Protein AF-0000000087555591 (afdb_homodimer)

InterPro domains:
  IPR000462 CDP-alcohol phosphatidyltransferase [PF01066] (16-127)
  IPR043130 CDP-alcohol phosphatidyltransferase, transmembrane domain [G3DSA:1.20.120.1760] (14-216)
  IPR048254 CDP-alcohol phosphatidyltransferase, conserved site [PS00379] (50-72)

Foldseek 3Di:
DVLVVLLVVLVVLLVQLLVLLVVLLVCLVVLVNQSSLVSLVVSVVSLVVSVVVCVVVVRQDPVSVLSSLVSLLSSLLSLLVSLLVLLVVCCVVDPPVVSVVSNVVSVVLSVLSVLLSVLVVVCPPPVNVVVLPDDDDPLLCQCCPPNNPDPLSVLLVLLSRVQSVLSSQVSSVSVVHHYVVPVVDPPVVSVVSNVSSPVSVVSNSVNSVRSSVSSVVVVVVVVVVVVVVVVVVVVD/DVLVVLLVVLVVLLVQLLVLLVVLLVCLVVLVNQSSLVSLVVSVVSLVVSVVVCVVVVRQDPVSVLSSLVSLLSSLLSLLVSLLVLLVVCCVVDPPVVSVVSNVVSVVLSVLSVLLSVLVVVCPPPVNVVVLPDDDDPLLCQCPPPNNPDPLSVLLVLLSRVQSVLSSQVSSVSVVHHYVVPVVDPPVVSVVSNVSSPVSVVSNSVNSVRSSVSSVVVVVVVVVVVVVVVVVVVVD

Solvent-accessible surface area (backbone atoms only — not comparable to full-atom values): 23968 Å² total; per-residue (Å²): 115,70,70,57,51,55,52,47,53,52,46,51,55,47,52,47,30,51,50,29,30,53,50,13,46,55,28,42,60,70,67,35,50,44,60,12,51,52,28,42,52,51,27,53,50,50,50,57,52,50,52,54,50,37,61,72,62,70,65,70,51,65,63,54,54,50,51,50,54,49,49,52,50,48,42,50,40,46,39,34,51,49,27,38,53,39,36,42,58,33,35,83,77,43,56,52,66,58,35,47,52,49,42,51,50,48,51,48,50,47,44,49,53,48,40,31,52,54,41,53,52,57,44,66,40,71,75,36,64,74,65,63,70,71,79,70,55,65,69,44,44,50,28,51,36,74,80,31,72,31,72,54,19,45,36,23,51,42,6,62,60,40,26,38,54,37,49,32,52,52,37,38,43,74,67,71,41,75,39,64,65,65,72,74,38,61,67,70,57,55,50,50,54,34,52,52,12,48,53,12,31,49,53,41,46,52,42,41,51,49,52,41,51,53,48,51,49,50,46,42,54,48,50,52,51,50,49,52,52,52,52,54,59,70,72,103,116,70,69,57,52,54,50,48,53,53,46,50,54,47,51,47,28,51,49,29,31,54,50,12,45,55,28,43,61,69,68,35,50,45,59,12,51,51,28,42,51,51,28,53,50,51,50,57,52,48,52,54,51,36,63,72,61,70,65,70,51,62,62,55,54,51,50,50,54,50,48,51,50,48,42,50,39,48,39,33,51,50,27,38,52,40,37,41,58,34,37,84,78,43,56,53,64,59,35,47,52,49,42,51,50,47,50,48,50,46,44,48,53,47,40,31,51,54,41,55,51,57,44,66,41,71,75,36,62,73,64,63,68,70,78,70,55,67,68,42,42,48,28,49,36,74,78,32,71,31,74,55,18,46,36,22,53,43,6,63,60,40,26,38,53,36,48,31,53,53,36,38,42,73,67,71,41,75,37,64,64,64,71,74,40,60,68,69,57,54,51,49,54,34,53,52,12,47,53,11,31,50,53,40,46,52,41,40,51,50,51,41,50,53,47,52,49,52,47,42,52,48,50,52,53,51,48,53,52,52,52,54,60,68,72,103

Nearest PDB structures (foldseek):
  6s37-assembly1_A  TM=3.899E-01  e=6.894E+00  Pseudomonas putida KT2440
  6s1a-assembly1_B  TM=3.240E-01  e=4.995E+00  Pseudomonas putida KT2440
  7sqc-assembly1_1K  TM=1.777E-01  e=3.010E+00  Chlamydomonas reinhardtii
  7n6g-assembly1_3X  TM=1.776E-01  e=5.230E+00  Chlamydomonas reinhardtii
  6s1a-assembly1_B  TM=3.237E-01  e=4.713E+00  Pseudomonas putida KT2440

Structure (mmCIF, N/CA/C/O backbone):
data_AF-0000000087555591-model_v1
#
loop_
_entity.id
_entity.type
_entity.pdbx_description
1 polymer 'CDP-diacylglycerol--inositol 3-phosphatidyltransferase'
#
loop_
_atom_site.group_PDB
_atom_site.id
_atom_site.type_symbol
_atom_site.label_atom_id
_atom_site.label_alt_id
_atom_site.label_comp_id
_atom_site.label_asym_id
_atom_site.label_entity_id
_atom_site.label_seq_id
_atom_site.pdbx_PDB_ins_code
_atom_site.Cartn_x
_atom_site.Cartn_y
_atom_site.Cartn_z
_atom_site.occupancy
_atom_site.B_iso_or_equiv
_atom_site.auth_seq_id
_atom_site.auth_comp_id
_atom_site.auth_asym_id
_atom_site.auth_atom_id
_atom_site.pdbx_PDB_model_num
ATOM 1 N N . MET A 1 1 ? -17.312 7.16 32.875 1 31.73 1 MET A N 1
ATOM 2 C CA . MET A 1 1 ? -17.312 5.719 33.125 1 31.73 1 MET A CA 1
ATOM 3 C C . MET A 1 1 ? -17.953 4.973 31.953 1 31.73 1 MET A C 1
ATOM 5 O O . MET A 1 1 ? -17.5 3.895 31.578 1 31.73 1 MET A O 1
ATOM 9 N N . PHE A 1 2 ? -19.109 5.441 31.438 1 35.91 2 PHE A N 1
ATOM 10 C CA . PHE A 1 2 ? -19.859 4.875 30.328 1 35.91 2 PHE A CA 1
ATOM 11 C C . PHE A 1 2 ? -19.062 4.988 29.031 1 35.91 2 PHE A C 1
ATOM 13 O O . PHE A 1 2 ? -19.156 4.109 28.156 1 35.91 2 PHE A O 1
ATOM 20 N N . THR A 1 3 ? -18.328 6.066 28.906 1 43.94 3 THR A N 1
ATOM 21 C CA . THR A 1 3 ? -17.5 6.375 27.75 1 43.94 3 THR A CA 1
ATOM 22 C C . THR A 1 3 ? -16.406 5.32 27.562 1 43.94 3 THR A C 1
ATOM 24 O O . THR A 1 3 ? -16.062 4.969 26.438 1 43.94 3 THR A O 1
ATOM 27 N N . THR A 1 4 ? -16.031 4.812 28.719 1 46.62 4 THR A N 1
ATOM 28 C CA . THR A 1 4 ? -14.945 3.838 28.734 1 46.62 4 THR A CA 1
ATOM 29 C C . THR A 1 4 ? -15.43 2.48 28.234 1 46.62 4 THR A C 1
ATOM 31 O O . THR A 1 4 ? -14.695 1.763 27.547 1 46.62 4 THR A O 1
ATOM 34 N N . ARG A 1 5 ? -16.703 2.174 28.672 1 44.75 5 ARG A N 1
ATOM 35 C CA . ARG A 1 5 ? -17.219 0.852 28.328 1 44.75 5 ARG A CA 1
ATOM 36 C C . ARG A 1 5 ? -17.5 0.751 26.828 1 44.75 5 ARG A C 1
ATOM 38 O O . ARG A 1 5 ? -17.234 -0.28 26.203 1 44.75 5 ARG A O 1
ATOM 45 N N . THR A 1 6 ? -18.094 1.779 26.188 1 50.38 6 THR A N 1
ATOM 46 C CA . THR A 1 6 ? -18.438 1.808 24.781 1 50.38 6 THR A CA 1
ATOM 47 C C . THR A 1 6 ? -17.188 1.807 23.906 1 50.38 6 THR A C 1
ATOM 49 O O . THR A 1 6 ? -17.156 1.201 22.844 1 50.38 6 THR A O 1
ATOM 52 N N . ASP A 1 7 ? -16.219 2.393 24.438 1 56.97 7 ASP A N 1
ATOM 53 C CA . ASP A 1 7 ? -14.906 2.34 23.781 1 56.97 7 ASP A CA 1
ATOM 54 C C . ASP A 1 7 ? -14.352 0.919 23.781 1 56.97 7 ASP A C 1
ATOM 56 O O . ASP A 1 7 ? -13.781 0.467 22.797 1 56.97 7 ASP A O 1
ATOM 60 N N . GLN A 1 8 ? -14.75 0.244 24.891 1 56.38 8 GLN A N 1
ATOM 61 C CA . GLN A 1 8 ? -14.266 -1.126 25.016 1 56.38 8 GLN A CA 1
ATOM 62 C C . GLN A 1 8 ? -14.992 -2.057 24.047 1 56.38 8 GLN A C 1
ATOM 64 O O . GLN A 1 8 ? -14.375 -2.934 23.438 1 56.38 8 GLN A O 1
ATOM 69 N N . SER A 1 9 ? -16.344 -1.877 23.891 1 57.5 9 SER A N 1
ATOM 70 C CA . SER A 1 9 ? -17.109 -2.713 22.969 1 57.5 9 SER A CA 1
ATOM 71 C C . SER A 1 9 ? -16.672 -2.475 21.531 1 57.5 9 SER A C 1
ATOM 73 O O . SER A 1 9 ? -16.5 -3.424 20.766 1 57.5 9 SER A O 1
ATOM 75 N N . ASN A 1 10 ? -16.391 -1.288 21.203 1 64.88 10 ASN A N 1
ATOM 76 C CA . ASN A 1 10 ? -15.938 -0.938 19.859 1 64.88 10 ASN A CA 1
ATOM 77 C C . ASN A 1 10 ? -14.57 -1.532 19.562 1 64.88 10 ASN A C 1
ATOM 79 O O . ASN A 1 10 ? -14.32 -2.018 18.453 1 64.88 10 ASN A O 1
ATOM 83 N N . THR A 1 11 ? -13.93 -1.634 20.672 1 71.06 11 THR A N 1
ATOM 84 C CA . THR A 1 11 ? -12.594 -2.201 20.5 1 71.06 11 THR A CA 1
ATOM 85 C C . THR A 1 11 ? -12.672 -3.711 20.281 1 71.06 11 THR A C 1
ATOM 87 O O . THR A 1 11 ? -11.883 -4.277 19.531 1 71.06 11 THR A O 1
ATOM 90 N N . ARG A 1 12 ? -13.695 -4.289 20.969 1 74.38 12 ARG A N 1
ATOM 91 C CA . ARG A 1 12 ? -13.852 -5.73 20.797 1 74.38 12 ARG A CA 1
ATOM 92 C C . ARG A 1 12 ? -14.305 -6.074 19.391 1 74.38 12 ARG A C 1
ATOM 94 O O . ARG A 1 12 ? -13.805 -7.023 18.781 1 74.38 12 ARG A O 1
ATOM 101 N N . PHE A 1 13 ? -15.273 -5.27 18.875 1 80.75 13 PHE A N 1
ATOM 102 C CA . PHE A 1 13 ? -15.766 -5.52 17.516 1 80.75 13 PHE A CA 1
ATOM 103 C C . PHE A 1 13 ? -14.68 -5.254 16.484 1 80.75 13 PHE A C 1
ATOM 105 O O . PHE A 1 13 ? -14.586 -5.961 15.484 1 80.75 13 PHE A O 1
ATOM 112 N N . LEU A 1 14 ? -13.922 -4.359 16.844 1 84.5 14 LEU A N 1
ATOM 113 C CA . LEU A 1 14 ? -12.812 -4.031 15.953 1 84.5 14 LEU A CA 1
ATOM 114 C C . LEU A 1 14 ? -11.805 -5.172 15.898 1 84.5 14 LEU A C 1
ATOM 116 O O . LEU A 1 14 ? -11.375 -5.574 14.82 1 84.5 14 LEU A O 1
ATOM 120 N N . SER A 1 15 ? -11.492 -5.641 17.047 1 87.44 15 SER A N 1
ATOM 121 C CA . SER A 1 15 ? -10.547 -6.746 17.109 1 87.44 15 SER A CA 1
ATOM 122 C C . SER A 1 15 ? -11.094 -7.984 16.406 1 87.44 15 SER A C 1
ATOM 124 O O . SER A 1 15 ? -10.344 -8.703 15.742 1 87.44 15 SER A O 1
ATOM 126 N N . LEU A 1 16 ? -12.328 -8.141 16.547 1 90.56 16 LEU A N 1
ATOM 127 C CA . LEU A 1 16 ? -12.969 -9.281 15.891 1 90.56 16 LEU A CA 1
ATOM 128 C C . LEU A 1 16 ? -12.938 -9.133 14.375 1 90.56 16 LEU A C 1
ATOM 130 O O . LEU A 1 16 ? -12.695 -10.102 13.656 1 90.56 16 LEU A O 1
ATOM 134 N N . ARG A 1 17 ? -13.164 -7.973 13.93 1 91.88 17 ARG A N 1
ATOM 135 C CA . ARG A 1 17 ? -13.156 -7.711 12.5 1 91.88 17 ARG A CA 1
ATOM 136 C C . ARG A 1 17 ? -11.773 -7.973 11.906 1 91.88 17 ARG A C 1
ATOM 138 O O . ARG A 1 17 ? -11.648 -8.602 10.859 1 91.88 17 ARG A O 1
ATOM 145 N N . ILE A 1 18 ? -10.812 -7.582 12.594 1 92.81 18 ILE A N 1
ATOM 146 C CA . ILE A 1 18 ? -9.445 -7.789 12.133 1 92.81 18 ILE A CA 1
ATOM 147 C C . ILE A 1 18 ? -9.109 -9.281 12.156 1 92.81 18 ILE A C 1
ATOM 149 O O . ILE A 1 18 ? -8.531 -9.805 11.203 1 92.81 18 ILE A O 1
ATOM 153 N N . ALA A 1 19 ? -9.5 -9.891 13.211 1 94.62 19 ALA A N 1
ATOM 154 C CA . ALA A 1 19 ? -9.258 -11.328 13.328 1 94.62 19 ALA A CA 1
ATOM 155 C C . ALA A 1 19 ? -9.953 -12.094 12.211 1 94.62 19 ALA A C 1
ATOM 157 O O . ALA A 1 19 ? -9.367 -13 11.617 1 94.62 19 ALA A O 1
ATOM 158 N N . LEU A 1 20 ? -11.18 -11.75 11.977 1 96.06 20 LEU A N 1
ATOM 159 C CA . LEU A 1 20 ? -11.938 -12.406 10.914 1 96.06 20 LEU A CA 1
ATOM 160 C C . LEU A 1 20 ? -11.281 -12.172 9.555 1 96.06 20 LEU A C 1
ATOM 162 O O . LEU A 1 20 ? -11.281 -13.062 8.703 1 96.06 20 LEU A O 1
ATOM 166 N N . SER A 1 21 ? -10.789 -10.969 9.359 1 95.56 21 SER A N 1
ATOM 167 C CA . SER A 1 21 ? -10.141 -10.648 8.094 1 95.56 21 SER A CA 1
ATOM 168 C C . SER A 1 21 ? -8.93 -11.539 7.852 1 95.56 21 SER A C 1
ATOM 170 O O . SER A 1 21 ? -8.773 -12.094 6.762 1 95.56 21 SER A O 1
ATOM 172 N N . PHE A 1 22 ? -8.117 -11.781 8.852 1 93.81 22 PHE A N 1
ATOM 173 C CA . PHE A 1 22 ? -6.926 -12.609 8.711 1 93.81 22 PHE A CA 1
ATOM 174 C C . PHE A 1 22 ? -7.297 -14.086 8.625 1 93.81 22 PHE A C 1
ATOM 176 O O . PHE A 1 22 ? -6.641 -14.859 7.922 1 93.81 22 PHE A O 1
ATOM 183 N N . ARG A 1 23 ? -8.289 -14.438 9.359 1 94.81 23 ARG A N 1
ATOM 184 C CA . ARG A 1 23 ? -8.773 -15.812 9.25 1 94.81 23 ARG A CA 1
ATOM 185 C C . ARG A 1 23 ? -9.25 -16.109 7.828 1 94.81 23 ARG A C 1
ATOM 187 O O . ARG A 1 23 ? -9.016 -17.188 7.301 1 94.81 23 ARG A O 1
ATOM 194 N N . GLY A 1 24 ? -9.992 -15.148 7.285 1 95.06 24 GLY A N 1
ATOM 195 C CA . GLY A 1 24 ? -10.391 -15.305 5.895 1 95.06 24 GLY A CA 1
ATOM 196 C C . GLY A 1 24 ? -9.219 -15.508 4.953 1 95.06 24 GLY A C 1
ATOM 197 O O . GLY A 1 24 ? -9.289 -16.328 4.035 1 95.06 24 GLY A O 1
ATOM 198 N N . LEU A 1 25 ? -8.195 -14.789 5.199 1 93.12 25 LEU A N 1
ATOM 199 C CA . LEU A 1 25 ? -6.996 -14.93 4.379 1 93.12 25 LEU A CA 1
ATOM 200 C C . LEU A 1 25 ? -6.418 -16.328 4.504 1 93.12 25 LEU A C 1
ATOM 202 O O . LEU A 1 25 ? -6 -16.922 3.51 1 93.12 25 LEU A O 1
ATOM 206 N N . ARG A 1 26 ? -6.371 -16.859 5.676 1 89.94 26 ARG A N 1
ATOM 207 C CA . ARG A 1 26 ? -5.871 -18.203 5.902 1 89.94 26 ARG A CA 1
ATOM 208 C C . ARG A 1 26 ? -6.684 -19.234 5.105 1 89.94 26 ARG A C 1
ATOM 210 O O . ARG A 1 26 ? -6.117 -20.156 4.52 1 89.94 26 ARG A O 1
ATOM 217 N N . PHE A 1 27 ? -7.969 -19.062 5.094 1 91.62 27 PHE A N 1
ATOM 218 C CA . PHE A 1 27 ? -8.828 -19.953 4.332 1 91.62 27 PHE A CA 1
ATOM 219 C C . PHE A 1 27 ? -8.602 -19.781 2.836 1 91.62 27 PHE A C 1
ATOM 221 O O . PHE A 1 27 ? -8.602 -20.766 2.084 1 91.62 27 PHE A O 1
ATOM 228 N N . ALA A 1 28 ? -8.438 -18.547 2.428 1 89.62 28 ALA A N 1
ATOM 229 C CA . ALA A 1 28 ? -8.219 -18.281 1.009 1 89.62 28 ALA A CA 1
ATOM 230 C C . ALA A 1 28 ? -6.953 -18.984 0.507 1 89.62 28 ALA A C 1
ATOM 232 O O . ALA A 1 28 ? -6.938 -19.531 -0.592 1 89.62 28 ALA A O 1
ATOM 233 N N . VAL A 1 29 ? -5.961 -18.984 1.321 1 82.62 29 VAL A N 1
ATOM 234 C CA . VAL A 1 29 ? -4.688 -19.578 0.935 1 82.62 29 VAL A CA 1
ATOM 235 C C . VAL A 1 29 ? -4.836 -21.094 0.833 1 82.62 29 VAL A C 1
ATOM 237 O O . VAL A 1 29 ? -4.168 -21.734 0.018 1 82.62 29 VAL A O 1
ATOM 240 N N . ARG A 1 30 ? -5.664 -21.656 1.596 1 83.88 30 ARG A N 1
ATOM 241 C CA . ARG A 1 30 ? -5.91 -23.094 1.577 1 83.88 30 ARG A CA 1
ATOM 242 C C . ARG A 1 30 ? -6.949 -23.453 0.524 1 83.88 30 ARG A C 1
ATOM 244 O O . ARG A 1 30 ? -7.469 -24.562 0.517 1 83.88 30 ARG A O 1
ATOM 251 N N . LYS A 1 31 ? -7.359 -22.531 -0.246 1 85.81 31 LYS A N 1
ATOM 252 C CA . LYS A 1 31 ? -8.305 -22.703 -1.348 1 85.81 31 LYS A CA 1
ATOM 253 C C . LYS A 1 31 ? -9.703 -23.031 -0.83 1 85.81 31 LYS A C 1
ATOM 255 O O . LYS A 1 31 ? -10.445 -23.781 -1.473 1 85.81 31 LYS A O 1
ATOM 260 N N . GLN A 1 32 ? -9.914 -22.703 0.399 1 90.81 32 GLN A N 1
ATOM 261 C CA . GLN A 1 32 ? -11.266 -22.75 0.949 1 90.81 32 GLN A CA 1
ATOM 262 C C . GLN A 1 32 ? -11.992 -21.422 0.733 1 90.81 32 GLN A C 1
ATOM 264 O O . GLN A 1 32 ? -12.188 -20.656 1.676 1 90.81 32 GLN A O 1
ATOM 269 N N . HIS A 1 33 ? -12.398 -21.266 -0.471 1 93 33 HIS A N 1
ATOM 270 C CA . HIS A 1 33 ? -12.883 -19.984 -0.947 1 93 33 HIS A CA 1
ATOM 271 C C . HIS A 1 33 ? -14.164 -19.578 -0.232 1 93 33 HIS A C 1
ATOM 273 O O . HIS A 1 33 ? -14.352 -18.406 0.108 1 93 33 HIS A O 1
ATOM 279 N N . ASN A 1 34 ? -15.055 -20.531 0.046 1 94.5 34 ASN A N 1
ATOM 280 C CA . ASN A 1 34 ? -16.312 -20.234 0.71 1 94.5 34 ASN A CA 1
ATOM 281 C C . ASN A 1 34 ? -16.094 -19.719 2.131 1 94.5 34 ASN A C 1
ATOM 283 O O . ASN A 1 34 ? -16.734 -18.75 2.551 1 94.5 34 ASN A O 1
ATOM 287 N N . ASP A 1 35 ? -15.234 -20.391 2.793 1 95.31 35 ASP A N 1
ATOM 288 C CA . ASP A 1 35 ? -14.938 -19.984 4.16 1 95.31 35 ASP A CA 1
ATOM 289 C C . ASP A 1 35 ? -14.289 -18.594 4.191 1 95.31 35 ASP A C 1
ATOM 291 O O . ASP A 1 35 ? -14.594 -17.781 5.066 1 95.31 35 ASP A O 1
ATOM 295 N N . ALA A 1 36 ? -13.414 -18.359 3.281 1 95.5 36 ALA A N 1
ATOM 296 C CA . ALA A 1 36 ? -12.766 -17.062 3.195 1 95.5 36 ALA A CA 1
ATOM 297 C C . ALA A 1 36 ? -13.797 -15.953 2.977 1 95.5 36 ALA A C 1
ATOM 299 O O . ALA A 1 36 ? -13.836 -14.977 3.727 1 95.5 36 ALA A O 1
ATOM 300 N N . LEU A 1 37 ? -14.625 -16.188 2.006 1 95.44 37 LEU A N 1
ATOM 301 C CA . LEU A 1 37 ? -15.648 -15.211 1.663 1 95.44 37 LEU A CA 1
ATOM 302 C C . LEU A 1 37 ? -16.578 -14.953 2.848 1 95.44 37 LEU A C 1
ATOM 304 O O . LEU A 1 37 ? -16.906 -13.797 3.141 1 95.44 37 LEU A O 1
ATOM 308 N N . THR A 1 38 ? -16.953 -16.016 3.49 1 96.06 38 THR A N 1
ATOM 309 C CA . THR A 1 38 ? -17.859 -15.906 4.633 1 96.06 38 THR A CA 1
ATOM 310 C C . THR A 1 38 ? -17.234 -15.07 5.742 1 96.06 38 THR A C 1
ATOM 312 O O . THR A 1 38 ? -17.906 -14.227 6.344 1 96.06 38 THR A O 1
ATOM 315 N N . ASN A 1 39 ? -15.977 -15.281 6.031 1 96.88 39 ASN A N 1
ATOM 316 C CA . ASN A 1 39 ? -15.289 -14.516 7.066 1 96.88 39 ASN A CA 1
ATOM 317 C C . ASN A 1 39 ? -15.211 -13.039 6.715 1 96.88 39 ASN A C 1
ATOM 319 O O . ASN A 1 39 ? -15.438 -12.18 7.57 1 96.88 39 ASN A O 1
ATOM 323 N N . TRP A 1 40 ? -14.93 -12.734 5.453 1 96.69 40 TRP A N 1
ATOM 324 C CA . TRP A 1 40 ? -14.789 -11.336 5.055 1 96.69 40 TRP A CA 1
ATOM 325 C C . TRP A 1 40 ? -16.141 -10.633 5.039 1 96.69 40 TRP A C 1
ATOM 327 O O . TRP A 1 40 ? -16.234 -9.461 5.395 1 96.69 40 TRP A O 1
ATOM 337 N N . ILE A 1 41 ? -17.188 -11.32 4.621 1 94.81 41 ILE A N 1
ATOM 338 C CA . ILE A 1 41 ? -18.516 -10.742 4.637 1 94.81 41 ILE A CA 1
ATOM 339 C C . ILE A 1 41 ? -18.953 -10.484 6.074 1 94.81 41 ILE A C 1
ATOM 341 O O . ILE A 1 41 ? -19.5 -9.422 6.387 1 94.81 41 ILE A O 1
ATOM 345 N N . LEU A 1 42 ? -18.719 -11.445 6.934 1 94.56 42 LEU A N 1
ATOM 346 C CA . LEU A 1 42 ? -19.047 -11.273 8.352 1 94.56 42 LEU A CA 1
ATOM 347 C C . LEU A 1 42 ? -18.297 -10.086 8.938 1 94.56 42 LEU A C 1
ATOM 349 O O . LEU A 1 42 ? -18.859 -9.305 9.703 1 94.56 42 LEU A O 1
ATOM 353 N N . ALA A 1 43 ? -17 -9.977 8.609 1 93.88 43 ALA A N 1
ATOM 354 C CA . ALA A 1 43 ? -16.203 -8.852 9.086 1 93.88 43 ALA A CA 1
ATOM 355 C C . ALA A 1 43 ? -16.781 -7.52 8.617 1 93.88 43 ALA A C 1
ATOM 357 O O . ALA A 1 43 ? -16.828 -6.555 9.383 1 93.88 43 ALA A O 1
ATOM 358 N N . SER A 1 44 ? -17.234 -7.48 7.383 1 90.56 44 SER A N 1
ATOM 359 C CA . SER A 1 44 ? -17.797 -6.262 6.824 1 90.56 44 SER A CA 1
ATOM 360 C C . SER A 1 44 ? -19.125 -5.914 7.492 1 90.56 44 SER A C 1
ATOM 362 O O . SER A 1 44 ? -19.422 -4.738 7.703 1 90.56 44 SER A O 1
ATOM 364 N N . LEU A 1 45 ? -19.938 -6.902 7.758 1 87.75 45 LEU A N 1
ATOM 365 C CA . LEU A 1 45 ? -21.234 -6.695 8.391 1 87.75 45 LEU A CA 1
ATOM 366 C C . LEU A 1 45 ? -21.062 -6.184 9.82 1 87.75 45 LEU A C 1
ATOM 368 O O . LEU A 1 45 ? -21.875 -5.375 10.297 1 87.75 45 LEU A O 1
ATOM 372 N N . LEU A 1 46 ? -20.031 -6.668 10.5 1 85.81 46 LEU A N 1
ATOM 373 C CA . LEU A 1 46 ? -19.766 -6.215 11.859 1 85.81 46 LEU A CA 1
ATOM 374 C C . LEU A 1 46 ? -19.484 -4.715 11.883 1 85.81 46 LEU A C 1
ATOM 376 O O . LEU A 1 46 ? -19.828 -4.031 12.844 1 85.81 46 LEU A O 1
ATOM 380 N N . ASP A 1 47 ? -18.844 -4.277 10.859 1 81.69 47 ASP A N 1
ATOM 381 C CA . ASP A 1 47 ? -18.578 -2.846 10.742 1 81.69 47 ASP A CA 1
ATOM 382 C C . ASP A 1 47 ? -19.875 -2.057 10.609 1 81.69 47 ASP A C 1
ATOM 384 O O . ASP A 1 47 ? -20.031 -0.991 11.219 1 81.69 47 ASP A O 1
ATOM 388 N N . LEU A 1 48 ? -20.781 -2.529 9.836 1 75.12 48 LEU A N 1
ATOM 389 C CA . LEU A 1 48 ? -22.062 -1.859 9.617 1 75.12 48 LEU A CA 1
ATOM 390 C C . LEU A 1 48 ? -22.875 -1.806 10.906 1 75.12 48 LEU A C 1
ATOM 392 O O . LEU A 1 48 ? -23.469 -0.777 11.227 1 75.12 48 LEU A O 1
ATOM 396 N N . ILE A 1 49 ? -22.766 -2.822 11.625 1 74.38 49 ILE A N 1
ATOM 397 C CA . ILE A 1 49 ? -23.531 -2.926 12.859 1 74.38 49 ILE A CA 1
ATOM 398 C C . ILE A 1 49 ? -22.938 -1.992 13.914 1 74.38 49 ILE A C 1
ATOM 400 O O . ILE A 1 49 ? -23.672 -1.269 14.586 1 74.38 49 ILE A O 1
ATOM 404 N N . ASP A 1 50 ? -21.609 -2.066 14.008 1 69.62 50 ASP A N 1
ATOM 405 C CA . ASP A 1 50 ? -20.953 -1.255 15.023 1 69.62 50 ASP A CA 1
ATOM 406 C C . ASP A 1 50 ? -21.094 0.234 14.719 1 69.62 50 ASP A C 1
ATOM 408 O O . ASP A 1 50 ? -21.188 1.054 15.633 1 69.62 50 ASP A O 1
ATOM 412 N N . GLY A 1 51 ? -21.016 0.604 13.438 1 63.41 51 GLY A N 1
ATOM 413 C CA . GLY A 1 51 ? -21.234 1.992 13.062 1 63.41 51 GLY A CA 1
ATOM 414 C C . GLY A 1 51 ? -22.594 2.514 13.445 1 63.41 51 GLY A C 1
ATOM 415 O O . GLY A 1 51 ? -22.734 3.631 13.953 1 63.41 51 GLY A O 1
ATOM 416 N N . ILE A 1 52 ? -23.531 1.689 13.273 1 61.38 52 ILE A N 1
ATOM 417 C CA . ILE A 1 52 ? -24.891 2.072 13.625 1 61.38 52 ILE A CA 1
ATOM 418 C C . ILE A 1 52 ? -25.016 2.211 15.141 1 61.38 52 ILE A C 1
ATOM 420 O O . ILE A 1 52 ? -25.625 3.164 15.633 1 61.38 52 ILE A O 1
ATOM 424 N N . ALA A 1 53 ? -24.328 1.379 15.82 1 59.56 53 ALA A N 1
ATOM 425 C CA . ALA A 1 53 ? -24.391 1.395 17.281 1 59.56 53 ALA A CA 1
ATOM 426 C C . ALA A 1 53 ? -23.656 2.611 17.844 1 59.56 53 ALA A C 1
ATOM 428 O O . ALA A 1 53 ? -24.125 3.24 18.797 1 59.56 53 ALA A O 1
ATOM 429 N N . ALA A 1 54 ? -22.516 2.936 17.281 1 60.97 54 ALA A N 1
ATOM 430 C CA . ALA A 1 54 ? -21.719 4.07 17.75 1 60.97 54 ALA A CA 1
ATOM 431 C C . ALA A 1 54 ? -22.469 5.387 17.516 1 60.97 54 ALA A C 1
ATOM 433 O O . ALA A 1 54 ? -22.422 6.281 18.359 1 60.97 54 ALA A O 1
ATOM 434 N N . ARG A 1 55 ? -23.047 5.539 16.375 1 58.53 55 ARG A N 1
ATOM 435 C CA . ARG A 1 55 ? -23.797 6.754 16.062 1 58.53 55 ARG A CA 1
ATOM 436 C C . ARG A 1 55 ? -24.969 6.938 17.031 1 58.53 55 ARG A C 1
ATOM 438 O O . ARG A 1 55 ? -25.266 8.062 17.422 1 58.53 55 ARG A O 1
ATOM 445 N N . ARG A 1 56 ? -25.453 5.93 17.344 1 55.28 56 ARG A N 1
ATOM 446 C CA . ARG A 1 56 ? -26.625 5.992 18.219 1 55.28 56 ARG A CA 1
ATOM 447 C C . ARG A 1 56 ? -26.203 6.355 19.641 1 55.28 56 ARG A C 1
ATOM 449 O O . ARG A 1 56 ? -26.938 7.051 20.344 1 55.28 56 ARG A O 1
ATOM 456 N N . LEU A 1 57 ? -25.031 5.961 19.906 1 57.12 57 LEU A N 1
ATOM 457 C CA . LEU A 1 57 ? -24.625 6.191 21.281 1 57.12 57 LEU A CA 1
ATOM 458 C C . LEU A 1 57 ? -23.812 7.477 21.406 1 57.12 57 LEU A C 1
ATOM 460 O O . LEU A 1 57 ? -23.531 7.945 22.516 1 57.12 57 LEU A O 1
ATOM 464 N N . GLY A 1 58 ? -23.688 8.234 20.359 1 54.69 58 GLY A N 1
ATOM 465 C CA . GLY A 1 58 ? -23.031 9.523 20.328 1 54.69 58 GLY A CA 1
ATOM 466 C C . GLY A 1 58 ? -21.578 9.461 20.781 1 54.69 58 GLY A C 1
ATOM 467 O O . GLY A 1 58 ? -21 10.484 21.172 1 54.69 58 GLY A O 1
ATOM 468 N N . GLN A 1 59 ? -21.078 8.352 21.156 1 55.59 59 GLN A N 1
ATOM 469 C CA . GLN A 1 59 ? -19.812 8.297 21.891 1 55.59 59 GLN A CA 1
ATOM 470 C C . GLN A 1 59 ? -18.672 7.84 21 1 55.59 59 GLN A C 1
ATOM 472 O O . GLN A 1 59 ? -18.297 6.664 21 1 55.59 59 GLN A O 1
ATOM 477 N N . CYS A 1 60 ? -18.391 8.562 19.859 1 62.22 60 CYS A N 1
ATOM 478 C CA . CYS A 1 60 ? -17.266 8.023 19.125 1 62.22 60 CYS A CA 1
ATOM 479 C C . CYS A 1 60 ? -15.992 8.828 19.406 1 62.22 60 CYS A C 1
ATOM 481 O O . CYS A 1 60 ? -15.992 10.055 19.281 1 62.22 60 CYS A O 1
ATOM 483 N N . SER A 1 61 ? -15.031 8.18 20.219 1 72.62 61 SER A N 1
ATOM 484 C CA . SER A 1 61 ? -13.734 8.828 20.391 1 72.62 61 SER A CA 1
ATOM 485 C C . SER A 1 61 ? -13 8.977 19.062 1 72.62 61 SER A C 1
ATOM 487 O O . SER A 1 61 ? -13.312 8.281 18.094 1 72.62 61 SER A O 1
ATOM 489 N N . SER A 1 62 ? -12.32 10.016 19.047 1 74.88 62 SER A N 1
ATOM 490 C CA . SER A 1 62 ? -11.5 10.25 17.859 1 74.88 62 SER A CA 1
ATOM 491 C C . SER A 1 62 ? -10.617 9.047 17.562 1 74.88 62 SER A C 1
ATOM 493 O O . SER A 1 62 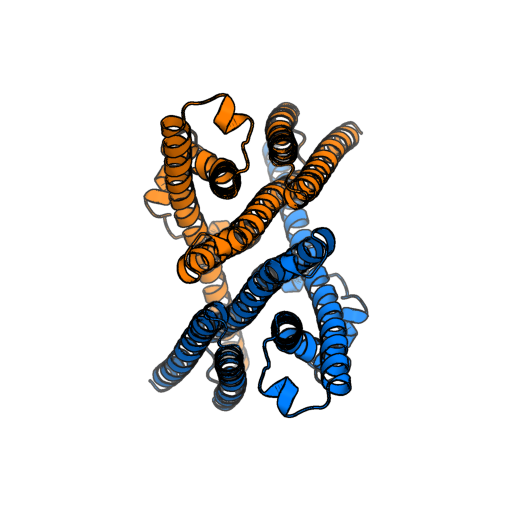? -10.438 8.68 16.391 1 74.88 62 SER A O 1
ATOM 495 N N . PHE A 1 63 ? -10.07 8.469 18.578 1 79.44 63 PHE A N 1
ATOM 496 C CA . PHE A 1 63 ? -9.227 7.289 18.406 1 79.44 63 PHE A CA 1
ATOM 497 C C . PHE A 1 63 ? -10.023 6.125 17.828 1 79.44 63 PHE A C 1
ATOM 499 O O . PHE A 1 63 ? -9.539 5.406 16.953 1 79.44 63 PHE A O 1
ATOM 506 N N . GLY A 1 64 ? -11.164 5.953 18.266 1 76.81 64 GLY A N 1
ATOM 507 C CA . GLY A 1 64 ? -12.023 4.895 17.766 1 76.81 64 GLY A CA 1
ATOM 508 C C . GLY A 1 64 ? -12.375 5.051 16.297 1 76.81 64 GLY A C 1
ATOM 509 O O . GLY A 1 64 ? -12.398 4.07 15.555 1 76.81 64 GLY A O 1
ATOM 510 N N . ILE A 1 65 ? -12.641 6.191 15.953 1 79 65 ILE A N 1
ATOM 511 C CA . ILE A 1 65 ? -12.992 6.48 14.562 1 79 65 ILE A CA 1
ATOM 512 C C . ILE A 1 65 ? -11.805 6.164 13.664 1 79 65 ILE A C 1
ATOM 514 O O . ILE A 1 65 ? -11.961 5.555 12.602 1 79 65 ILE A O 1
ATOM 518 N N . LEU A 1 66 ? -10.742 6.586 14.172 1 83.31 66 LEU A N 1
ATOM 519 C CA . LEU A 1 66 ? -9.516 6.309 13.422 1 83.31 66 LEU A CA 1
ATOM 520 C C . LEU A 1 66 ? -9.297 4.809 13.281 1 83.31 66 LEU A C 1
ATOM 522 O O . LEU A 1 66 ? -8.969 4.32 12.195 1 83.31 66 LEU A O 1
ATOM 526 N N . LEU A 1 67 ? -9.391 4.109 14.32 1 84.31 67 LEU A N 1
ATOM 527 C CA . LEU A 1 67 ? -9.188 2.668 14.312 1 84.31 67 LEU A CA 1
ATOM 528 C C . LEU A 1 67 ? -10.188 1.977 13.391 1 84.31 67 LEU A C 1
ATOM 530 O O . LEU A 1 67 ? -9.859 0.968 12.758 1 84.31 67 LEU A O 1
ATOM 534 N N . ASP A 1 68 ? -11.344 2.564 13.352 1 84.88 68 ASP A N 1
ATOM 535 C CA . ASP A 1 68 ? -12.375 2.01 12.477 1 84.88 68 ASP A CA 1
ATOM 536 C C . ASP A 1 68 ? -11.961 2.113 11.016 1 84.88 68 ASP A C 1
ATOM 538 O O . ASP A 1 68 ? -12.117 1.154 10.25 1 84.88 68 ASP A O 1
ATOM 542 N N . VAL A 1 69 ? -11.461 3.184 10.695 1 87.12 69 VAL A N 1
ATOM 543 C CA . VAL A 1 69 ? -11.047 3.404 9.312 1 87.12 69 VAL A CA 1
ATOM 544 C C . VAL A 1 69 ? -9.867 2.49 8.977 1 87.12 69 VAL A C 1
ATOM 546 O O . VAL A 1 69 ? -9.805 1.923 7.887 1 87.12 69 VAL A O 1
ATOM 549 N N . ILE A 1 70 ? -8.984 2.332 9.898 1 89.88 70 ILE A N 1
ATOM 550 C CA . ILE A 1 70 ? -7.832 1.466 9.703 1 89.88 70 ILE A CA 1
ATOM 551 C C . ILE A 1 70 ? -8.289 0.022 9.516 1 89.88 70 ILE A C 1
ATOM 553 O O . ILE A 1 70 ? -7.812 -0.679 8.625 1 89.88 70 ILE A O 1
ATOM 557 N N . ALA A 1 71 ? -9.203 -0.375 10.336 1 91 71 ALA A N 1
ATOM 558 C CA . ALA A 1 71 ? -9.719 -1.739 10.258 1 91 71 ALA A CA 1
ATOM 559 C C . ALA A 1 71 ? -10.383 -1.995 8.906 1 91 71 ALA A C 1
ATOM 561 O O . ALA A 1 71 ? -10.234 -3.074 8.328 1 91 71 ALA A O 1
ATOM 562 N N . ASP A 1 72 ? -11.078 -1.036 8.438 1 91.19 72 ASP A N 1
ATOM 563 C CA . ASP A 1 72 ? -11.727 -1.169 7.133 1 91.19 72 ASP A CA 1
ATOM 564 C C . ASP A 1 72 ? -10.695 -1.302 6.02 1 91.19 72 ASP A C 1
ATOM 566 O O . ASP A 1 72 ? -10.852 -2.123 5.113 1 91.19 72 ASP A O 1
ATOM 570 N N . ASN A 1 73 ? -9.711 -0.55 6.117 1 94.38 73 ASN A N 1
ATOM 571 C CA . ASN A 1 73 ? -8.641 -0.622 5.125 1 94.38 73 ASN A CA 1
ATOM 572 C C . ASN A 1 73 ? -7.906 -1.956 5.191 1 94.38 73 ASN A C 1
ATOM 574 O O . ASN A 1 73 ? -7.512 -2.504 4.16 1 94.38 73 ASN A O 1
ATOM 578 N N . VAL A 1 74 ? -7.699 -2.404 6.383 1 94.38 74 VAL A N 1
ATOM 579 C CA . VAL A 1 74 ? -7.02 -3.682 6.559 1 94.38 74 VAL A CA 1
ATOM 580 C C . VAL A 1 74 ? -7.844 -4.797 5.918 1 94.38 74 VAL A C 1
ATOM 582 O O . VAL A 1 74 ? -7.305 -5.625 5.176 1 94.38 74 VAL A O 1
ATOM 585 N N . LEU A 1 75 ? -9.094 -4.766 6.211 1 95.56 75 LEU A N 1
ATOM 586 C CA . LEU A 1 75 ? -9.969 -5.777 5.625 1 95.56 75 LEU A CA 1
ATOM 587 C C . LEU A 1 75 ? -9.891 -5.75 4.102 1 95.56 75 LEU A C 1
ATOM 589 O O . LEU A 1 75 ? -9.641 -6.781 3.473 1 95.56 75 LEU A O 1
ATOM 593 N N . ARG A 1 76 ? -10.062 -4.625 3.541 1 96.31 76 ARG A N 1
ATOM 594 C CA . ARG A 1 76 ? -10.07 -4.512 2.086 1 96.31 76 ARG A CA 1
ATOM 595 C C . ARG A 1 76 ? -8.703 -4.879 1.505 1 96.31 76 ARG A C 1
ATOM 597 O O . ARG A 1 76 ? -8.625 -5.543 0.469 1 96.31 76 ARG A O 1
ATOM 604 N N . SER A 1 77 ? -7.656 -4.48 2.154 1 96.88 77 SER A N 1
ATOM 605 C CA . SER A 1 77 ? -6.316 -4.828 1.704 1 96.88 77 SER A CA 1
ATOM 606 C C . SER A 1 77 ? -6.109 -6.34 1.698 1 96.88 77 SER A C 1
ATOM 608 O O . SER A 1 77 ? -5.539 -6.891 0.753 1 96.88 77 SER A O 1
ATOM 610 N N . ILE A 1 78 ? -6.516 -6.93 2.725 1 95.94 78 ILE A N 1
ATOM 611 C CA . ILE A 1 78 ? -6.355 -8.375 2.85 1 95.94 78 ILE A CA 1
ATOM 612 C C . ILE A 1 78 ? -7.09 -9.078 1.71 1 95.94 78 ILE A C 1
ATOM 614 O O . ILE A 1 78 ? -6.57 -10.023 1.119 1 95.94 78 ILE A O 1
ATOM 618 N N . VAL A 1 79 ? -8.266 -8.609 1.438 1 96.44 79 VAL A N 1
ATOM 619 C CA . VAL A 1 79 ? -9.031 -9.227 0.365 1 96.44 79 VAL A CA 1
ATOM 620 C C . VAL A 1 79 ? -8.328 -9.016 -0.971 1 96.44 79 VAL A C 1
ATOM 622 O O . VAL A 1 79 ? -8.219 -9.945 -1.778 1 96.44 79 VAL A O 1
ATOM 625 N N . TRP A 1 80 ? -7.844 -7.824 -1.196 1 96.12 80 TRP A N 1
ATOM 626 C CA . TRP A 1 80 ? -7.098 -7.559 -2.422 1 96.12 80 TRP A CA 1
ATOM 627 C C . TRP A 1 80 ? -5.855 -8.438 -2.504 1 96.12 80 TRP A C 1
ATOM 629 O O . TRP A 1 80 ? -5.52 -8.945 -3.576 1 96.12 80 TRP A O 1
ATOM 639 N N . ILE A 1 81 ? -5.203 -8.594 -1.409 1 92.75 81 ILE A N 1
ATOM 640 C CA . ILE A 1 81 ? -3.998 -9.422 -1.37 1 92.75 81 ILE A CA 1
ATOM 641 C C . ILE A 1 81 ? -4.355 -10.875 -1.674 1 92.75 81 ILE A C 1
ATOM 643 O O . ILE A 1 81 ? -3.639 -11.555 -2.414 1 92.75 81 ILE A O 1
ATOM 647 N N . ALA A 1 82 ? -5.406 -11.344 -1.108 1 91.69 82 ALA A N 1
ATOM 648 C CA . ALA A 1 82 ? -5.879 -12.688 -1.424 1 91.69 82 ALA A CA 1
ATOM 649 C C . ALA A 1 82 ? -6.191 -12.828 -2.91 1 91.69 82 ALA A C 1
ATOM 651 O O . ALA A 1 82 ? -5.906 -13.859 -3.52 1 91.69 82 ALA A O 1
ATOM 652 N N . THR A 1 83 ? -6.801 -11.797 -3.455 1 91.44 83 THR A N 1
ATOM 653 C CA . THR A 1 83 ? -7.133 -11.797 -4.875 1 91.44 83 THR A CA 1
ATOM 654 C C . THR A 1 83 ? -5.863 -11.836 -5.727 1 91.44 83 THR A C 1
ATOM 656 O O . THR A 1 83 ? -5.82 -12.516 -6.75 1 91.44 83 THR A O 1
ATOM 659 N N . ILE A 1 84 ? -4.902 -11.117 -5.301 1 88 84 ILE A N 1
ATOM 660 C CA . ILE A 1 84 ? -3.613 -11.133 -5.988 1 88 84 ILE A CA 1
ATOM 661 C C . ILE A 1 84 ? -3.041 -12.547 -5.984 1 88 84 ILE A C 1
ATOM 663 O O . ILE A 1 84 ? -2.564 -13.039 -7.012 1 88 84 ILE A O 1
ATOM 667 N N . SER A 1 85 ? -3.104 -13.188 -4.883 1 83.31 85 SER A N 1
ATOM 668 C CA . SER A 1 85 ? -2.609 -14.555 -4.773 1 83.31 85 SER A CA 1
ATOM 669 C C . SER A 1 85 ? -3.361 -15.492 -5.715 1 83.31 85 SER A C 1
ATOM 671 O O . SER A 1 85 ? -2.754 -16.328 -6.375 1 83.31 85 SER A O 1
ATOM 673 N N . GLU A 1 86 ? -4.672 -15.289 -5.777 1 83.81 86 GLU A N 1
ATOM 674 C CA . GLU A 1 86 ? -5.48 -16.125 -6.672 1 83.81 86 GLU A CA 1
ATOM 675 C C . GLU A 1 86 ? -5.156 -15.836 -8.133 1 83.81 86 GLU A C 1
ATOM 677 O O . GLU A 1 86 ? -5.098 -16.75 -8.953 1 83.81 86 GLU A O 1
ATOM 682 N N . ALA A 1 87 ? -5.004 -14.602 -8.406 1 82.12 87 ALA A N 1
ATOM 683 C CA . ALA A 1 87 ? -4.688 -14.203 -9.773 1 82.12 87 ALA A CA 1
ATOM 684 C C . ALA A 1 87 ? -3.352 -14.781 -10.219 1 82.12 87 ALA A C 1
ATOM 686 O O . ALA A 1 87 ? -3.199 -15.188 -11.375 1 82.12 87 ALA A O 1
ATOM 687 N N . CYS A 1 88 ? -2.428 -14.828 -9.375 1 77.19 88 CYS A N 1
ATOM 688 C CA . CYS A 1 88 ? -1.103 -15.352 -9.695 1 77.19 88 CYS A CA 1
ATOM 689 C C . CYS A 1 88 ? -1.138 -16.859 -9.867 1 77.19 88 CYS A C 1
ATOM 691 O O . CYS A 1 88 ? -0.348 -17.422 -10.625 1 77.19 88 CYS A O 1
ATOM 693 N N . ARG A 1 89 ? -2.004 -17.484 -9.219 1 75.31 89 ARG A N 1
ATOM 694 C CA . ARG A 1 89 ? -2.148 -18.922 -9.344 1 75.31 89 ARG A CA 1
ATOM 695 C C . ARG A 1 89 ? -2.826 -19.297 -10.656 1 75.31 89 ARG A C 1
ATOM 697 O O . ARG A 1 89 ? -2.633 -20.406 -11.172 1 75.31 89 ARG A O 1
ATOM 704 N N . GLU A 1 90 ? -3.73 -18.391 -11.078 1 69.56 90 GLU A N 1
ATOM 705 C CA . GLU A 1 90 ? -4.426 -18.594 -12.344 1 69.56 90 GLU A CA 1
ATOM 706 C C . GLU A 1 90 ? -3.449 -18.578 -13.516 1 69.56 90 GLU A C 1
ATOM 708 O O . GLU A 1 90 ? -3.764 -19.062 -14.602 1 69.56 90 GLU A O 1
ATOM 713 N N . GLU A 1 91 ? -2.279 -17.875 -13.344 1 58.47 91 GLU A N 1
ATOM 714 C CA . GLU A 1 91 ? -1.317 -17.672 -14.422 1 58.47 91 GLU A CA 1
ATOM 715 C C . GLU A 1 91 ? -1.055 -18.969 -15.18 1 58.47 91 GLU A C 1
ATOM 717 O O . GLU A 1 91 ? -0.714 -18.938 -16.359 1 58.47 91 GLU A O 1
ATOM 722 N N . GLN A 1 92 ? -1.432 -20.016 -14.594 1 56.97 92 GLN A N 1
ATOM 723 C CA . GLN A 1 92 ? -1.317 -21.25 -15.352 1 56.97 92 GLN A CA 1
ATOM 724 C C . GLN A 1 92 ? -2.387 -21.344 -16.438 1 56.97 92 GLN A C 1
ATOM 726 O O . GLN A 1 92 ? -2.211 -22.047 -17.438 1 56.97 92 GLN A O 1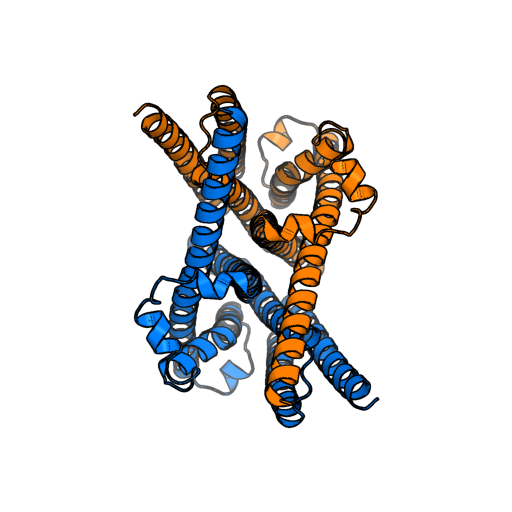
ATOM 731 N N . ILE A 1 93 ? -3.385 -20.438 -16.266 1 57.62 93 ILE A N 1
ATOM 732 C CA . ILE A 1 93 ? -4.496 -20.5 -17.203 1 57.62 93 ILE A CA 1
ATOM 733 C C . ILE A 1 93 ? -4.562 -19.219 -18.016 1 57.62 93 ILE A C 1
ATOM 735 O O . ILE A 1 93 ? -4.953 -19.234 -19.188 1 57.62 93 ILE A O 1
ATOM 739 N N . SER A 1 94 ? -4.086 -18.125 -17.391 1 64.94 94 SER A N 1
ATOM 740 C CA . SER A 1 94 ? -4.125 -16.828 -18.062 1 64.94 94 SER A CA 1
ATOM 741 C C . SER A 1 94 ? -2.742 -16.438 -18.578 1 64.94 94 SER A C 1
ATOM 743 O O . SER A 1 94 ? -1.731 -17 -18.141 1 64.94 94 SER A O 1
ATOM 745 N N . SER A 1 95 ? -2.715 -15.531 -19.578 1 75.69 95 SER A N 1
ATOM 746 C CA . SER A 1 95 ? -1.442 -15.016 -20.062 1 75.69 95 SER A CA 1
ATOM 747 C C . SER A 1 95 ? -0.682 -14.281 -18.969 1 75.69 95 SER A C 1
ATOM 749 O O . SER A 1 95 ? -1.29 -13.648 -18.094 1 75.69 95 SER A O 1
ATOM 751 N N . PRO A 1 96 ? 0.555 -14.555 -18.891 1 70.75 96 PRO A N 1
ATOM 752 C CA . PRO A 1 96 ? 1.398 -13.875 -17.906 1 70.75 96 PRO A CA 1
ATOM 753 C C . PRO A 1 96 ? 1.198 -12.359 -17.906 1 70.75 96 PRO A C 1
ATOM 755 O O . PRO A 1 96 ? 1.247 -11.727 -16.844 1 70.75 96 PRO A O 1
ATOM 758 N N . ASP A 1 97 ? 0.86 -11.828 -19.016 1 76.44 97 ASP A N 1
ATOM 759 C CA . ASP A 1 97 ? 0.688 -10.383 -19.109 1 76.44 97 ASP A CA 1
ATOM 760 C C . ASP A 1 97 ? -0.589 -9.938 -18.406 1 76.44 97 ASP A C 1
ATOM 762 O O . ASP A 1 97 ? -0.609 -8.891 -17.766 1 76.44 97 ASP A O 1
ATOM 766 N N . GLU A 1 98 ? -1.611 -10.703 -18.562 1 81.56 98 GLU A N 1
ATOM 767 C CA . GLU A 1 98 ? -2.875 -10.375 -17.906 1 81.56 98 GLU A CA 1
ATOM 768 C C . GLU A 1 98 ? -2.75 -10.453 -16.391 1 81.56 98 GLU A C 1
ATOM 770 O O . GLU A 1 98 ? -3.23 -9.578 -15.672 1 81.56 98 GLU A O 1
ATOM 775 N N . ALA A 1 99 ? -2.137 -11.492 -15.969 1 77.94 99 ALA A N 1
ATOM 776 C CA . ALA A 1 99 ? -1.94 -11.68 -14.539 1 77.94 99 ALA A CA 1
ATOM 777 C C . ALA A 1 99 ? -1.128 -10.539 -13.938 1 77.94 99 ALA A C 1
ATOM 779 O O . ALA A 1 99 ? -1.456 -10.031 -12.859 1 77.94 99 ALA A O 1
ATOM 780 N N . MET A 1 100 ? -0.188 -10.133 -14.648 1 77.69 100 MET A N 1
ATOM 781 C CA . MET A 1 100 ? 0.668 -9.047 -14.195 1 77.69 100 MET A CA 1
ATOM 782 C C . MET A 1 100 ? -0.12 -7.742 -14.086 1 77.69 100 MET A C 1
ATOM 784 O O . MET A 1 100 ? 0.022 -7.004 -13.109 1 77.69 100 MET A O 1
ATOM 788 N N . THR A 1 101 ? -0.817 -7.504 -15.117 1 83.75 101 THR A N 1
ATOM 789 C CA . THR A 1 101 ? -1.622 -6.289 -15.133 1 83.75 101 THR A CA 1
ATOM 790 C C . THR A 1 101 ? -2.576 -6.262 -13.938 1 83.75 101 THR A C 1
ATOM 792 O O . THR A 1 101 ? -2.723 -5.234 -13.273 1 83.75 101 THR A O 1
ATOM 795 N N . GLU A 1 102 ? -3.146 -7.367 -13.695 1 87.25 102 GLU A N 1
ATOM 796 C CA . GLU A 1 102 ? -4.09 -7.453 -12.578 1 87.25 102 GLU A CA 1
ATOM 797 C C . GLU A 1 102 ? -3.387 -7.246 -11.242 1 87.25 102 GLU A C 1
ATOM 799 O O . GLU A 1 102 ? -3.877 -6.508 -10.383 1 87.25 102 GLU A O 1
ATOM 804 N N . VAL A 1 103 ? -2.26 -7.867 -11.086 1 86.44 103 VAL A N 1
ATOM 805 C CA . VAL A 1 103 ? -1.493 -7.73 -9.852 1 86.44 103 VAL A CA 1
ATOM 806 C C . VAL A 1 103 ? -1.113 -6.266 -9.641 1 86.44 103 VAL A C 1
ATOM 808 O O . VAL A 1 103 ? -1.216 -5.75 -8.523 1 86.44 103 VAL A O 1
ATOM 811 N N . CYS A 1 104 ? -0.735 -5.617 -10.68 1 88.44 104 CYS A N 1
ATOM 812 C CA . CYS A 1 104 ? -0.351 -4.211 -10.602 1 88.44 104 CYS A CA 1
ATOM 813 C C . CYS A 1 104 ? -1.536 -3.342 -10.203 1 88.44 104 CYS A C 1
ATOM 815 O O . CYS A 1 104 ? -1.415 -2.49 -9.32 1 88.44 104 CYS A O 1
ATOM 817 N N . ILE A 1 105 ? -2.637 -3.631 -10.828 1 92.19 105 ILE A N 1
ATOM 818 C CA . ILE A 1 105 ? -3.826 -2.828 -10.57 1 92.19 105 ILE A CA 1
ATOM 819 C C . ILE A 1 105 ? -4.273 -3.016 -9.125 1 92.19 105 ILE A C 1
ATOM 821 O O . ILE A 1 105 ? -4.523 -2.039 -8.414 1 92.19 105 ILE A O 1
ATOM 825 N N . TYR A 1 106 ? -4.367 -4.238 -8.664 1 94.44 106 TYR A N 1
ATOM 826 C CA . TYR A 1 106 ? -4.824 -4.527 -7.309 1 94.44 106 TYR A CA 1
ATOM 827 C C . TYR A 1 106 ? -3.873 -3.936 -6.273 1 94.44 106 TYR A C 1
ATOM 829 O O . TYR A 1 106 ? -4.312 -3.385 -5.262 1 94.44 106 TYR A O 1
ATOM 837 N N . SER A 1 107 ? -2.592 -4.047 -6.555 1 93.38 107 SER A N 1
ATOM 838 C CA . SER A 1 107 ? -1.611 -3.471 -5.641 1 93.38 107 SER A CA 1
ATOM 839 C C . SER A 1 107 ? -1.725 -1.951 -5.598 1 93.38 107 SER A C 1
ATOM 841 O O . SER A 1 107 ? -1.62 -1.347 -4.527 1 93.38 107 SER A O 1
ATOM 843 N N . ALA A 1 108 ? -1.937 -1.363 -6.738 1 94 108 ALA A N 1
ATOM 844 C CA . ALA A 1 108 ? -2.092 0.087 -6.812 1 94 108 ALA A CA 1
ATOM 845 C C . ALA A 1 108 ? -3.307 0.549 -6.012 1 94 108 ALA A C 1
ATOM 847 O O . ALA A 1 108 ? -3.277 1.61 -5.383 1 94 108 ALA A O 1
ATOM 848 N N . ILE A 1 109 ? -4.332 -0.211 -6.105 1 96.88 109 ILE A N 1
ATOM 849 C CA . ILE A 1 109 ? -5.547 0.126 -5.371 1 96.88 109 ILE A CA 1
ATOM 850 C C . ILE A 1 109 ? -5.266 0.106 -3.869 1 96.88 109 ILE A C 1
ATOM 852 O O . ILE A 1 109 ? -5.652 1.028 -3.146 1 96.88 109 ILE A O 1
ATOM 856 N N . VAL A 1 110 ? -4.59 -0.894 -3.391 1 96.75 110 VAL A N 1
ATOM 857 C CA . VAL A 1 110 ? -4.25 -1.019 -1.979 1 96.75 110 VAL A CA 1
ATOM 858 C C . VAL A 1 110 ? -3.426 0.189 -1.537 1 96.75 110 VAL A C 1
ATOM 860 O O . VAL A 1 110 ? -3.715 0.804 -0.508 1 96.75 110 VAL A O 1
ATOM 863 N N . ILE A 1 111 ? -2.447 0.554 -2.338 1 95.94 111 ILE A N 1
ATOM 864 C CA . ILE A 1 111 ? -1.587 1.694 -2.039 1 95.94 111 ILE A CA 1
ATOM 865 C C . ILE A 1 111 ? -2.424 2.971 -1.981 1 95.94 111 ILE A C 1
ATOM 867 O O . ILE A 1 111 ? -2.307 3.754 -1.036 1 95.94 111 ILE A O 1
ATOM 871 N N . LEU A 1 112 ? -3.225 3.129 -2.943 1 96.25 112 LEU A N 1
ATOM 872 C CA . LEU A 1 112 ? -4.043 4.332 -3.039 1 96.25 112 LEU A CA 1
ATOM 873 C C . LEU A 1 112 ? -4.945 4.473 -1.817 1 96.25 112 LEU A C 1
ATOM 875 O O . LEU A 1 112 ? -5.094 5.57 -1.276 1 96.25 112 LEU A O 1
ATOM 879 N N . GLU A 1 113 ? -5.516 3.426 -1.429 1 96.56 113 GLU A N 1
ATOM 880 C CA . GLU A 1 113 ? -6.434 3.48 -0.293 1 96.56 113 GLU A CA 1
ATOM 881 C C . GLU A 1 113 ? -5.711 3.908 0.98 1 96.56 113 GLU A C 1
ATOM 883 O O . GLU A 1 113 ? -6.234 4.707 1.761 1 96.56 113 GLU A O 1
ATOM 888 N N . TRP A 1 114 ? -4.531 3.408 1.199 1 96.31 114 TRP A N 1
ATOM 889 C CA . TRP A 1 114 ? -3.787 3.744 2.41 1 96.31 114 TRP A CA 1
ATOM 890 C C . TRP A 1 114 ? -3.246 5.168 2.34 1 96.31 114 TRP A C 1
ATOM 892 O O . TRP A 1 114 ? -3.234 5.883 3.346 1 96.31 114 TRP A O 1
ATOM 902 N N . VAL A 1 115 ? -2.795 5.57 1.198 1 94.31 115 VAL A N 1
ATOM 903 C CA . VAL A 1 115 ? -2.326 6.938 1.015 1 94.31 115 VAL A CA 1
ATOM 904 C C . VAL A 1 115 ? -3.479 7.914 1.247 1 94.31 115 VAL A C 1
ATOM 906 O O . VAL A 1 115 ? -3.301 8.961 1.88 1 94.31 115 VAL A O 1
ATOM 909 N N . THR A 1 116 ? -4.598 7.586 0.705 1 93.5 116 THR A N 1
ATOM 910 C CA . THR A 1 116 ? -5.781 8.422 0.878 1 93.5 116 THR A CA 1
ATOM 911 C C . THR A 1 116 ? -6.16 8.523 2.354 1 93.5 116 THR A C 1
ATOM 913 O O . THR A 1 116 ? -6.52 9.594 2.834 1 93.5 116 THR A O 1
ATOM 916 N N . PHE A 1 117 ? -6.062 7.441 3.01 1 92.75 117 PHE A N 1
ATOM 917 C CA . PHE A 1 117 ? -6.359 7.418 4.438 1 92.75 117 PHE A CA 1
ATOM 918 C C . PHE A 1 117 ? -5.488 8.422 5.188 1 92.75 117 PHE A C 1
ATOM 920 O O . PHE A 1 117 ? -6 9.258 5.93 1 92.75 117 PHE A O 1
ATOM 927 N N . VAL A 1 118 ? -4.234 8.391 5.016 1 90.31 118 VAL A N 1
ATOM 928 C CA . VAL A 1 118 ? -3.32 9.258 5.758 1 90.31 118 VAL A CA 1
ATOM 929 C C . VAL A 1 118 ? -3.508 10.711 5.312 1 90.31 118 VAL A C 1
ATOM 931 O O . VAL A 1 118 ? -3.539 11.617 6.141 1 90.31 118 VAL A O 1
ATOM 934 N N . SER A 1 119 ? -3.662 10.891 4.047 1 87.94 119 SER A N 1
ATOM 935 C CA . SER A 1 119 ? -3.875 12.234 3.527 1 87.94 119 SER A CA 1
ATOM 936 C C . SER A 1 119 ? -5.141 12.859 4.105 1 87.94 119 SER A C 1
ATOM 938 O O . SER A 1 119 ? -5.16 14.047 4.438 1 87.94 119 SER A O 1
ATOM 940 N N . SER A 1 120 ? -6.168 12.055 4.184 1 85.06 120 SER A N 1
ATOM 941 C CA . SER A 1 120 ? -7.434 12.547 4.711 1 85.06 120 SER A CA 1
ATOM 942 C C . SER A 1 120 ? -7.312 12.914 6.188 1 85.06 120 SER A C 1
ATOM 944 O O . SER A 1 120 ? -7.949 13.867 6.648 1 85.06 120 SER A O 1
ATOM 946 N N . GLN A 1 121 ? -6.504 12.188 6.891 1 82.12 121 GLN A N 1
ATOM 947 C CA . GLN A 1 121 ? -6.293 12.492 8.305 1 82.12 121 GLN A CA 1
ATOM 948 C C . GLN A 1 121 ? -5.469 13.766 8.469 1 82.12 121 GLN A C 1
ATOM 950 O O . GLN A 1 121 ? -5.703 14.547 9.391 1 82.12 121 GLN A O 1
ATOM 955 N N . ALA A 1 122 ? -4.555 13.953 7.66 1 76.31 122 ALA A N 1
ATOM 956 C CA . ALA A 1 122 ? -3.689 15.125 7.723 1 76.31 122 ALA A CA 1
ATOM 957 C C . ALA A 1 122 ? -4.477 16.406 7.441 1 76.31 122 ALA A C 1
ATOM 959 O O . ALA A 1 122 ? -4.207 17.453 8.039 1 76.31 122 ALA A O 1
ATOM 960 N N . THR A 1 123 ? -5.434 16.344 6.609 1 72 123 THR A N 1
ATOM 961 C CA . THR A 1 123 ? -6.168 17.531 6.18 1 72 123 THR A CA 1
ATOM 962 C C . THR A 1 123 ? -7.242 17.891 7.199 1 72 123 THR A C 1
ATOM 964 O O . THR A 1 123 ? -7.785 19 7.168 1 72 123 THR A O 1
ATOM 967 N N . GLN A 1 124 ? -7.691 17.031 7.957 1 64.06 124 GLN A N 1
ATOM 968 C CA . GLN A 1 124 ? -8.703 17.312 8.969 1 64.06 124 GLN A CA 1
ATOM 969 C C . GLN A 1 124 ? -8.133 18.172 10.094 1 64.06 124 GLN A C 1
ATOM 971 O O . GLN A 1 124 ? -8.883 18.766 10.875 1 64.06 124 GLN A O 1
ATOM 976 N N . THR A 1 125 ? -6.93 18.25 10.094 1 57.47 125 THR A N 1
ATOM 977 C CA . THR A 1 125 ? -6.348 19.078 11.148 1 57.47 125 THR A CA 1
ATOM 978 C C . THR A 1 125 ? -6.453 20.562 10.797 1 57.47 125 THR A C 1
ATOM 980 O O . THR A 1 125 ? -6.559 20.922 9.625 1 57.47 125 THR A O 1
ATOM 983 N N . SER A 1 126 ? -7.195 21.312 11.516 1 51.16 126 SER A N 1
ATOM 984 C CA . SER A 1 126 ? -7.711 22.672 11.477 1 51.16 126 SER A CA 1
ATOM 985 C C . SER A 1 126 ? -7 23.5 10.406 1 51.16 126 SER A C 1
ATOM 987 O O . SER A 1 126 ? -7.629 24.312 9.727 1 51.16 126 SER A O 1
ATOM 989 N N . HIS A 1 127 ? -5.797 23.516 10.383 1 47.47 127 HIS A N 1
ATOM 990 C CA . HIS A 1 127 ? -5.16 24.531 9.562 1 47.47 127 HIS A CA 1
ATOM 991 C C . HIS A 1 127 ? -5.414 24.281 8.078 1 47.47 127 HIS A C 1
ATOM 993 O O . HIS A 1 127 ? -5.344 25.203 7.266 1 47.47 127 HIS A O 1
ATOM 999 N N . TRP A 1 128 ? -5.781 23.125 7.793 1 50.81 128 TRP A N 1
ATOM 1000 C CA . TRP A 1 128 ? -5.895 22.75 6.391 1 50.81 128 TRP A CA 1
ATOM 1001 C C . TRP A 1 128 ? -7.215 23.25 5.801 1 50.81 128 TRP A C 1
ATOM 1003 O O . TRP A 1 128 ? -7.289 23.547 4.605 1 50.81 128 TRP A O 1
ATOM 1013 N N . LYS A 1 129 ? -8.328 23.188 6.559 1 51.09 129 LYS A N 1
ATOM 1014 C CA . LYS A 1 129 ? -9.617 23.641 6.066 1 51.09 129 LYS A CA 1
ATOM 1015 C C . LYS A 1 129 ? -9.523 25.062 5.504 1 51.09 129 LYS A C 1
ATOM 1017 O O . LYS A 1 129 ? -10.219 25.391 4.543 1 51.09 129 LYS A O 1
ATOM 1022 N N . LYS A 1 130 ? -8.75 25.75 6.062 1 49.31 130 LYS A N 1
ATOM 1023 C CA . LYS A 1 130 ? -8.68 27.125 5.57 1 49.31 130 LYS A CA 1
ATOM 1024 C C . LYS A 1 130 ? -7.988 27.188 4.211 1 49.31 130 LYS A C 1
ATOM 1026 O O . LYS A 1 130 ? -8.289 28.047 3.395 1 49.31 130 LYS A O 1
ATOM 1031 N N . GLU A 1 131 ? -7.078 26.234 3.98 1 48.06 131 GLU A N 1
ATOM 1032 C CA . GLU A 1 131 ? -6.289 26.328 2.756 1 48.06 131 GLU A CA 1
ATOM 1033 C C . GLU A 1 131 ? -6.93 25.547 1.62 1 48.06 131 GLU A C 1
ATOM 1035 O O . GLU A 1 131 ? -6.473 25.609 0.477 1 48.06 131 GLU A O 1
ATOM 1040 N N . MET A 1 132 ? -7.875 24.641 1.866 1 52.06 132 MET A N 1
ATOM 1041 C CA . MET A 1 132 ? -8.516 23.891 0.79 1 52.06 132 MET A CA 1
ATOM 1042 C C . MET A 1 132 ? -9.312 24.828 -0.117 1 52.06 132 MET A C 1
ATOM 1044 O O . MET A 1 132 ? -10.523 24.984 0.056 1 52.06 132 MET A O 1
ATOM 1048 N N . GLU A 1 133 ? -8.703 25.766 -0.637 1 49.62 133 GLU A N 1
ATOM 1049 C CA . GLU A 1 133 ? -9.336 26.719 -1.532 1 49.62 133 GLU A CA 1
ATOM 1050 C C . GLU A 1 133 ? -9.914 26.031 -2.766 1 49.62 133 GLU A C 1
ATOM 1052 O O . GLU A 1 133 ? -10.703 26.625 -3.504 1 49.62 133 GLU A O 1
ATOM 1057 N N . THR A 1 134 ? -9.469 24.828 -3.125 1 54.25 134 THR A N 1
ATOM 1058 C CA . THR A 1 134 ? -9.875 24.5 -4.488 1 54.25 134 THR A CA 1
ATOM 1059 C C . THR A 1 134 ? -11.18 23.719 -4.496 1 54.25 134 THR A C 1
ATOM 1061 O O . THR A 1 134 ? -11.367 22.812 -3.684 1 54.25 134 THR A O 1
ATOM 1064 N N . GLU A 1 135 ? -12.172 24.203 -5.156 1 58.97 135 GLU A N 1
ATOM 1065 C CA . GLU A 1 135 ? -13.461 23.547 -5.379 1 58.97 135 GLU A CA 1
ATOM 1066 C C . GLU A 1 135 ? -13.289 22.125 -5.91 1 58.97 135 GLU A C 1
ATOM 1068 O O . GLU A 1 135 ? -12.508 21.906 -6.844 1 58.97 135 GLU A O 1
ATOM 1073 N N . PRO A 1 136 ? -13.742 21.188 -5.195 1 64.62 136 PRO A N 1
ATOM 1074 C CA . PRO A 1 136 ? -13.641 19.797 -5.688 1 64.62 136 PRO A CA 1
ATOM 1075 C C . PRO A 1 136 ? -14.289 19.625 -7.059 1 64.62 136 PRO A C 1
ATOM 1077 O O . PRO A 1 136 ? -15.242 20.328 -7.398 1 64.62 136 PRO A O 1
ATOM 1080 N N . PRO A 1 137 ? -13.648 18.828 -7.953 1 62.44 137 PRO A N 1
ATOM 1081 C CA . PRO A 1 137 ? -14.266 18.5 -9.242 1 62.44 137 PRO A CA 1
ATOM 1082 C C . PRO A 1 137 ? -15.664 17.922 -9.102 1 62.44 137 PRO A C 1
ATOM 1084 O O . PRO A 1 137 ? -16.031 17.453 -8.016 1 62.44 137 PRO A O 1
ATOM 1087 N N . ALA A 1 138 ? -16.375 18.016 -10.188 1 56.12 138 ALA A N 1
ATOM 1088 C CA . ALA A 1 138 ? -17.797 17.641 -10.219 1 56.12 138 ALA A CA 1
ATOM 1089 C C . ALA A 1 138 ? -17.984 16.203 -9.742 1 56.12 138 ALA A C 1
ATOM 1091 O O . ALA A 1 138 ? -18.953 15.898 -9.023 1 56.12 138 ALA A O 1
ATOM 1092 N N . VAL A 1 139 ? -17.125 15.414 -10.117 1 65.88 139 VAL A N 1
ATOM 1093 C CA . VAL A 1 139 ? -17.281 14.008 -9.766 1 65.88 139 VAL A CA 1
ATOM 1094 C C . VAL A 1 139 ? -17.156 13.844 -8.25 1 65.88 139 VAL A C 1
ATOM 1096 O O . VAL A 1 139 ? -17.922 13.102 -7.641 1 65.88 139 VAL A O 1
ATOM 1099 N N . VAL A 1 140 ? -16.297 14.523 -7.77 1 70.62 140 VAL A N 1
ATOM 1100 C CA . VAL A 1 140 ? -16.094 14.469 -6.324 1 70.62 140 VAL A CA 1
ATOM 1101 C C . VAL A 1 140 ? -17.312 15.055 -5.617 1 70.62 140 VAL A C 1
ATOM 1103 O O . VAL A 1 140 ? -17.812 14.484 -4.645 1 70.62 140 VAL A O 1
ATOM 1106 N N . ARG A 1 141 ? -17.781 16.125 -6.211 1 67.62 141 ARG A N 1
ATOM 1107 C CA . ARG A 1 141 ? -18.953 16.766 -5.637 1 67.62 141 ARG A CA 1
ATOM 1108 C C . ARG A 1 141 ? -20.172 15.852 -5.719 1 67.62 141 ARG A C 1
ATOM 1110 O O . ARG A 1 141 ? -20.984 15.797 -4.789 1 67.62 141 ARG A O 1
ATOM 1117 N N . SER A 1 142 ? -20.234 15.234 -6.828 1 65.06 142 SER A N 1
ATOM 1118 C CA . SER A 1 142 ? -21.391 14.352 -7.027 1 65.06 142 SER A CA 1
ATOM 1119 C C . SER A 1 142 ? -21.375 13.203 -6.023 1 65.06 142 SER A C 1
ATOM 1121 O O . SER A 1 142 ? -22.438 12.789 -5.551 1 65.06 142 SER A O 1
ATOM 1123 N N . VAL A 1 143 ? -20.25 12.781 -5.672 1 67.94 143 VAL A N 1
ATOM 1124 C CA . VAL A 1 143 ? -20.141 11.656 -4.746 1 67.94 143 VAL A CA 1
ATOM 1125 C C . VAL A 1 143 ? -20.469 12.125 -3.328 1 67.94 143 VAL A C 1
ATOM 1127 O O . VAL A 1 143 ? -21.141 11.414 -2.572 1 67.94 143 VAL A O 1
ATOM 1130 N N . PHE A 1 144 ? -20.109 13.297 -3.131 1 62.69 144 PHE A N 1
ATOM 1131 C CA . PHE A 1 144 ? -20.266 13.789 -1.766 1 62.69 144 PHE A CA 1
ATOM 1132 C C . PHE A 1 144 ? -21.609 14.492 -1.592 1 62.69 144 PHE A C 1
ATOM 1134 O O . PHE A 1 144 ? -22.016 14.797 -0.469 1 62.69 144 PHE A O 1
ATOM 1141 N N . LYS A 1 145 ? -22.188 14.625 -2.721 1 58.78 145 LYS A N 1
ATOM 1142 C CA . LYS A 1 145 ? -23.469 15.312 -2.648 1 58.78 145 LYS A CA 1
ATOM 1143 C C . LYS A 1 145 ? -24.438 14.57 -1.731 1 58.78 145 LYS A C 1
ATOM 1145 O O . LYS A 1 145 ? -24.516 13.336 -1.766 1 58.78 145 LYS A O 1
ATOM 1150 N N . ASN A 1 146 ? -25.031 15.227 -0.813 1 58.66 146 ASN A N 1
ATOM 1151 C CA . ASN A 1 146 ? -26.016 14.727 0.141 1 58.66 146 ASN A CA 1
ATOM 1152 C C . ASN A 1 146 ? -25.406 13.727 1.115 1 58.66 146 ASN A C 1
ATOM 1154 O O . ASN A 1 146 ? -26.047 12.75 1.498 1 58.66 146 ASN A O 1
ATOM 1158 N N . GLY A 1 147 ? -24.188 13.805 1.398 1 55.97 147 GLY A N 1
ATOM 1159 C CA . GLY A 1 147 ? -23.531 12.938 2.363 1 55.97 147 GLY A CA 1
ATOM 1160 C C . GLY A 1 147 ? -23.359 11.516 1.867 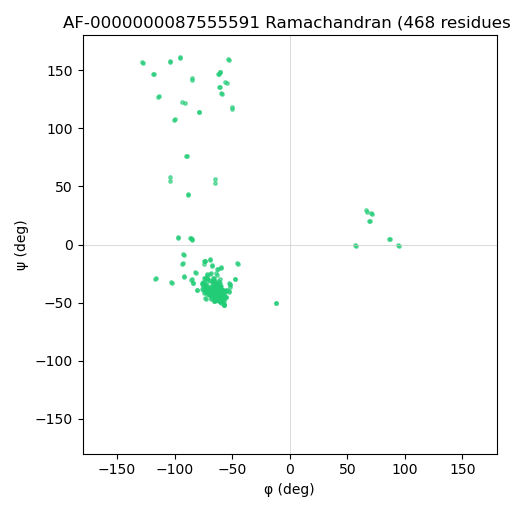1 55.97 147 GLY A C 1
ATOM 1161 O O . GLY A 1 147 ? -23.562 10.562 2.619 1 55.97 147 GLY A O 1
ATOM 1162 N N . PHE A 1 148 ? -23.297 11.352 0.671 1 57.12 148 PHE A N 1
ATOM 1163 C CA . PHE A 1 148 ? -23.094 10.062 0.025 1 57.12 148 PHE A CA 1
ATOM 1164 C C . PHE A 1 148 ? -24.438 9.352 -0.182 1 57.12 148 PHE A C 1
ATOM 1166 O O . PHE A 1 148 ? -24.469 8.195 -0.618 1 57.12 148 PHE A O 1
ATOM 1173 N N . ARG A 1 149 ? -25.453 10.102 0.176 1 63.28 149 ARG A N 1
ATOM 1174 C CA . ARG A 1 149 ? -26.781 9.516 0.012 1 63.28 149 ARG A CA 1
ATOM 1175 C C . ARG A 1 149 ? -27.328 9.797 -1.38 1 63.28 149 ARG A C 1
ATOM 1177 O O . ARG A 1 149 ? -28.406 10.391 -1.518 1 63.28 149 ARG A O 1
ATOM 1184 N N . ASN A 1 150 ? -26.578 9.664 -2.254 1 71.94 150 ASN A N 1
ATOM 1185 C CA . ASN A 1 150 ? -26.906 9.766 -3.67 1 71.94 150 ASN A CA 1
ATOM 1186 C C . ASN A 1 150 ? -26.422 8.555 -4.453 1 71.94 150 ASN A C 1
ATOM 1188 O O . ASN A 1 150 ? -25.672 7.734 -3.928 1 71.94 150 ASN A O 1
ATOM 1192 N N . PRO A 1 151 ? -27 8.328 -5.527 1 75.44 151 PRO A N 1
ATOM 1193 C CA . PRO A 1 151 ? -26.641 7.133 -6.293 1 75.44 151 PRO A CA 1
ATOM 1194 C C . PRO A 1 151 ? -25.141 7.02 -6.543 1 75.44 151 PRO A C 1
ATOM 1196 O O . PRO A 1 151 ? -24.578 5.922 -6.504 1 75.44 151 PRO A O 1
ATOM 1199 N N . ALA A 1 152 ? -24.516 8.078 -6.758 1 78.12 152 ALA A N 1
ATOM 1200 C CA . ALA A 1 152 ? -23.078 8.047 -7.008 1 78.12 152 ALA A CA 1
ATOM 1201 C C . ALA A 1 152 ? -22.312 7.645 -5.746 1 78.12 152 ALA A C 1
ATOM 1203 O O . ALA A 1 152 ? -21.344 6.895 -5.82 1 78.12 152 ALA A O 1
ATOM 1204 N N . GLY A 1 153 ? -22.766 8.172 -4.676 1 80.94 153 GLY A N 1
ATOM 1205 C CA . GLY A 1 153 ? -22.156 7.805 -3.406 1 80.94 153 GLY A CA 1
ATOM 1206 C C . GLY A 1 153 ? -22.328 6.336 -3.068 1 80.94 153 GLY A C 1
ATOM 1207 O O . GLY A 1 153 ? -21.391 5.688 -2.609 1 80.94 153 GLY A O 1
ATOM 1208 N N . PHE A 1 154 ? -23.484 5.883 -3.357 1 85.94 154 PHE A N 1
ATOM 1209 C CA . PHE A 1 154 ? -23.766 4.469 -3.117 1 85.94 154 PHE A CA 1
ATOM 1210 C C . PHE A 1 154 ? -22.891 3.592 -4 1 85.94 154 PHE A C 1
ATOM 1212 O O . PHE A 1 154 ? -22.344 2.588 -3.541 1 85.94 154 PHE A O 1
ATOM 1219 N N . LEU A 1 155 ? -22.797 3.99 -5.207 1 88.5 155 LEU A N 1
ATOM 1220 C CA . LEU A 1 155 ? -21.984 3.227 -6.145 1 88.5 155 LEU A CA 1
ATOM 1221 C C . LEU A 1 155 ? -20.516 3.225 -5.723 1 88.5 155 LEU A C 1
ATOM 1223 O O . LEU A 1 155 ? -19.828 2.209 -5.848 1 88.5 155 LEU A O 1
ATOM 1227 N N . ALA A 1 156 ? -20.078 4.277 -5.234 1 88.62 156 ALA A N 1
ATOM 1228 C CA . ALA A 1 156 ? -18.703 4.379 -4.781 1 88.62 156 ALA A CA 1
ATOM 1229 C C . ALA A 1 156 ? -18.438 3.463 -3.588 1 88.62 156 ALA A C 1
ATOM 1231 O O . ALA A 1 156 ? -17.422 2.766 -3.541 1 88.62 156 ALA A O 1
ATOM 1232 N N . VAL A 1 157 ? -19.391 3.482 -2.713 1 86.06 157 VAL A N 1
ATOM 1233 C CA . VAL A 1 157 ? -19.25 2.643 -1.529 1 86.06 157 VAL A CA 1
ATOM 1234 C C . VAL A 1 157 ? -19.359 1.172 -1.922 1 86.06 157 VAL A C 1
ATOM 1236 O O . VAL A 1 157 ? -18.609 0.33 -1.428 1 86.06 157 VAL A O 1
ATOM 1239 N N . TYR A 1 158 ? -20.281 0.971 -2.764 1 91.12 158 TYR A N 1
ATOM 1240 C CA . TYR A 1 158 ? -20.422 -0.375 -3.309 1 91.12 158 TYR A CA 1
ATOM 1241 C C . TYR A 1 158 ? -19.125 -0.847 -3.955 1 91.12 158 TYR A C 1
ATOM 1243 O O . TYR A 1 158 ? -18.688 -1.976 -3.725 1 91.12 158 TYR A O 1
ATOM 1251 N N . GLY A 1 159 ? -18.516 -0.055 -4.719 1 93.25 159 GLY A N 1
ATOM 1252 C CA . GLY A 1 159 ? -17.266 -0.396 -5.375 1 93.25 159 GLY A CA 1
ATOM 1253 C C . GLY A 1 159 ? -16.125 -0.626 -4.402 1 93.25 159 GLY A C 1
ATOM 1254 O O . GLY A 1 159 ? -15.289 -1.511 -4.613 1 93.25 159 GLY A O 1
ATOM 1255 N N . LEU A 1 160 ? -16.141 0.076 -3.383 1 91.31 160 LEU A N 1
ATOM 1256 C CA . LEU A 1 160 ? -15.086 -0.012 -2.389 1 91.31 160 LEU A CA 1
ATOM 1257 C C . LEU A 1 160 ? -15.094 -1.372 -1.697 1 91.31 160 LEU A C 1
ATOM 1259 O O . LEU A 1 160 ? -14.039 -1.961 -1.454 1 91.31 160 LEU A O 1
ATOM 1263 N N . PHE A 1 161 ? -16.281 -1.901 -1.479 1 90.75 161 PHE A N 1
ATOM 1264 C CA . PHE A 1 161 ? -16.359 -3.111 -0.67 1 90.75 161 PHE A CA 1
ATOM 1265 C C . PHE A 1 161 ? -16.562 -4.34 -1.551 1 90.75 161 PHE A C 1
ATOM 1267 O O . PHE A 1 161 ? -16.016 -5.406 -1.272 1 90.75 161 PHE A O 1
ATOM 1274 N N . VAL A 1 162 ? -17.219 -4.156 -2.564 1 94.62 162 VAL A N 1
ATOM 1275 C CA . VAL A 1 162 ? -17.625 -5.324 -3.34 1 94.62 162 VAL A CA 1
ATOM 1276 C C . VAL A 1 162 ? -16.578 -5.617 -4.41 1 94.62 162 VAL A C 1
ATOM 1278 O O . VAL A 1 162 ? -16.406 -6.766 -4.828 1 94.62 162 VAL A O 1
ATOM 1281 N N . ALA A 1 163 ? -15.891 -4.656 -4.848 1 96.38 163 ALA A N 1
ATOM 1282 C CA . ALA A 1 163 ? -14.906 -4.883 -5.902 1 96.38 163 ALA A CA 1
ATOM 1283 C C . ALA A 1 163 ? -13.867 -5.91 -5.473 1 96.38 163 ALA A C 1
ATOM 1285 O O . ALA A 1 163 ? -13.57 -6.852 -6.211 1 96.38 163 ALA A O 1
ATOM 1286 N N . PRO A 1 164 ? -13.273 -5.781 -4.285 1 96.62 164 PRO A N 1
ATOM 1287 C CA . PRO A 1 164 ? -12.305 -6.801 -3.889 1 96.62 164 PRO A CA 1
ATOM 1288 C C . PRO A 1 164 ? -12.93 -8.18 -3.713 1 96.62 164 PRO A C 1
ATOM 1290 O O . PRO A 1 164 ? -12.344 -9.188 -4.113 1 96.62 164 PRO A O 1
ATOM 1293 N N . LEU A 1 165 ? -14.086 -8.258 -3.154 1 95.62 165 LEU A N 1
ATOM 1294 C CA . LEU A 1 165 ? -14.773 -9.531 -2.959 1 95.62 165 LEU A CA 1
ATOM 1295 C C . LEU A 1 165 ? -15.133 -10.164 -4.297 1 95.62 165 LEU A C 1
ATOM 1297 O O . LEU A 1 165 ? -14.93 -11.367 -4.496 1 95.62 165 LEU A O 1
ATOM 1301 N N . GLY A 1 166 ? -15.711 -9.305 -5.109 1 95.56 166 GLY A N 1
ATOM 1302 C CA . GLY A 1 166 ? -16.078 -9.781 -6.434 1 95.56 166 GLY A CA 1
ATOM 1303 C C . GLY A 1 166 ? -14.891 -10.289 -7.23 1 95.56 166 GLY A C 1
ATOM 1304 O O . GLY A 1 166 ? -14.992 -11.281 -7.953 1 95.56 166 GLY A O 1
ATOM 1305 N N . SER A 1 167 ? -13.781 -9.617 -7.18 1 94.31 167 SER A N 1
ATOM 1306 C CA . SER A 1 167 ? -12.57 -10.055 -7.867 1 94.31 167 SER A CA 1
ATOM 1307 C C . SER A 1 167 ? -12.102 -11.406 -7.344 1 94.31 167 SER A C 1
ATOM 1309 O O . SER A 1 167 ? -11.633 -12.25 -8.117 1 94.31 167 SER A O 1
ATOM 1311 N N . PHE A 1 168 ? -12.164 -11.539 -6.051 1 94.38 168 PHE A N 1
ATOM 1312 C CA . PHE A 1 168 ? -11.781 -12.812 -5.449 1 94.38 168 PHE A CA 1
ATOM 1313 C C . PHE A 1 168 ? -12.664 -13.938 -5.965 1 94.38 168 PHE A C 1
ATOM 1315 O O . PHE A 1 168 ? -12.172 -15.008 -6.32 1 94.38 168 PHE A O 1
ATOM 1322 N N . VAL A 1 169 ? -13.945 -13.695 -6 1 93.5 169 VAL A N 1
ATOM 1323 C CA . VAL A 1 169 ? -14.898 -14.68 -6.496 1 93.5 169 VAL A CA 1
ATOM 1324 C C . VAL A 1 169 ? -14.602 -14.992 -7.965 1 93.5 169 VAL A C 1
ATOM 1326 O O . VAL A 1 169 ? -14.609 -16.156 -8.375 1 93.5 169 VAL A O 1
ATOM 1329 N N . TRP A 1 170 ? -14.336 -13.945 -8.656 1 91.19 170 TRP A N 1
ATOM 1330 C CA . TRP A 1 170 ? -14.039 -14.094 -10.078 1 91.19 170 TRP A CA 1
ATOM 1331 C C . TRP A 1 170 ? -12.812 -14.977 -10.289 1 91.19 170 TRP A C 1
ATOM 1333 O O . TRP A 1 170 ? -12.859 -15.93 -11.07 1 91.19 170 TRP A O 1
ATOM 1343 N N . HIS A 1 171 ? -11.773 -14.766 -9.641 1 88.81 171 HIS A N 1
ATOM 1344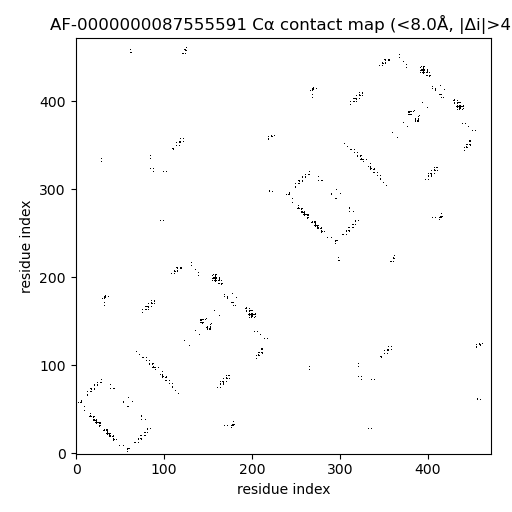 C CA . HIS A 1 171 ? -10.531 -15.508 -9.828 1 88.81 171 HIS A CA 1
ATOM 1345 C C . HIS A 1 171 ? -10.633 -16.906 -9.242 1 88.81 171 HIS A C 1
ATOM 1347 O O . HIS A 1 171 ? -10.039 -17.859 -9.773 1 88.81 171 HIS A O 1
ATOM 1353 N N . SER A 1 172 ? -11.312 -17.047 -8.156 1 87.56 172 SER A N 1
ATOM 1354 C CA . SER A 1 172 ? -11.508 -18.375 -7.582 1 87.56 172 SER A CA 1
ATOM 1355 C C . SER A 1 172 ? -12.281 -19.281 -8.531 1 87.56 172 SER A C 1
ATOM 1357 O O . SER A 1 172 ? -11.992 -20.469 -8.641 1 87.56 172 SER A O 1
ATOM 1359 N N . ALA A 1 173 ? -13.273 -18.734 -9.188 1 86.38 173 ALA A N 1
ATOM 1360 C CA . ALA A 1 173 ? -14.07 -19.5 -10.133 1 86.38 173 ALA A CA 1
ATOM 1361 C C . ALA A 1 173 ? -13.227 -19.953 -11.32 1 86.38 173 ALA A C 1
ATOM 1363 O O . ALA A 1 173 ? -13.398 -21.062 -11.828 1 86.38 173 ALA A O 1
ATOM 1364 N N . ARG A 1 174 ? -12.344 -19.188 -11.727 1 83.81 174 ARG A N 1
ATOM 1365 C CA . ARG A 1 174 ? -11.492 -19.484 -12.875 1 83.81 174 ARG A CA 1
ATOM 1366 C C . ARG A 1 174 ? -10.484 -20.578 -12.531 1 83.81 174 ARG A C 1
ATOM 1368 O O . ARG A 1 174 ? -9.953 -21.25 -13.422 1 83.81 174 ARG A O 1
ATOM 1375 N N . GLN A 1 175 ? -10.148 -20.703 -11.281 1 79.25 175 GLN A N 1
ATOM 1376 C CA . GLN A 1 175 ? -9.242 -21.75 -10.844 1 79.25 175 GLN A CA 1
ATOM 1377 C C . GLN A 1 175 ? -9.992 -23.062 -10.586 1 79.25 175 GLN A C 1
ATOM 1379 O O . GLN A 1 175 ? -9.406 -24.047 -10.133 1 79.25 175 GLN A O 1
ATOM 1384 N N . GLY A 1 176 ? -11.258 -23.031 -10.883 1 77.75 176 GLY A N 1
ATOM 1385 C CA . GLY A 1 176 ? -12.062 -24.219 -10.695 1 77.75 176 GLY A CA 1
ATOM 1386 C C . GLY A 1 176 ? -12.766 -24.266 -9.352 1 77.75 176 GLY A C 1
ATOM 1387 O O . GLY A 1 176 ? -13.422 -25.25 -9.016 1 77.75 176 GLY A O 1
ATOM 1388 N N . GLY A 1 177 ? -12.477 -23.188 -8.625 1 75.62 177 GLY A N 1
ATOM 1389 C CA . GLY A 1 177 ? -13.172 -23.125 -7.344 1 75.62 177 GLY A CA 1
ATOM 1390 C C . GLY A 1 177 ? -14.555 -22.531 -7.445 1 75.62 177 GLY A C 1
ATOM 1391 O O . GLY A 1 177 ? -14.875 -21.844 -8.414 1 75.62 177 GLY A O 1
ATOM 1392 N N . SER A 1 178 ? -15.477 -23.078 -6.652 1 76.38 178 SER A N 1
ATOM 1393 C CA . SER A 1 178 ? -16.828 -22.531 -6.605 1 76.38 178 SER A CA 1
ATOM 1394 C C . SER A 1 178 ? -17.141 -21.938 -5.234 1 76.38 178 SER A C 1
ATOM 1396 O O . SER A 1 178 ? -16.797 -22.531 -4.207 1 76.38 178 SER A O 1
ATOM 1398 N N . THR A 1 179 ? -17.578 -20.703 -5.289 1 84.5 179 THR A N 1
ATOM 1399 C CA . THR A 1 179 ? -18.062 -20.094 -4.059 1 84.5 179 THR A CA 1
ATOM 1400 C C . THR A 1 179 ? -19.578 -20.234 -3.941 1 84.5 179 THR A C 1
ATOM 1402 O O . THR A 1 179 ? -20.25 -20.516 -4.93 1 84.5 179 THR A O 1
ATOM 1405 N N . TRP A 1 180 ? -20 -20.062 -2.701 1 87.44 180 TRP A N 1
ATOM 1406 C CA . TRP A 1 180 ? -21.438 -20.156 -2.508 1 87.44 180 TRP A CA 1
ATOM 1407 C C . TRP A 1 180 ? -22.156 -19.047 -3.27 1 87.44 180 TRP A C 1
ATOM 1409 O O . TRP A 1 180 ? -23.328 -19.203 -3.637 1 87.44 180 TRP A O 1
ATOM 1419 N N . VAL A 1 181 ? -21.562 -18 -3.617 1 88.12 181 VAL A N 1
ATOM 1420 C CA . VAL A 1 181 ? -22.141 -16.922 -4.43 1 88.12 181 VAL A CA 1
ATOM 1421 C C . VAL A 1 181 ? -22.422 -17.453 -5.836 1 88.12 181 VAL A C 1
ATOM 1423 O O . VAL A 1 181 ? -23.5 -17.203 -6.395 1 88.12 181 VAL A O 1
ATOM 1426 N N . ASN A 1 182 ? -21.453 -18.188 -6.355 1 88 182 ASN A N 1
ATOM 1427 C CA . ASN A 1 182 ? -21.609 -18.75 -7.695 1 88 182 ASN A CA 1
ATOM 1428 C C . ASN A 1 182 ? -22.688 -19.844 -7.727 1 88 182 ASN A C 1
ATOM 1430 O O . ASN A 1 182 ? -23.266 -20.125 -8.781 1 88 182 ASN A O 1
ATOM 1434 N N . GLU A 1 183 ? -22.922 -20.438 -6.621 1 88.25 183 GLU A N 1
ATOM 1435 C CA . GLU A 1 183 ? -23.922 -21.5 -6.539 1 88.25 183 GLU A CA 1
ATOM 1436 C C . GLU A 1 183 ? -25.312 -20.922 -6.352 1 88.25 183 GLU A C 1
ATOM 1438 O O . GLU A 1 183 ? -26.297 -21.484 -6.82 1 88.25 183 GLU A O 1
ATOM 1443 N N . MET A 1 184 ? -25.375 -19.828 -5.664 1 90.25 184 MET A N 1
ATOM 1444 C CA . MET A 1 184 ? -26.672 -19.234 -5.312 1 90.25 184 MET A CA 1
ATOM 1445 C C . MET A 1 184 ? -27.188 -18.344 -6.434 1 90.25 184 MET A C 1
ATOM 1447 O O . MET A 1 184 ? -28.391 -18.219 -6.621 1 90.25 184 MET A O 1
ATOM 1451 N N . LEU A 1 185 ? -26.312 -17.734 -7.195 1 90.56 185 LEU A N 1
ATOM 1452 C CA . LEU A 1 185 ? -26.703 -16.766 -8.211 1 90.56 185 LEU A CA 1
ATOM 1453 C C . LEU A 1 185 ? -26.297 -17.234 -9.602 1 90.56 185 LEU A C 1
ATOM 1455 O O . LEU A 1 185 ? -25.266 -17.891 -9.758 1 90.56 185 LEU A O 1
ATOM 1459 N N . PRO A 1 186 ? -27.141 -16.875 -10.633 1 91.75 186 PRO A N 1
ATOM 1460 C CA . PRO A 1 186 ? -26.719 -17.172 -12 1 91.75 186 PRO A CA 1
ATOM 1461 C C . PRO A 1 186 ? -25.406 -16.484 -12.391 1 91.75 186 PRO A C 1
ATOM 1463 O O . PRO A 1 186 ? -25.156 -15.359 -11.953 1 91.75 186 PRO A O 1
ATOM 1466 N N . GLY A 1 187 ? -24.625 -17.109 -13.242 1 88.88 187 GLY A N 1
ATOM 1467 C CA . GLY A 1 187 ? -23.312 -16.641 -13.641 1 88.88 187 GLY A CA 1
ATOM 1468 C C . GLY A 1 187 ? -23.344 -15.227 -14.195 1 88.88 187 GLY A C 1
ATOM 1469 O O . GLY A 1 187 ? -22.5 -14.398 -13.844 1 88.88 187 GLY A O 1
ATOM 1470 N N . TRP A 1 188 ? -24.297 -15.016 -15.031 1 91.88 188 TRP A N 1
ATOM 1471 C CA . TRP A 1 188 ? -24.344 -13.703 -15.664 1 91.88 188 TRP A CA 1
ATOM 1472 C C . TRP A 1 188 ? -24.609 -12.609 -14.633 1 91.88 188 TRP A C 1
ATOM 1474 O O . TRP A 1 188 ? -24.125 -11.484 -14.781 1 91.88 188 TRP A O 1
ATOM 1484 N N . PHE A 1 189 ? -25.375 -12.859 -13.633 1 93.5 189 PHE A N 1
ATOM 1485 C CA . PHE A 1 189 ? -25.688 -11.883 -12.594 1 93.5 189 PHE A CA 1
ATOM 1486 C C . PHE A 1 189 ? -24.453 -11.562 -11.758 1 93.5 189 PHE A C 1
ATOM 1488 O O . PHE A 1 189 ? -24.219 -10.398 -11.422 1 93.5 189 PHE A O 1
ATOM 1495 N N . VAL A 1 190 ? -23.734 -12.57 -11.469 1 93.06 190 VAL A N 1
ATOM 1496 C CA . VAL A 1 190 ? -22.516 -12.383 -10.703 1 93.06 190 VAL A CA 1
ATOM 1497 C C . VAL A 1 190 ? -21.547 -11.492 -11.484 1 93.06 190 VAL A C 1
ATOM 1499 O O . VAL A 1 190 ? -20.938 -10.578 -10.922 1 93.06 190 VAL A O 1
ATOM 1502 N N . VAL A 1 191 ? -21.484 -11.664 -12.766 1 93.44 191 VAL A N 1
ATOM 1503 C CA . VAL A 1 191 ? -20.594 -10.898 -13.617 1 93.44 191 VAL A CA 1
ATOM 1504 C C . VAL A 1 191 ? -21.016 -9.438 -13.641 1 93.44 191 VAL A C 1
ATOM 1506 O O . VAL A 1 191 ? -20.188 -8.531 -13.547 1 93.44 191 VAL A O 1
ATOM 1509 N N . VAL A 1 192 ? -22.25 -9.25 -13.727 1 94.56 192 VAL A N 1
ATOM 1510 C CA . VAL A 1 192 ? -22.766 -7.887 -13.758 1 94.56 192 VAL A CA 1
ATOM 1511 C C . VAL A 1 192 ? -22.453 -7.176 -12.445 1 94.56 192 VAL A C 1
ATOM 1513 O O . VAL A 1 192 ? -22.047 -6.016 -12.445 1 94.56 192 VAL A O 1
ATOM 1516 N N . LEU A 1 193 ? -22.672 -7.855 -11.375 1 94.44 193 LEU A N 1
ATOM 1517 C CA . LEU A 1 193 ? -22.406 -7.277 -10.062 1 94.44 193 LEU A CA 1
ATOM 1518 C C . LEU A 1 193 ? -20.922 -6.914 -9.93 1 94.44 193 LEU A C 1
ATOM 1520 O O . LEU A 1 193 ? -20.578 -5.875 -9.359 1 94.44 193 LEU A O 1
ATOM 1524 N N . ILE A 1 194 ? -20.094 -7.742 -10.461 1 95.25 194 ILE A N 1
ATOM 1525 C CA . ILE A 1 194 ? -18.656 -7.508 -10.383 1 95.25 194 ILE A CA 1
ATOM 1526 C C . ILE A 1 194 ? -18.281 -6.309 -11.242 1 95.25 194 ILE A C 1
ATOM 1528 O O . ILE A 1 194 ? -17.531 -5.434 -10.812 1 95.25 194 ILE A O 1
ATOM 1532 N N . TYR A 1 195 ? -18.797 -6.184 -12.398 1 95.88 195 TYR A N 1
ATOM 1533 C CA . TYR A 1 195 ? -18.484 -5.066 -13.281 1 95.88 195 TYR A CA 1
ATOM 1534 C C . TYR A 1 195 ? -18.984 -3.752 -12.688 1 95.88 195 TYR A C 1
ATOM 1536 O O . TYR A 1 195 ? -18.312 -2.729 -12.766 1 95.88 195 TYR A O 1
ATOM 1544 N N . LEU A 1 196 ? -20.188 -3.838 -12.156 1 95.19 196 LEU A N 1
ATOM 1545 C CA . LEU A 1 196 ? -20.719 -2.648 -11.492 1 95.19 196 LEU A CA 1
ATOM 1546 C C . LEU A 1 196 ? -19.828 -2.221 -10.336 1 95.19 196 LEU A C 1
ATOM 1548 O O . LEU A 1 196 ? -19.641 -1.025 -10.102 1 95.19 196 LEU A O 1
ATOM 1552 N N . SER A 1 197 ? -19.312 -3.174 -9.641 1 96.12 197 SER A N 1
ATOM 1553 C CA . SER A 1 197 ? -18.438 -2.854 -8.523 1 96.12 197 SER A CA 1
ATOM 1554 C C . SER A 1 197 ? -17.141 -2.213 -9.016 1 96.12 197 SER A C 1
ATOM 1556 O O . SER A 1 197 ? -16.562 -1.357 -8.328 1 96.12 197 SER A O 1
ATOM 1558 N N . TYR A 1 198 ? -16.656 -2.541 -10.195 1 96.12 198 TYR A N 1
ATOM 1559 C CA . TYR A 1 198 ? -15.453 -1.929 -10.742 1 96.12 198 TYR A CA 1
ATOM 1560 C C . TYR A 1 198 ? -15.719 -0.487 -11.164 1 96.12 198 TYR A C 1
ATOM 1562 O O . TYR A 1 198 ? -14.836 0.369 -11.047 1 96.12 198 TYR A O 1
ATOM 1570 N N . VAL A 1 199 ? -16.906 -0.302 -11.656 1 94.62 199 VAL A N 1
ATOM 1571 C CA . VAL A 1 199 ? -17.281 1.069 -11.977 1 94.62 199 VAL A CA 1
ATOM 1572 C C . VAL A 1 199 ? -17.297 1.915 -10.711 1 94.62 199 VAL A C 1
ATOM 1574 O O . VAL A 1 199 ? -16.75 3.027 -10.688 1 94.62 199 VAL A O 1
ATOM 1577 N N . GLY A 1 200 ? -17.906 1.402 -9.719 1 94 200 GLY A N 1
ATOM 1578 C CA . GLY A 1 200 ? -17.891 2.092 -8.438 1 94 200 GLY A CA 1
ATOM 1579 C C . GLY A 1 200 ? -16.5 2.316 -7.891 1 94 200 GLY A C 1
ATOM 1580 O O . GLY A 1 200 ? -16.203 3.387 -7.355 1 94 200 GLY A O 1
ATOM 1581 N N . ARG A 1 201 ? -15.664 1.337 -8 1 95.44 201 ARG A N 1
ATOM 1582 C CA . ARG A 1 201 ? -14.281 1.459 -7.539 1 95.44 201 ARG A CA 1
ATOM 1583 C C . ARG A 1 201 ? -13.539 2.531 -8.32 1 95.44 201 ARG A C 1
ATOM 1585 O O . ARG A 1 201 ? -12.688 3.236 -7.77 1 95.44 201 ARG A O 1
ATOM 1592 N N . GLY A 1 202 ? -13.852 2.561 -9.617 1 94.25 202 GLY A N 1
ATOM 1593 C CA . GLY A 1 202 ? -13.297 3.629 -10.43 1 94.25 202 GLY A CA 1
ATOM 1594 C C . GLY A 1 202 ? -13.688 5.012 -9.953 1 94.25 202 GLY A C 1
ATOM 1595 O O . GLY A 1 202 ? -12.852 5.918 -9.891 1 94.25 202 GLY A O 1
ATOM 1596 N N . LEU A 1 203 ? -14.891 5.168 -9.609 1 90.31 203 LEU A N 1
ATOM 1597 C CA . LEU A 1 203 ? -15.375 6.434 -9.07 1 90.31 203 LEU A CA 1
ATOM 1598 C C . LEU A 1 203 ? -14.664 6.781 -7.77 1 90.31 203 LEU A C 1
ATOM 1600 O O . LEU A 1 203 ? -14.242 7.926 -7.57 1 90.31 203 LEU A O 1
ATOM 1604 N N . SER A 1 204 ? -14.57 5.824 -6.906 1 91.69 204 SER A N 1
ATOM 1605 C CA . SER A 1 204 ? -13.875 6.047 -5.641 1 91.69 204 SER A CA 1
ATOM 1606 C C . SER A 1 204 ? -12.414 6.414 -5.871 1 91.69 204 SER A C 1
ATOM 1608 O O . SER A 1 204 ? -11.852 7.234 -5.141 1 91.69 204 SER A O 1
ATOM 1610 N N . ALA A 1 205 ? -11.867 5.809 -6.867 1 94.06 205 ALA A N 1
ATOM 1611 C CA . ALA A 1 205 ? -10.461 6.082 -7.164 1 94.06 205 ALA A CA 1
ATOM 1612 C C . ALA A 1 205 ? -10.266 7.527 -7.605 1 94.06 205 ALA A C 1
ATOM 1614 O O . ALA A 1 205 ? -9.266 8.156 -7.25 1 94.06 205 ALA A O 1
ATOM 1615 N N . VAL A 1 206 ? -11.172 8.008 -8.328 1 89.81 206 VAL A N 1
ATOM 1616 C CA . VAL A 1 206 ? -11.086 9.383 -8.797 1 89.81 206 VAL A CA 1
ATOM 1617 C C . VAL A 1 206 ? -11.141 10.336 -7.605 1 89.81 206 VAL A C 1
ATOM 1619 O O . VAL A 1 206 ? -10.352 11.281 -7.516 1 89.81 206 VAL A O 1
ATOM 1622 N N . VAL A 1 207 ? -12.016 10.117 -6.746 1 87.56 207 VAL A N 1
ATOM 1623 C CA . VAL A 1 207 ? -12.156 10.945 -5.551 1 87.56 207 VAL A CA 1
ATOM 1624 C C . VAL A 1 207 ? -10.883 10.859 -4.711 1 87.56 207 VAL A C 1
ATOM 1626 O O . VAL A 1 207 ? -10.375 11.875 -4.23 1 87.56 207 VAL A O 1
ATOM 1629 N N . GLU A 1 208 ? -10.414 9.688 -4.551 1 91.81 208 GLU A N 1
ATOM 1630 C CA . GLU A 1 208 ? -9.211 9.469 -3.752 1 91.81 208 GLU A CA 1
ATOM 1631 C C . GLU A 1 208 ? -8.008 10.172 -4.363 1 91.81 208 GLU A C 1
ATOM 1633 O O . GLU A 1 208 ? -7.215 10.789 -3.648 1 91.81 208 GLU A O 1
ATOM 1638 N N . LEU A 1 209 ? -7.898 10.031 -5.645 1 90.44 209 LEU A N 1
ATOM 1639 C CA . LEU A 1 209 ? -6.789 10.688 -6.328 1 90.44 209 LEU A CA 1
ATOM 1640 C C . LEU A 1 209 ? -6.871 12.195 -6.16 1 90.44 209 LEU A C 1
ATOM 1642 O O . LEU A 1 209 ? -5.848 12.859 -5.973 1 90.44 209 LEU A O 1
ATOM 1646 N N . TRP A 1 210 ? -8.008 12.664 -6.246 1 86.81 210 TRP A N 1
ATOM 1647 C CA . TRP A 1 210 ? -8.188 14.094 -6.047 1 86.81 210 TRP A CA 1
ATOM 1648 C C . TRP A 1 210 ? -7.766 14.508 -4.645 1 86.81 210 TRP A C 1
ATOM 1650 O O . TRP A 1 210 ? -7.082 15.523 -4.465 1 86.81 210 TRP A O 1
ATOM 1660 N N . MET A 1 211 ? -8.156 13.781 -3.734 1 85.44 211 MET A N 1
ATOM 1661 C CA . MET A 1 211 ? -7.82 14.086 -2.348 1 85.44 211 MET A CA 1
ATOM 1662 C C . MET A 1 211 ? -6.309 14.062 -2.135 1 85.44 211 MET A C 1
ATOM 1664 O O . MET A 1 211 ? -5.754 14.938 -1.476 1 85.44 211 MET A O 1
ATOM 1668 N N . CYS A 1 212 ? -5.684 13.148 -2.67 1 87.69 212 CYS A N 1
ATOM 1669 C CA . CYS A 1 212 ? -4.238 13.008 -2.516 1 87.69 212 CYS A CA 1
ATOM 1670 C C . CYS A 1 212 ? -3.504 14.148 -3.207 1 87.69 212 CYS A C 1
ATOM 1672 O O . CYS A 1 212 ? -2.529 14.68 -2.67 1 87.69 212 CYS A O 1
ATOM 1674 N N . CYS A 1 213 ? -4.043 14.516 -4.328 1 84.19 213 CYS A N 1
ATOM 1675 C CA . CYS A 1 213 ? -3.414 15.609 -5.055 1 84.19 213 CYS A CA 1
ATOM 1676 C C . CYS A 1 213 ? -3.598 16.922 -4.32 1 84.19 213 CYS A C 1
ATOM 1678 O O . CYS A 1 213 ? -2.697 17.766 -4.309 1 84.19 213 CYS A O 1
ATOM 1680 N N . ASN A 1 214 ? -4.676 17.094 -3.818 1 81.25 214 ASN A N 1
ATOM 1681 C CA . ASN A 1 214 ? -4.918 18.297 -3.02 1 81.25 214 ASN A CA 1
ATOM 1682 C C . ASN A 1 214 ? -3.992 18.359 -1.809 1 81.25 214 ASN A C 1
ATOM 1684 O O . ASN A 1 214 ? -3.445 19.406 -1.491 1 81.25 214 ASN A O 1
ATOM 1688 N N . PHE A 1 215 ? -3.871 17.312 -1.169 1 83.5 215 PHE A N 1
ATOM 1689 C CA . PHE A 1 215 ? -2.973 17.234 -0.024 1 83.5 215 PHE A CA 1
ATOM 1690 C C . PHE A 1 215 ? -1.545 17.578 -0.428 1 83.5 215 PHE A C 1
ATOM 1692 O O . PHE A 1 215 ? -0.883 18.375 0.239 1 83.5 215 PHE A O 1
ATOM 1699 N N . LEU A 1 216 ? -1.111 17 -1.475 1 82.94 216 LEU A N 1
ATOM 1700 C CA . LEU A 1 216 ? 0.255 17.25 -1.928 1 82.94 216 LEU A CA 1
ATOM 1701 C C . LEU A 1 216 ? 0.441 18.703 -2.352 1 82.94 216 LEU A C 1
ATOM 1703 O O . LEU A 1 216 ? 1.526 19.266 -2.191 1 82.94 216 LEU A O 1
ATOM 1707 N N . GLY A 1 217 ? -0.597 19.25 -2.895 1 81 217 GLY A N 1
ATOM 1708 C CA . GLY A 1 217 ? -0.546 20.672 -3.232 1 81 217 GLY A CA 1
ATOM 1709 C C . GLY A 1 217 ? -0.323 21.562 -2.025 1 81 217 GLY A C 1
ATOM 1710 O O . GLY A 1 217 ? 0.456 22.516 -2.088 1 81 217 GLY A O 1
ATOM 1711 N N . VAL A 1 218 ? -0.938 21.219 -1.035 1 77.25 218 VAL A N 1
ATOM 1712 C CA . VAL A 1 218 ? -0.801 21.984 0.199 1 77.25 218 VAL A CA 1
ATOM 1713 C C . VAL A 1 218 ? 0.614 21.828 0.751 1 77.25 218 VAL A C 1
ATOM 1715 O O . VAL A 1 218 ? 1.216 22.797 1.22 1 77.25 218 VAL A O 1
ATOM 1718 N N . VAL A 1 219 ? 1.115 20.734 0.745 1 77.75 219 VAL A N 1
ATOM 1719 C CA . VAL A 1 219 ? 2.451 20.453 1.258 1 77.75 219 VAL A CA 1
ATOM 1720 C C . VAL A 1 219 ? 3.488 21.25 0.472 1 77.75 219 VAL A C 1
ATOM 1722 O O . VAL A 1 219 ? 4.402 21.828 1.056 1 77.75 219 VAL A O 1
ATOM 1725 N N . ILE A 1 220 ? 3.33 21.266 -0.822 1 80.12 220 ILE A N 1
ATOM 1726 C CA . ILE A 1 220 ? 4.273 21.953 -1.688 1 80.12 220 ILE A CA 1
ATOM 1727 C C . ILE A 1 220 ? 4.215 23.453 -1.42 1 80.12 220 ILE A C 1
ATOM 1729 O O . ILE A 1 220 ? 5.25 24.125 -1.35 1 80.12 220 ILE A O 1
ATOM 1733 N N . SER A 1 221 ? 3.055 23.906 -1.276 1 78.44 221 SER A N 1
ATOM 1734 C CA . SER A 1 221 ? 2.885 25.344 -1.021 1 78.44 221 SER A CA 1
ATOM 1735 C C . SER A 1 221 ? 3.479 25.734 0.326 1 78.44 221 SER A C 1
ATOM 1737 O O . SER A 1 221 ? 4.082 26.797 0.455 1 78.44 221 SER A O 1
ATOM 1739 N N . ALA A 1 222 ? 3.334 24.891 1.276 1 74.94 222 ALA A N 1
ATOM 1740 C CA . ALA A 1 222 ? 3.869 25.172 2.609 1 74.94 222 ALA A CA 1
ATOM 1741 C C . ALA A 1 222 ? 5.395 25.156 2.598 1 74.94 222 ALA A C 1
ATOM 1743 O O . ALA A 1 222 ? 6.027 25.969 3.279 1 74.94 222 ALA A O 1
ATOM 1744 N N . ASP A 1 223 ? 5.965 24.297 1.936 1 74.06 223 ASP A N 1
ATOM 1745 C CA . ASP A 1 223 ? 7.418 24.203 1.843 1 74.06 223 ASP A CA 1
ATOM 1746 C C . ASP A 1 223 ? 8.008 25.406 1.127 1 74.06 223 ASP A C 1
ATOM 1748 O O . ASP A 1 223 ? 9.062 25.922 1.515 1 74.06 223 ASP A O 1
ATOM 1752 N N . GLU A 1 224 ? 7.328 25.797 0.126 1 73.75 224 GLU A N 1
ATOM 1753 C CA . GLU A 1 224 ? 7.785 26.969 -0.609 1 73.75 224 GLU A CA 1
ATOM 1754 C C . GLU A 1 224 ? 7.695 28.234 0.249 1 73.75 224 GLU A C 1
ATOM 1756 O O . GLU A 1 224 ? 8.578 29.094 0.192 1 73.75 224 GLU A O 1
ATOM 1761 N N . ALA A 1 225 ? 6.656 28.281 0.977 1 71 225 ALA A N 1
ATOM 1762 C CA . ALA A 1 225 ? 6.5 29.406 1.887 1 71 225 ALA A CA 1
ATOM 1763 C C . ALA A 1 225 ? 7.59 29.406 2.955 1 71 225 ALA A C 1
ATOM 1765 O O . ALA A 1 225 ? 8.125 30.469 3.305 1 71 225 ALA A O 1
ATOM 1766 N N . GLY A 1 226 ? 7.855 28.234 3.404 1 69.25 226 GLY A N 1
ATOM 1767 C CA . GLY A 1 226 ? 8.906 28.125 4.402 1 69.25 226 GLY A CA 1
ATOM 1768 C C . GLY A 1 226 ? 10.281 28.484 3.867 1 69.25 226 GLY A C 1
ATOM 1769 O O . GLY A 1 226 ? 11.07 29.125 4.559 1 69.25 226 GLY A O 1
ATOM 1770 N N . ARG A 1 227 ? 10.664 28.234 2.738 1 70.62 227 ARG A N 1
ATOM 1771 C CA . ARG A 1 227 ? 11.938 28.562 2.109 1 70.62 227 ARG A CA 1
ATOM 1772 C C . ARG A 1 227 ? 12.055 30.062 1.847 1 70.62 227 ARG A C 1
ATOM 1774 O O . ARG A 1 227 ? 13.133 30.641 2.002 1 70.62 227 ARG A O 1
ATOM 1781 N N . GLY A 1 228 ? 10.945 30.406 1.394 1 65.81 228 GLY A N 1
ATOM 1782 C CA . GLY A 1 228 ? 10.914 31.859 1.188 1 65.81 228 GLY A CA 1
ATOM 1783 C C . GLY A 1 228 ? 11.195 32.656 2.453 1 65.81 228 GLY A C 1
ATOM 1784 O O . GLY A 1 228 ? 11.945 33.625 2.428 1 65.81 228 GLY A O 1
ATOM 1785 N N . ASP A 1 229 ? 10.664 32.156 3.514 1 67.06 229 ASP A N 1
ATOM 1786 C CA . ASP A 1 229 ? 10.875 32.812 4.797 1 67.06 229 ASP A CA 1
ATOM 1787 C C . ASP A 1 229 ? 12.328 32.719 5.242 1 67.06 229 ASP A C 1
ATOM 1789 O O . ASP A 1 229 ? 12.898 33.656 5.77 1 67.06 229 ASP A O 1
ATOM 1793 N N . ASN A 1 230 ? 12.883 31.594 5.031 1 65.19 230 ASN A N 1
ATOM 1794 C CA . ASN A 1 230 ? 14.273 31.391 5.418 1 65.19 230 ASN A CA 1
ATOM 1795 C C . ASN A 1 230 ? 15.227 32.25 4.602 1 65.19 230 ASN A C 1
ATOM 1797 O O . ASN A 1 230 ? 16.219 32.75 5.125 1 65.19 230 ASN A O 1
ATOM 1801 N N . GLU A 1 231 ? 14.992 32.375 3.346 1 65.06 231 GLU A N 1
ATOM 1802 C CA . GLU A 1 231 ? 15.812 33.219 2.48 1 65.06 231 GLU A CA 1
ATOM 1803 C C . GLU A 1 231 ? 15.734 34.688 2.908 1 65.06 231 GLU A C 1
ATOM 1805 O O . GLU A 1 231 ? 16.734 35.406 2.875 1 65.06 231 GLU A O 1
ATOM 1810 N N . LYS A 1 232 ? 14.617 35.188 3.307 1 67.5 232 LYS A N 1
ATOM 1811 C CA . LYS A 1 232 ? 14.453 36.531 3.797 1 67.5 232 LYS A CA 1
ATOM 1812 C C . LYS A 1 232 ? 15.25 36.781 5.078 1 67.5 232 LYS A C 1
ATOM 1814 O O . LYS A 1 232 ? 15.875 37.812 5.25 1 67.5 232 LYS A O 1
ATOM 1819 N N . LYS A 1 233 ? 15.273 35.812 5.906 1 72.62 233 LYS A N 1
ATOM 1820 C CA . LYS A 1 233 ? 16.016 35.906 7.16 1 72.62 233 LYS A CA 1
ATOM 1821 C C . LYS A 1 233 ? 17.516 35.969 6.906 1 72.62 233 LYS A C 1
ATOM 1823 O O . LYS A 1 233 ? 18.266 36.625 7.645 1 72.62 233 LYS A O 1
ATOM 1828 N N . ARG A 1 234 ? 17.938 35.281 6.004 1 67.31 234 ARG A N 1
ATOM 1829 C CA . ARG A 1 234 ? 19.359 35.25 5.699 1 67.31 234 ARG A CA 1
ATOM 1830 C C . ARG A 1 234 ? 19.797 36.562 5.031 1 67.31 234 ARG A C 1
ATOM 1832 O O . ARG A 1 234 ? 20.969 36.938 5.09 1 67.31 234 ARG A O 1
ATOM 1839 N N . SER A 1 235 ? 18.969 37.031 4.316 1 67.62 235 SER A N 1
ATOM 1840 C CA . SER A 1 235 ? 19.281 38.281 3.627 1 67.62 235 SER A CA 1
ATOM 1841 C C . SER A 1 235 ? 19.234 39.469 4.582 1 67.62 235 SER A C 1
ATOM 1843 O O . SER A 1 235 ? 19.719 40.562 4.246 1 67.62 235 SER A O 1
ATOM 1845 N N . GLN A 1 236 ? 18.719 39.375 5.703 1 59.41 236 GLN A N 1
ATOM 1846 C CA . GLN A 1 236 ? 18.781 40.469 6.695 1 59.41 236 GLN A CA 1
ATOM 1847 C C . GLN A 1 236 ? 20.016 40.312 7.582 1 59.41 236 GLN A C 1
ATOM 1849 O O . GLN A 1 236 ? 20.609 41.312 7.988 1 59.41 236 GLN A O 1
ATOM 1854 N N . MET B 1 1 ? 15.461 31.625 -14.812 1 31.39 1 MET B N 1
ATOM 1855 C CA . MET B 1 1 ? 15.547 30.922 -16.078 1 31.39 1 MET B CA 1
ATOM 1856 C C . MET B 1 1 ? 16.312 29.609 -15.93 1 31.39 1 MET B C 1
ATOM 1858 O O . MET B 1 1 ? 15.969 28.609 -16.547 1 31.39 1 MET B O 1
ATOM 1862 N N . PHE B 1 2 ? 17.453 29.594 -15.211 1 35.59 2 PHE B N 1
ATOM 1863 C CA . PHE B 1 2 ? 18.297 28.453 -14.938 1 35.59 2 PHE B CA 1
ATOM 1864 C C . PHE B 1 2 ? 17.578 27.438 -14.07 1 35.59 2 PHE B C 1
ATOM 1866 O O . PHE B 1 2 ? 17.797 26.219 -14.203 1 35.59 2 PHE B O 1
ATOM 1873 N N . THR B 1 3 ? 16.766 27.938 -13.172 1 43.94 3 THR B N 1
ATOM 1874 C CA . THR B 1 3 ? 15.961 27.141 -12.242 1 43.94 3 THR B CA 1
ATOM 1875 C C . THR B 1 3 ? 15 26.234 -12.992 1 43.94 3 THR B C 1
ATOM 1877 O O . THR B 1 3 ? 14.758 25.094 -12.57 1 43.94 3 THR B O 1
ATOM 1880 N N . THR B 1 4 ? 14.625 26.75 -14.148 1 46.62 4 THR B N 1
ATOM 1881 C CA . THR B 1 4 ? 13.633 26.047 -14.953 1 46.62 4 THR B CA 1
ATOM 1882 C C . THR B 1 4 ? 14.258 24.844 -15.656 1 46.62 4 THR B C 1
ATOM 1884 O O . THR B 1 4 ? 13.617 23.797 -15.82 1 46.62 4 THR B O 1
ATOM 1887 N N . ARG B 1 5 ? 15.539 25.094 -16.109 1 44.78 5 ARG B N 1
ATOM 1888 C CA . ARG B 1 5 ? 16.188 24.047 -16.891 1 44.78 5 ARG B CA 1
ATOM 1889 C C . ARG B 1 5 ? 16.531 22.844 -16.016 1 44.78 5 ARG B C 1
ATOM 1891 O O . ARG B 1 5 ? 16.391 21.703 -16.438 1 44.78 5 ARG B O 1
ATOM 1898 N N . THR B 1 6 ? 17.047 23.047 -14.805 1 50.12 6 THR B N 1
ATOM 1899 C CA . THR B 1 6 ? 17.453 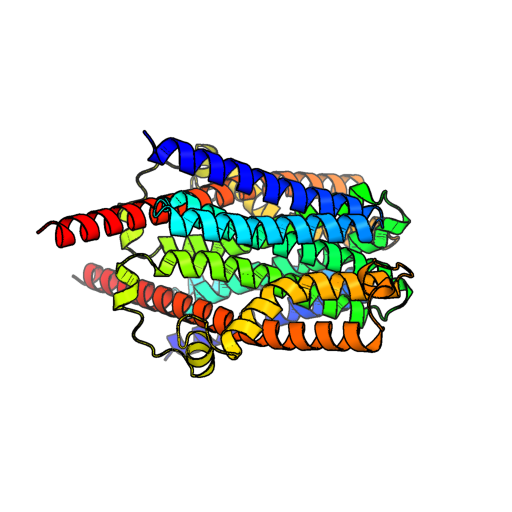22 -13.875 1 50.12 6 THR B CA 1
ATOM 1900 C C . THR B 1 6 ? 16.25 21.219 -13.383 1 50.12 6 THR B C 1
ATOM 1902 O O . THR B 1 6 ? 16.328 20 -13.18 1 50.12 6 THR B O 1
ATOM 1905 N N . ASP B 1 7 ? 15.219 21.906 -13.297 1 56.94 7 ASP B N 1
ATOM 1906 C CA . ASP B 1 7 ? 13.961 21.25 -12.977 1 56.94 7 ASP B CA 1
ATOM 1907 C C . ASP B 1 7 ? 13.531 20.312 -14.102 1 56.94 7 ASP B C 1
ATOM 1909 O O . ASP B 1 7 ? 13.055 19.203 -13.836 1 56.94 7 ASP B O 1
ATOM 1913 N N . GLN B 1 8 ? 13.938 20.766 -15.297 1 56.56 8 GLN B N 1
ATOM 1914 C CA . GLN B 1 8 ? 13.57 19.953 -16.453 1 56.56 8 GLN B CA 1
ATOM 1915 C C . GLN B 1 8 ? 14.414 18.688 -16.531 1 56.56 8 GLN B C 1
ATOM 1917 O O . GLN B 1 8 ? 13.906 17.609 -16.844 1 56.56 8 GLN B O 1
ATOM 1922 N N . SER B 1 9 ? 15.758 18.828 -16.25 1 57.5 9 SER B N 1
ATOM 1923 C CA . SER B 1 9 ? 16.625 17.641 -16.266 1 57.5 9 SER B CA 1
ATOM 1924 C C . SER B 1 9 ? 16.234 16.641 -15.195 1 57.5 9 SER B C 1
ATOM 1926 O O . SER B 1 9 ? 16.172 15.438 -15.445 1 57.5 9 SER B O 1
ATOM 1928 N N . ASN B 1 10 ? 15.883 17.125 -14.07 1 65.12 10 ASN B N 1
ATOM 1929 C CA . ASN B 1 10 ? 15.453 16.266 -12.969 1 65.12 10 ASN B CA 1
ATOM 1930 C C . ASN B 1 10 ? 14.156 15.539 -13.297 1 65.12 10 ASN B C 1
ATOM 1932 O O . ASN B 1 10 ? 14 14.359 -12.977 1 65.12 10 ASN B O 1
ATOM 1936 N N . THR B 1 11 ? 13.477 16.266 -14.109 1 71.06 11 THR B N 1
ATOM 1937 C CA . THR B 1 11 ? 12.211 15.656 -14.492 1 71.06 11 THR B CA 1
ATOM 1938 C C . THR B 1 11 ? 12.438 14.547 -15.523 1 71.06 11 THR B C 1
ATOM 1940 O O . THR B 1 11 ? 11.727 13.539 -15.516 1 71.06 11 THR B O 1
ATOM 1943 N N . ARG B 1 12 ? 13.477 14.797 -16.359 1 74.44 12 ARG B N 1
ATOM 1944 C CA . ARG B 1 12 ? 13.766 13.781 -17.359 1 74.44 12 ARG B CA 1
ATOM 1945 C C . ARG B 1 12 ? 14.312 12.516 -16.703 1 74.44 12 ARG B C 1
ATOM 1947 O O . ARG B 1 12 ? 13.922 11.406 -17.078 1 74.44 12 ARG B O 1
ATOM 1954 N N . PHE B 1 13 ? 15.219 12.719 -15.719 1 80.62 13 PHE B N 1
ATOM 1955 C CA . PHE B 1 13 ? 15.789 11.562 -15.039 1 80.62 13 PHE B CA 1
ATOM 1956 C C . PHE B 1 13 ? 14.727 10.836 -14.219 1 80.62 13 PHE B C 1
ATOM 1958 O O . PHE B 1 13 ? 14.734 9.609 -14.133 1 80.62 13 PHE B O 1
ATOM 1965 N N . LEU B 1 14 ? 13.883 11.594 -13.781 1 84.38 14 LEU B N 1
ATOM 1966 C CA . LEU B 1 14 ? 12.789 11.016 -13.008 1 84.38 14 LEU B CA 1
ATOM 1967 C C . LEU B 1 14 ? 11.883 10.172 -13.898 1 84.38 14 LEU B C 1
ATOM 1969 O O . LEU B 1 14 ? 11.531 9.039 -13.539 1 84.38 14 LEU B O 1
ATOM 1973 N N . SER B 1 15 ? 11.57 10.734 -15 1 87.31 15 SER B N 1
ATOM 1974 C CA . SER B 1 15 ? 10.727 10.008 -15.945 1 87.31 15 SER B CA 1
ATOM 1975 C C . SER B 1 15 ? 11.406 8.727 -16.422 1 87.31 15 SER B C 1
ATOM 1977 O O . SER B 1 15 ? 10.75 7.695 -16.594 1 87.31 15 SER B O 1
ATOM 1979 N N . LEU B 1 16 ? 12.641 8.844 -16.578 1 90.44 16 LEU B N 1
ATOM 1980 C CA . LEU B 1 16 ? 13.398 7.676 -17.016 1 90.44 16 LEU B CA 1
ATOM 1981 C C . LEU B 1 16 ? 13.422 6.602 -15.938 1 90.44 16 LEU B C 1
ATOM 1983 O O . LEU B 1 16 ? 13.289 5.41 -16.234 1 90.44 16 LEU B O 1
ATOM 1987 N N . ARG B 1 17 ? 13.562 7.004 -14.742 1 91.81 17 ARG B N 1
ATOM 1988 C CA . ARG B 1 17 ? 13.578 6.062 -13.625 1 91.81 17 ARG B CA 1
ATOM 1989 C C . ARG B 1 17 ? 12.25 5.32 -13.516 1 91.81 17 ARG B C 1
ATOM 1991 O O . ARG B 1 17 ? 12.227 4.102 -13.336 1 91.81 17 ARG B O 1
ATOM 1998 N N . ILE B 1 18 ? 11.234 6.008 -13.688 1 92.69 18 ILE B N 1
ATOM 1999 C CA . ILE B 1 18 ? 9.906 5.406 -13.617 1 92.69 18 ILE B CA 1
ATOM 2000 C C . ILE B 1 18 ? 9.711 4.453 -14.789 1 92.69 18 ILE B C 1
ATOM 2002 O O . ILE B 1 18 ? 9.219 3.334 -14.617 1 92.69 18 ILE B O 1
ATOM 2006 N N . ALA B 1 19 ? 10.125 4.91 -15.914 1 94.62 19 ALA B N 1
ATOM 2007 C CA . ALA B 1 19 ? 10.008 4.074 -17.109 1 94.62 19 ALA B CA 1
ATOM 2008 C C . ALA B 1 19 ? 10.812 2.787 -16.953 1 94.62 19 ALA B C 1
ATOM 2010 O O . ALA B 1 19 ? 10.336 1.705 -17.312 1 94.62 19 ALA B O 1
ATOM 2011 N N . LEU B 1 20 ? 12.008 2.934 -16.5 1 96 20 LEU B N 1
ATOM 2012 C CA . LEU B 1 20 ? 12.859 1.77 -16.281 1 96 20 LEU B CA 1
ATOM 2013 C C . LEU B 1 20 ? 12.242 0.814 -15.273 1 96 20 LEU B C 1
ATOM 2015 O O . LEU B 1 20 ? 12.359 -0.406 -15.414 1 96 20 LEU B O 1
ATOM 2019 N N . SER B 1 21 ? 11.648 1.389 -14.25 1 95.5 21 SER B N 1
ATOM 2020 C CA . SER B 1 21 ? 11.023 0.563 -13.219 1 95.5 21 SER B CA 1
ATOM 2021 C C . SER B 1 21 ? 9.914 -0.3 -13.805 1 95.5 21 SER B C 1
ATOM 2023 O O . SER B 1 21 ? 9.852 -1.503 -13.547 1 95.5 21 SER B O 1
ATOM 2025 N N . PHE B 1 22 ? 9.086 0.25 -14.664 1 93.75 22 PHE B N 1
ATOM 2026 C CA . PHE B 1 22 ? 7.98 -0.493 -15.258 1 93.75 22 PHE B CA 1
ATOM 2027 C C . PHE B 1 22 ? 8.484 -1.456 -16.328 1 93.75 22 PHE B C 1
ATOM 2029 O O . PHE B 1 22 ? 7.93 -2.541 -16.5 1 93.75 22 PHE B O 1
ATOM 2036 N N . ARG B 1 23 ? 9.469 -1.025 -17.031 1 94.75 23 ARG B N 1
ATOM 2037 C CA . ARG B 1 23 ? 10.078 -1.936 -17.984 1 94.75 23 ARG B CA 1
ATOM 2038 C C . ARG B 1 23 ? 10.641 -3.172 -17.297 1 94.75 23 ARG B C 1
ATOM 2040 O O . ARG B 1 23 ? 10.523 -4.285 -17.812 1 94.75 23 ARG B O 1
ATOM 2047 N N . GLY B 1 24 ? 11.312 -2.932 -16.172 1 95 24 GLY B N 1
ATOM 2048 C CA . GLY B 1 24 ? 11.781 -4.062 -15.391 1 95 24 GLY B CA 1
ATOM 2049 C C . GLY B 1 24 ? 10.672 -5.02 -15 1 95 24 GLY B C 1
ATOM 2050 O O . GLY B 1 24 ? 10.852 -6.238 -15.047 1 95 24 GLY B O 1
ATOM 2051 N N . LEU B 1 25 ? 9.57 -4.465 -14.648 1 93 25 LEU B N 1
ATOM 2052 C CA . LEU B 1 25 ? 8.422 -5.293 -14.289 1 93 25 LEU B CA 1
ATOM 2053 C C . LEU B 1 25 ? 7.965 -6.133 -15.477 1 93 25 LEU B C 1
ATOM 2055 O O . LEU B 1 25 ? 7.641 -7.312 -15.32 1 93 25 LEU B O 1
ATOM 2059 N N . ARG B 1 26 ? 7.934 -5.562 -16.625 1 89.81 26 ARG B N 1
ATOM 2060 C CA . ARG B 1 26 ? 7.551 -6.281 -17.828 1 89.81 26 ARG B CA 1
ATOM 2061 C C . ARG B 1 26 ? 8.477 -7.469 -18.078 1 89.81 26 ARG B C 1
ATOM 2063 O O . ARG B 1 26 ? 8.016 -8.555 -18.438 1 89.81 26 ARG B O 1
ATOM 2070 N N . PHE B 1 27 ? 9.734 -7.273 -17.891 1 91.56 27 PHE B N 1
ATOM 2071 C CA . PHE B 1 27 ? 10.695 -8.352 -18.062 1 91.56 27 PHE B CA 1
ATOM 2072 C C . PHE B 1 27 ? 10.516 -9.414 -16.984 1 91.56 27 PHE B C 1
ATOM 2074 O O . PHE B 1 27 ? 10.633 -10.609 -17.266 1 91.56 27 PHE B O 1
ATOM 2081 N N . ALA B 1 28 ? 10.258 -8.961 -15.789 1 89.5 28 ALA B N 1
ATOM 2082 C CA . ALA B 1 28 ? 10.078 -9.906 -14.688 1 89.5 28 ALA B CA 1
ATOM 2083 C C . ALA B 1 28 ? 8.898 -10.844 -14.953 1 89.5 28 ALA B C 1
ATOM 2085 O O . ALA B 1 28 ? 8.977 -12.039 -14.688 1 89.5 28 ALA B O 1
ATOM 2086 N N . VAL B 1 29 ? 7.879 -10.312 -15.523 1 82.56 29 VAL B N 1
ATOM 2087 C CA . VAL B 1 29 ? 6.676 -11.094 -15.789 1 82.56 29 VAL B CA 1
ATOM 2088 C C . VAL B 1 29 ? 6.961 -12.117 -16.891 1 82.56 29 VAL B C 1
ATOM 2090 O O . VAL B 1 29 ? 6.383 -13.211 -16.891 1 82.56 29 VAL B O 1
ATOM 2093 N N . ARG B 1 30 ? 7.812 -11.812 -17.766 1 83.81 30 ARG B N 1
ATOM 2094 C CA . ARG B 1 30 ? 8.188 -12.711 -18.844 1 83.81 30 ARG B CA 1
ATOM 2095 C C . ARG B 1 30 ? 9.297 -13.656 -18.422 1 83.81 30 ARG B C 1
ATOM 2097 O O . ARG B 1 30 ? 9.914 -14.32 -19.25 1 83.81 30 ARG B O 1
ATOM 2104 N N . LYS B 1 31 ? 9.656 -13.625 -17.203 1 85.75 31 LYS B N 1
ATOM 2105 C CA . LYS B 1 31 ? 10.656 -14.508 -16.609 1 85.75 31 LYS B CA 1
ATOM 2106 C C . LYS B 1 31 ? 12.055 -14.195 -17.125 1 85.75 31 LYS B C 1
ATOM 2108 O O . LYS B 1 31 ? 12.891 -15.094 -17.25 1 85.75 31 LYS B O 1
ATOM 2113 N N . GLN B 1 32 ? 12.188 -13.008 -17.625 1 90.75 32 GLN B N 1
ATOM 2114 C CA . GLN B 1 32 ? 13.516 -12.5 -17.953 1 90.75 32 GLN B CA 1
ATOM 2115 C C . GLN B 1 32 ? 14.133 -11.766 -16.766 1 90.75 32 GLN B C 1
ATOM 2117 O O . GLN B 1 32 ? 14.211 -10.539 -16.766 1 90.75 32 GLN B O 1
ATOM 2122 N N . HIS B 1 33 ? 14.57 -12.562 -15.867 1 93.06 33 HIS B N 1
ATOM 2123 C CA . HIS B 1 33 ? 14.961 -12.07 -14.547 1 93.06 33 HIS B CA 1
ATOM 2124 C C . HIS B 1 33 ? 16.172 -11.148 -14.641 1 93.06 33 HIS B C 1
ATOM 2126 O O . HIS B 1 33 ? 16.234 -10.133 -13.945 1 93.06 33 HIS B O 1
ATOM 2132 N N . ASN B 1 34 ? 17.125 -11.453 -15.523 1 94.56 34 ASN B N 1
ATOM 2133 C CA . ASN B 1 34 ? 18.328 -10.641 -15.656 1 94.56 34 ASN B CA 1
ATOM 2134 C C . ASN B 1 34 ? 18 -9.242 -16.172 1 94.56 34 ASN B C 1
ATOM 2136 O O . ASN B 1 34 ? 18.531 -8.25 -15.672 1 94.56 34 ASN B O 1
ATOM 2140 N N . ASP B 1 35 ? 17.172 -9.227 -17.156 1 95.38 35 ASP B N 1
ATOM 2141 C CA . ASP B 1 35 ? 16.781 -7.941 -17.719 1 95.38 35 ASP B CA 1
ATOM 2142 C C . ASP B 1 35 ? 16.016 -7.102 -16.703 1 95.38 35 ASP B C 1
ATOM 2144 O O . ASP B 1 35 ? 16.203 -5.887 -16.609 1 95.38 35 ASP B O 1
ATOM 2148 N N . ALA B 1 36 ? 15.164 -7.738 -15.969 1 95.56 36 ALA B N 1
ATOM 2149 C CA . ALA B 1 36 ? 14.414 -7.035 -14.938 1 95.56 36 ALA B CA 1
ATOM 2150 C C . ALA B 1 36 ? 15.344 -6.418 -13.898 1 95.56 36 ALA B C 1
ATOM 2152 O O . ALA B 1 36 ? 15.266 -5.219 -13.617 1 95.56 36 ALA B O 1
ATOM 2153 N N . LEU B 1 37 ? 16.234 -7.242 -13.438 1 95.44 37 LEU B N 1
ATOM 2154 C CA . LEU B 1 37 ? 17.188 -6.797 -12.414 1 95.44 37 LEU B CA 1
ATOM 2155 C C . LEU B 1 37 ? 18.031 -5.641 -12.93 1 95.44 37 LEU B C 1
ATOM 2157 O O . LEU B 1 37 ? 18.25 -4.66 -12.211 1 95.44 37 LEU B O 1
ATOM 2161 N N . THR B 1 38 ? 18.484 -5.773 -14.141 1 96.06 38 THR B N 1
ATOM 2162 C CA . THR B 1 38 ? 19.328 -4.75 -14.742 1 96.06 38 THR B CA 1
ATOM 2163 C C . THR B 1 38 ? 18.594 -3.42 -14.836 1 96.06 38 THR B C 1
ATOM 2165 O O . THR B 1 38 ? 19.156 -2.365 -14.531 1 96.06 38 THR B O 1
ATOM 2168 N N . ASN B 1 39 ? 17.344 -3.447 -15.234 1 96.88 39 ASN B N 1
ATOM 2169 C CA . ASN B 1 39 ? 16.547 -2.229 -15.336 1 96.88 39 ASN B CA 1
ATOM 2170 C C . ASN B 1 39 ? 16.344 -1.572 -13.969 1 96.88 39 ASN B C 1
ATOM 2172 O O . ASN B 1 39 ? 16.469 -0.352 -13.836 1 96.88 39 ASN B O 1
ATOM 2176 N N . TRP B 1 40 ? 16.094 -2.383 -12.945 1 96.69 40 TRP B N 1
ATOM 2177 C CA . TRP B 1 40 ? 15.844 -1.824 -11.625 1 96.69 40 TRP B CA 1
ATOM 2178 C C . TRP B 1 40 ? 17.125 -1.274 -11.016 1 96.69 40 TRP B C 1
ATOM 2180 O O . TRP B 1 40 ? 17.109 -0.246 -10.328 1 96.69 40 TRP B O 1
ATOM 2190 N N . ILE B 1 41 ? 18.234 -1.931 -11.227 1 94.75 41 ILE B N 1
ATOM 2191 C CA . ILE B 1 41 ? 19.516 -1.438 -10.734 1 94.75 41 ILE B CA 1
ATOM 2192 C C . ILE B 1 41 ? 19.875 -0.127 -11.43 1 94.75 41 ILE B C 1
ATOM 2194 O O . ILE B 1 41 ? 20.312 0.83 -10.781 1 94.75 41 ILE B O 1
ATOM 2198 N N . LEU B 1 42 ? 19.688 -0.091 -12.734 1 94.44 42 LEU B N 1
ATOM 2199 C CA . LEU B 1 42 ? 19.938 1.136 -13.484 1 94.44 42 LEU B CA 1
ATOM 2200 C C . LEU B 1 42 ? 19.062 2.273 -12.969 1 94.44 42 LEU B C 1
ATOM 2202 O O . LEU B 1 42 ? 19.531 3.406 -12.828 1 94.44 42 LEU B O 1
ATOM 2206 N N . ALA B 1 43 ? 17.781 1.971 -12.734 1 93.75 43 ALA B N 1
ATOM 2207 C CA . ALA B 1 43 ? 16.859 2.977 -12.211 1 93.75 43 ALA B CA 1
ATOM 2208 C C . ALA B 1 43 ? 17.344 3.506 -10.859 1 93.75 43 ALA B C 1
ATOM 2210 O O . ALA B 1 43 ? 17.281 4.711 -10.602 1 93.75 43 ALA B O 1
ATOM 2211 N N . SER B 1 44 ? 17.844 2.631 -10.031 1 90.44 44 SER B N 1
ATOM 2212 C CA . SER B 1 44 ? 18.312 3.018 -8.711 1 90.44 44 SER B CA 1
ATOM 2213 C C . SER B 1 44 ? 19.578 3.869 -8.812 1 90.44 44 SER B C 1
ATOM 2215 O O . SER B 1 44 ? 19.766 4.801 -8.023 1 90.44 44 SER B O 1
ATOM 2217 N N . LEU B 1 45 ? 20.469 3.529 -9.703 1 87.62 45 LEU B N 1
ATOM 2218 C CA . LEU B 1 45 ? 21.719 4.262 -9.891 1 87.62 45 LEU B CA 1
ATOM 2219 C C . LEU B 1 45 ? 21.453 5.668 -10.406 1 87.62 45 LEU B C 1
ATOM 2221 O O . LEU B 1 45 ? 22.156 6.613 -10.055 1 87.62 45 LEU B O 1
ATOM 2225 N N . LEU B 1 46 ? 20.438 5.797 -11.25 1 85.69 46 LEU B N 1
ATOM 2226 C CA . LEU B 1 46 ? 20.078 7.109 -11.773 1 85.69 46 LEU B CA 1
ATOM 2227 C C . LEU B 1 46 ? 19.656 8.047 -10.641 1 85.69 46 LEU B C 1
ATOM 2229 O O . LEU B 1 46 ? 19.906 9.258 -10.719 1 85.69 46 LEU B O 1
ATOM 2233 N N . ASP B 1 47 ? 19.031 7.477 -9.68 1 81.5 47 ASP B N 1
ATOM 2234 C CA . ASP B 1 47 ? 18.641 8.266 -8.516 1 81.5 47 ASP B CA 1
ATOM 2235 C C . ASP B 1 47 ? 19.875 8.773 -7.766 1 81.5 47 ASP B C 1
ATOM 2237 O O . ASP B 1 47 ? 19.906 9.922 -7.32 1 81.5 47 ASP B O 1
ATOM 2241 N N . LEU B 1 48 ? 20.844 7.957 -7.613 1 74.69 48 LEU B N 1
ATOM 2242 C CA . LEU B 1 48 ? 22.062 8.32 -6.902 1 74.69 48 LEU B CA 1
ATOM 2243 C C . LEU B 1 48 ? 22.828 9.414 -7.645 1 74.69 48 LEU B C 1
ATOM 2245 O O . LEU B 1 48 ? 23.312 10.359 -7.027 1 74.69 48 LEU B O 1
ATOM 2249 N N . ILE B 1 49 ? 22.781 9.32 -8.883 1 73.75 49 ILE B N 1
ATOM 2250 C CA . ILE B 1 49 ? 23.5 10.273 -9.719 1 73.75 49 ILE B CA 1
ATOM 2251 C C . ILE B 1 49 ? 22.797 11.625 -9.695 1 73.75 49 ILE B C 1
ATOM 2253 O O . ILE B 1 49 ? 23.438 12.664 -9.539 1 73.75 49 ILE B O 1
ATOM 2257 N N . ASP B 1 50 ? 21.484 11.531 -9.875 1 68.38 50 ASP B N 1
ATOM 2258 C CA . ASP B 1 50 ? 20.703 12.766 -9.93 1 68.38 50 ASP B CA 1
ATOM 2259 C C . ASP B 1 50 ? 20.719 13.492 -8.586 1 68.38 50 ASP B C 1
ATOM 2261 O O . ASP B 1 50 ? 20.703 14.719 -8.539 1 68.38 50 ASP B O 1
ATOM 2265 N N . GLY B 1 51 ? 20.656 12.719 -7.504 1 62.81 51 GLY B N 1
ATOM 2266 C CA . GLY B 1 51 ? 20.75 13.328 -6.184 1 62.81 51 GLY B CA 1
ATOM 2267 C C . GLY B 1 51 ? 22.047 14.078 -5.957 1 62.81 51 GLY B C 1
ATOM 2268 O O . GLY B 1 51 ? 22.047 15.18 -5.414 1 62.81 51 GLY B O 1
ATOM 2269 N N . ILE B 1 52 ? 23.047 13.508 -6.426 1 60.75 52 ILE B N 1
ATOM 2270 C CA . ILE B 1 52 ? 24.359 14.141 -6.285 1 60.75 52 ILE B CA 1
ATOM 2271 C C . ILE B 1 52 ? 24.406 15.414 -7.133 1 60.75 52 ILE B C 1
ATOM 2273 O O . ILE B 1 52 ? 24.891 16.453 -6.68 1 60.75 52 ILE B O 1
ATOM 2277 N N . ALA B 1 53 ? 23.781 15.352 -8.234 1 59.06 53 ALA B N 1
ATOM 2278 C CA . ALA B 1 53 ? 23.781 16.484 -9.148 1 59.06 53 ALA B CA 1
ATOM 2279 C C . ALA B 1 53 ? 22.922 17.625 -8.609 1 59.06 53 ALA B C 1
ATOM 2281 O O . ALA B 1 53 ? 23.297 18.797 -8.703 1 59.06 53 ALA B O 1
ATOM 2282 N N . ALA B 1 54 ? 21.766 17.297 -8.062 1 60.59 54 ALA B N 1
ATOM 2283 C CA . ALA B 1 54 ? 20.859 18.297 -7.531 1 60.59 54 ALA B CA 1
ATOM 2284 C C . ALA B 1 54 ? 21.469 19.031 -6.336 1 60.59 54 ALA B C 1
ATOM 2286 O O . ALA B 1 54 ? 21.312 20.234 -6.191 1 60.59 54 ALA B O 1
ATOM 2287 N N . ARG B 1 55 ? 22.062 18.297 -5.449 1 58.16 55 ARG B N 1
ATOM 2288 C CA . ARG B 1 55 ? 22.703 18.891 -4.277 1 58.16 55 ARG B CA 1
ATOM 2289 C C . ARG B 1 55 ? 23.812 19.859 -4.68 1 58.16 55 ARG B C 1
ATOM 2291 O O . ARG B 1 55 ? 23.984 20.906 -4.059 1 58.16 55 ARG B O 1
ATOM 2298 N N . ARG B 1 56 ? 24.375 19.484 -5.633 1 54.59 56 ARG B N 1
ATOM 2299 C CA . ARG B 1 56 ? 25.5 20.312 -6.082 1 54.59 56 ARG B CA 1
ATOM 2300 C C . ARG B 1 56 ? 25 21.594 -6.734 1 54.59 56 ARG B C 1
ATOM 2302 O O . ARG B 1 56 ? 25.641 22.641 -6.613 1 54.59 56 ARG B O 1
ATOM 2309 N N . LEU B 1 57 ? 23.875 21.438 -7.27 1 56.66 57 LEU B N 1
ATOM 2310 C CA . LEU B 1 57 ? 23.406 22.609 -8 1 56.66 57 LEU B CA 1
ATOM 2311 C C . LEU B 1 57 ? 22.469 23.438 -7.133 1 56.66 57 LEU B C 1
ATOM 2313 O O . LEU B 1 57 ? 22.109 24.562 -7.5 1 56.66 57 LEU B O 1
ATOM 2317 N N . GLY B 1 58 ? 22.312 23.109 -5.879 1 54.31 58 GLY B N 1
ATOM 2318 C CA . GLY B 1 58 ? 21.516 23.844 -4.902 1 54.31 58 GLY B CA 1
ATOM 2319 C C . GLY B 1 58 ? 20.078 24.031 -5.324 1 54.31 58 GLY B C 1
ATOM 2320 O O . GLY B 1 58 ? 19.391 24.922 -4.812 1 54.31 58 GLY B O 1
ATOM 2321 N N . GLN B 1 59 ? 19.656 23.578 -6.457 1 55.66 59 GLN B N 1
ATOM 2322 C CA . GLN B 1 59 ? 18.406 24 -7.051 1 55.66 59 GLN B CA 1
ATOM 2323 C C . GLN B 1 59 ? 17.328 22.938 -6.887 1 55.66 59 GLN B C 1
ATOM 2325 O O . GLN B 1 59 ? 17.031 22.203 -7.828 1 55.66 59 GLN B O 1
ATOM 2330 N N . CYS B 1 60 ? 17.047 22.484 -5.629 1 62.16 60 CYS B N 1
ATOM 2331 C CA . CYS B 1 60 ? 16 21.469 -5.621 1 62.16 60 CYS B CA 1
ATOM 2332 C C . CYS B 1 60 ? 14.656 22.078 -5.234 1 62.16 60 CYS B C 1
ATOM 2334 O O . CYS B 1 60 ? 14.555 22.75 -4.203 1 62.16 60 CYS B O 1
ATOM 2336 N N . SER B 1 61 ? 13.711 22.203 -6.266 1 72.62 61 SER B N 1
ATOM 2337 C CA . SER B 1 61 ? 12.359 22.641 -5.938 1 72.62 61 SER B CA 1
ATOM 2338 C C . SER B 1 61 ? 11.672 21.641 -5.004 1 72.62 61 SER B C 1
ATOM 2340 O O . SER B 1 61 ? 12.086 20.484 -4.914 1 72.62 61 SER B O 1
ATOM 2342 N N . SER B 1 62 ? 10.898 22.234 -4.223 1 74.88 62 SER B N 1
ATOM 2343 C CA . SER B 1 62 ? 10.117 21.391 -3.32 1 74.88 62 SER B CA 1
ATOM 2344 C C . SER B 1 62 ? 9.352 20.312 -4.09 1 74.88 62 SER B C 1
ATOM 2346 O O . SER B 1 62 ? 9.258 19.172 -3.633 1 74.88 62 SER B O 1
ATOM 2348 N N . PHE B 1 63 ? 8.828 20.672 -5.203 1 79.75 63 PHE B N 1
ATOM 2349 C CA . PHE B 1 63 ? 8.094 19.719 -6.031 1 79.75 63 PHE B CA 1
ATOM 2350 C C . PHE B 1 63 ? 9.023 18.609 -6.52 1 79.75 63 PHE B C 1
ATOM 2352 O O . PHE B 1 63 ? 8.641 17.438 -6.535 1 79.75 63 PHE B O 1
ATOM 2359 N N . GLY B 1 64 ? 10.141 18.953 -6.891 1 76.81 64 GLY B N 1
ATOM 2360 C CA . GLY B 1 64 ? 11.109 17.969 -7.355 1 76.81 64 GLY B CA 1
ATOM 2361 C C . GLY B 1 64 ? 11.516 16.984 -6.281 1 76.81 64 GLY B C 1
ATOM 2362 O O . GLY B 1 64 ? 11.656 15.789 -6.555 1 76.81 64 GLY B O 1
ATOM 2363 N N . ILE B 1 65 ? 11.688 17.453 -5.172 1 78.88 65 ILE B N 1
ATOM 2364 C CA . ILE B 1 65 ? 12.07 16.609 -4.051 1 78.88 65 ILE B CA 1
ATOM 2365 C C . ILE B 1 65 ? 10.953 15.609 -3.762 1 78.88 65 ILE B C 1
ATOM 2367 O O . ILE B 1 65 ? 11.219 14.422 -3.553 1 78.88 65 ILE B O 1
ATOM 2371 N N . LEU B 1 66 ? 9.844 16.156 -3.805 1 83.19 66 LEU B N 1
ATOM 2372 C CA . LEU B 1 66 ? 8.688 15.305 -3.588 1 83.19 66 LEU B CA 1
ATOM 2373 C C . LEU B 1 66 ? 8.602 14.227 -4.664 1 83.19 66 LEU B C 1
ATOM 2375 O O . LEU B 1 66 ? 8.367 13.055 -4.355 1 83.19 66 LEU B O 1
ATOM 2379 N N . LEU B 1 67 ? 8.727 14.586 -5.855 1 84.31 67 LEU B N 1
ATOM 2380 C CA . LEU B 1 67 ? 8.641 13.648 -6.969 1 84.31 67 LEU B CA 1
ATOM 2381 C C . LEU B 1 67 ? 9.742 12.594 -6.875 1 84.31 67 LEU B C 1
ATOM 2383 O O . LEU B 1 67 ? 9.531 11.438 -7.262 1 84.31 67 LEU B O 1
ATOM 2387 N N . ASP B 1 68 ? 10.828 13.039 -6.348 1 84.62 68 ASP B N 1
ATOM 2388 C CA . ASP B 1 68 ? 11.945 12.109 -6.172 1 84.62 68 ASP B CA 1
ATOM 2389 C C . ASP B 1 68 ? 11.586 11.008 -5.176 1 84.62 68 ASP B C 1
ATOM 2391 O O . ASP B 1 68 ? 11.859 9.828 -5.422 1 84.62 68 ASP B O 1
ATOM 2395 N N . VAL B 1 69 ? 11.008 11.391 -4.176 1 87 69 VAL B N 1
ATOM 2396 C CA . VAL B 1 69 ? 10.633 10.43 -3.143 1 87 69 VAL B CA 1
ATOM 2397 C C . VAL B 1 69 ? 9.547 9.492 -3.68 1 87 69 VAL B C 1
ATOM 2399 O O . VAL B 1 69 ? 9.586 8.289 -3.42 1 87 69 VAL B O 1
ATOM 2402 N N . ILE B 1 70 ? 8.656 10.016 -4.418 1 89.75 70 ILE B N 1
ATOM 2403 C CA . ILE B 1 70 ? 7.59 9.219 -5.008 1 89.75 70 ILE B CA 1
ATOM 2404 C C . ILE B 1 70 ? 8.188 8.203 -5.98 1 89.75 70 ILE B C 1
ATOM 2406 O O . ILE B 1 70 ? 7.805 7.027 -5.969 1 89.75 70 ILE B O 1
ATOM 2410 N N . ALA B 1 71 ? 9.102 8.664 -6.77 1 91 71 ALA B N 1
ATOM 2411 C CA . ALA B 1 71 ? 9.734 7.781 -7.746 1 91 71 ALA B CA 1
ATOM 2412 C C . ALA B 1 71 ? 10.477 6.641 -7.055 1 91 71 ALA B C 1
ATOM 2414 O O . ALA B 1 71 ? 10.445 5.5 -7.523 1 91 71 ALA B O 1
ATOM 2415 N N . ASP B 1 72 ? 11.094 6.949 -5.984 1 91.12 72 ASP B N 1
ATOM 2416 C CA . ASP B 1 72 ? 11.805 5.922 -5.227 1 91.12 72 ASP B CA 1
ATOM 2417 C C . ASP B 1 72 ? 10.836 4.887 -4.664 1 91.12 72 ASP B C 1
ATOM 2419 O O . ASP B 1 72 ? 11.102 3.684 -4.711 1 91.12 72 ASP B O 1
ATOM 2423 N N . ASN B 1 73 ? 9.781 5.359 -4.199 1 94.31 73 ASN B N 1
ATOM 2424 C CA . ASN B 1 73 ? 8.766 4.457 -3.67 1 94.31 73 ASN B CA 1
ATOM 2425 C C . ASN B 1 73 ? 8.148 3.598 -4.77 1 94.31 73 ASN B C 1
ATOM 2427 O O . ASN B 1 73 ? 7.852 2.422 -4.555 1 94.31 73 ASN B O 1
ATOM 2431 N N . VAL B 1 74 ? 7.938 4.207 -5.883 1 94.31 74 VAL B N 1
ATOM 2432 C CA . VAL B 1 74 ? 7.371 3.475 -7.012 1 94.31 74 VAL B CA 1
ATOM 2433 C C . VAL B 1 74 ? 8.312 2.348 -7.426 1 94.31 74 VAL B C 1
ATOM 2435 O O . VAL B 1 74 ? 7.887 1.207 -7.609 1 94.31 74 VAL B O 1
ATOM 2438 N N . LEU B 1 75 ? 9.547 2.705 -7.531 1 95.5 75 LEU B N 1
ATOM 2439 C CA . LEU B 1 75 ? 10.531 1.696 -7.902 1 95.5 75 LEU B CA 1
ATOM 2440 C C . LEU B 1 75 ? 10.516 0.532 -6.918 1 95.5 75 LEU B C 1
ATOM 2442 O O . LEU B 1 75 ? 10.391 -0.627 -7.32 1 95.5 75 LEU B O 1
ATOM 2446 N N . ARG B 1 76 ? 10.609 0.82 -5.68 1 96.25 76 ARG B N 1
ATOM 2447 C CA . ARG B 1 76 ? 10.664 -0.228 -4.664 1 96.25 76 ARG B CA 1
ATOM 2448 C C . ARG B 1 76 ? 9.367 -1.028 -4.637 1 96.25 76 ARG B C 1
ATOM 2450 O O . ARG B 1 76 ? 9.391 -2.252 -4.492 1 96.25 76 ARG B O 1
ATOM 2457 N N . SER B 1 77 ? 8.258 -0.366 -4.789 1 96.88 77 SER B N 1
ATOM 2458 C CA . SER B 1 77 ? 6.973 -1.054 -4.828 1 96.88 77 SER B CA 1
ATOM 2459 C C . SER B 1 77 ? 6.898 -2.027 -6 1 96.88 77 SER B C 1
ATOM 2461 O O . SER B 1 77 ? 6.422 -3.154 -5.848 1 96.88 77 SER B O 1
ATOM 2463 N N . ILE B 1 78 ? 7.316 -1.58 -7.09 1 95.88 78 ILE B N 1
ATOM 2464 C CA . ILE B 1 78 ? 7.277 -2.41 -8.289 1 95.88 78 ILE B CA 1
ATOM 2465 C C . ILE B 1 78 ? 8.117 -3.666 -8.078 1 95.88 78 ILE B C 1
ATOM 2467 O O . ILE B 1 78 ? 7.707 -4.766 -8.453 1 95.88 78 ILE B O 1
ATOM 2471 N N . VAL B 1 79 ? 9.258 -3.475 -7.488 1 96.44 79 VAL B N 1
ATOM 2472 C CA . VAL B 1 79 ? 10.125 -4.621 -7.25 1 96.44 79 VAL B CA 1
ATOM 2473 C C . VAL B 1 79 ? 9.453 -5.578 -6.266 1 96.44 79 VAL B C 1
ATOM 2475 O O . VAL B 1 79 ? 9.469 -6.797 -6.469 1 96.44 79 VAL B O 1
ATOM 2478 N N . TRP B 1 80 ? 8.875 -5.043 -5.223 1 96.12 80 TRP B N 1
ATOM 2479 C CA . TRP B 1 80 ? 8.164 -5.887 -4.27 1 96.12 80 TRP B CA 1
ATOM 2480 C C . TRP B 1 80 ? 7.004 -6.613 -4.945 1 96.12 80 TRP B C 1
ATOM 2482 O O . TRP B 1 80 ? 6.762 -7.789 -4.672 1 96.12 80 TRP B O 1
ATOM 2492 N N . ILE B 1 81 ? 6.328 -5.934 -5.797 1 92.69 81 ILE B N 1
ATOM 2493 C CA . ILE B 1 81 ? 5.199 -6.531 -6.504 1 92.69 81 ILE B CA 1
ATOM 2494 C C . ILE B 1 81 ? 5.695 -7.648 -7.414 1 92.69 81 ILE B C 1
ATOM 2496 O O . ILE B 1 81 ? 5.078 -8.711 -7.496 1 92.69 81 ILE B O 1
ATOM 2500 N N . ALA B 1 82 ? 6.762 -7.418 -8.102 1 91.62 82 ALA B N 1
ATOM 2501 C CA . ALA B 1 82 ? 7.363 -8.469 -8.914 1 91.62 82 ALA B CA 1
ATOM 2502 C C . ALA B 1 82 ? 7.75 -9.672 -8.062 1 91.62 82 ALA B C 1
ATOM 2504 O O . ALA B 1 82 ? 7.586 -10.82 -8.484 1 91.62 82 ALA B O 1
ATOM 2505 N N . THR B 1 83 ? 8.281 -9.383 -6.895 1 91.38 83 THR B N 1
ATOM 2506 C CA . THR B 1 83 ? 8.672 -10.445 -5.973 1 91.38 83 THR B CA 1
ATOM 2507 C C . THR B 1 83 ? 7.453 -11.234 -5.516 1 91.38 83 THR B C 1
ATOM 2509 O O . THR B 1 83 ? 7.512 -12.461 -5.395 1 91.38 83 THR B O 1
ATOM 2512 N N . ILE B 1 84 ? 6.41 -10.555 -5.277 1 87.88 84 ILE B N 1
ATOM 2513 C CA . ILE B 1 84 ? 5.16 -11.203 -4.902 1 87.88 84 ILE B CA 1
ATOM 2514 C C . ILE B 1 84 ? 4.715 -12.148 -6.023 1 87.88 84 ILE B C 1
ATOM 2516 O O . ILE B 1 84 ? 4.328 -13.289 -5.766 1 87.88 84 ILE B O 1
ATOM 2520 N N . SER B 1 85 ? 4.789 -11.688 -7.215 1 83.25 85 SER B N 1
ATOM 2521 C CA . SER B 1 85 ? 4.414 -12.516 -8.359 1 83.25 85 SER B CA 1
ATOM 2522 C C . SER B 1 85 ? 5.285 -13.766 -8.445 1 83.25 85 SER B C 1
ATOM 2524 O O . SER B 1 85 ? 4.781 -14.859 -8.695 1 83.25 85 SER B O 1
ATOM 2526 N N . GLU B 1 86 ? 6.578 -13.57 -8.203 1 83.69 86 GLU B N 1
ATOM 2527 C CA . GLU B 1 86 ? 7.492 -14.711 -8.234 1 83.69 86 GLU B CA 1
ATOM 2528 C C . GLU B 1 86 ? 7.203 -15.688 -7.098 1 83.69 86 GLU B C 1
ATOM 2530 O O . GLU B 1 86 ? 7.258 -16.906 -7.289 1 83.69 86 GLU B O 1
ATOM 2535 N N . ALA B 1 87 ? 6.953 -15.125 -5.98 1 82.06 87 ALA B N 1
ATOM 2536 C CA . ALA B 1 87 ? 6.664 -15.953 -4.812 1 82.06 87 ALA B CA 1
ATOM 2537 C C . ALA B 1 87 ? 5.402 -16.781 -5.031 1 82.06 87 ALA B C 1
ATOM 2539 O O . ALA B 1 87 ? 5.332 -17.938 -4.613 1 82.06 87 ALA B O 1
ATOM 2540 N N . CYS B 1 88 ? 4.445 -16.25 -5.645 1 77.25 88 CYS B N 1
ATOM 2541 C CA . CYS B 1 88 ? 3.188 -16.938 -5.895 1 77.25 88 CYS B CA 1
ATOM 2542 C C . CYS B 1 88 ? 3.363 -18.016 -6.953 1 77.25 88 CYS B C 1
ATOM 2544 O O . CYS B 1 88 ? 2.658 -19.031 -6.938 1 77.25 88 CYS B O 1
ATOM 2546 N N . ARG B 1 89 ? 4.254 -17.828 -7.809 1 75.38 89 ARG B N 1
ATOM 2547 C CA . ARG B 1 89 ? 4.535 -18.828 -8.836 1 75.38 89 ARG B CA 1
ATOM 2548 C C . ARG B 1 89 ? 5.293 -20.016 -8.258 1 75.38 89 ARG B C 1
ATOM 2550 O O . ARG B 1 89 ? 5.227 -21.125 -8.797 1 75.38 89 ARG B O 1
ATOM 2557 N N . GLU B 1 90 ? 6.117 -19.688 -7.242 1 69.56 90 GLU B N 1
ATOM 2558 C CA . GLU B 1 90 ? 6.875 -20.734 -6.566 1 69.56 90 GLU B CA 1
ATOM 2559 C C . GLU B 1 90 ? 5.945 -21.719 -5.848 1 69.56 90 GLU B C 1
ATOM 2561 O O . GLU B 1 90 ? 6.355 -22.812 -5.492 1 69.56 90 GLU B O 1
ATOM 2566 N N . GLU B 1 91 ? 4.711 -21.25 -5.488 1 58.53 91 GLU B N 1
ATOM 2567 C CA . GLU B 1 91 ? 3.771 -22.031 -4.691 1 58.53 91 GLU B CA 1
ATOM 2568 C C . GLU B 1 91 ? 3.686 -23.469 -5.191 1 58.53 91 GLU B C 1
ATOM 2570 O O . GLU B 1 91 ? 3.402 -24.391 -4.414 1 58.53 91 GLU B O 1
ATOM 2575 N N . GLN B 1 92 ? 4.137 -23.656 -6.348 1 56.84 92 GLN B N 1
ATOM 2576 C CA . GLN B 1 92 ? 4.176 -25.047 -6.809 1 56.84 92 GLN B CA 1
ATOM 2577 C C . GLN B 1 92 ? 5.289 -25.828 -6.113 1 56.84 92 GLN B C 1
ATOM 2579 O O . GLN B 1 92 ? 5.227 -27.047 -6.016 1 56.84 92 GLN B O 1
ATOM 2584 N N . ILE B 1 93 ? 6.176 -25.047 -5.48 1 57.22 93 ILE B N 1
ATOM 2585 C CA . ILE B 1 93 ? 7.328 -25.703 -4.871 1 57.22 93 ILE B CA 1
ATOM 2586 C C . ILE B 1 93 ? 7.297 -25.5 -3.357 1 57.22 93 ILE B C 1
ATOM 2588 O O . ILE B 1 93 ? 7.727 -26.375 -2.6 1 57.22 93 ILE B O 1
ATOM 2592 N N . SER B 1 94 ? 6.703 -24.359 -2.969 1 65 94 SER B N 1
ATOM 2593 C CA . SER B 1 94 ? 6.637 -24.047 -1.544 1 65 94 SER B CA 1
ATOM 2594 C C . SER B 1 94 ? 5.242 -24.297 -0.984 1 65 94 SER B C 1
ATOM 2596 O O . SER B 1 94 ? 4.273 -24.406 -1.74 1 65 94 SER B O 1
ATOM 2598 N N . SER B 1 95 ? 5.172 -24.516 0.344 1 76 95 SER B N 1
ATOM 2599 C CA . SER B 1 95 ? 3.873 -24.672 0.99 1 76 95 SER B CA 1
ATOM 2600 C C . SER B 1 95 ? 3.012 -23.422 0.823 1 76 95 SER B C 1
ATOM 2602 O O . SER B 1 95 ? 3.531 -22.312 0.773 1 76 95 SER B O 1
ATOM 2604 N N . PRO B 1 96 ? 1.798 -23.656 0.506 1 70.94 96 PRO B N 1
ATOM 2605 C CA . PRO B 1 96 ? 0.866 -22.531 0.366 1 70.94 96 PRO B CA 1
ATOM 2606 C C . PRO B 1 96 ? 0.94 -21.547 1.535 1 70.94 96 PRO B C 1
ATOM 2608 O O . PRO B 1 96 ? 0.8 -20.344 1.342 1 70.94 96 PRO B O 1
ATOM 2611 N N . ASP B 1 97 ? 1.272 -22.031 2.664 1 76.75 97 ASP B N 1
ATOM 2612 C CA . ASP B 1 97 ? 1.327 -21.172 3.842 1 76.75 97 ASP B CA 1
ATOM 2613 C C . ASP B 1 97 ? 2.533 -20.234 3.783 1 76.75 97 ASP B C 1
ATOM 2615 O O . ASP B 1 97 ? 2.443 -19.078 4.176 1 76.75 97 ASP B O 1
ATOM 2619 N N . GLU B 1 98 ? 3.631 -20.766 3.34 1 81.75 98 GLU B N 1
ATOM 2620 C CA . GLU B 1 98 ? 4.836 -19.953 3.223 1 81.75 98 GLU B CA 1
ATOM 2621 C C . GLU B 1 98 ? 4.656 -18.844 2.188 1 81.75 98 GLU B C 1
ATOM 2623 O O . GLU B 1 98 ? 5.027 -17.688 2.428 1 81.75 98 GLU B O 1
ATOM 2628 N N . ALA B 1 99 ? 4.113 -19.219 1.098 1 77.94 99 ALA B N 1
ATOM 2629 C CA . ALA B 1 99 ? 3.873 -18.25 0.029 1 77.94 99 ALA B CA 1
ATOM 2630 C C . ALA B 1 99 ? 2.941 -17.141 0.495 1 77.94 99 ALA B C 1
ATOM 2632 O O . ALA B 1 99 ? 3.178 -15.969 0.211 1 77.94 99 ALA B O 1
ATOM 2633 N N . MET B 1 100 ? 2.008 -17.516 1.217 1 77.69 100 MET B N 1
ATOM 2634 C CA . MET B 1 100 ? 1.04 -16.562 1.729 1 77.69 100 MET B CA 1
ATOM 2635 C C . MET B 1 100 ? 1.705 -15.578 2.697 1 77.69 100 MET B C 1
ATOM 2637 O O . MET B 1 100 ? 1.458 -14.375 2.637 1 77.69 100 MET B O 1
ATOM 2641 N N . THR B 1 101 ? 2.414 -16.172 3.562 1 83.81 101 THR B N 1
ATOM 2642 C CA . THR B 1 101 ? 3.109 -15.336 4.539 1 83.81 101 THR B CA 1
ATOM 2643 C C . THR B 1 101 ? 4.008 -14.32 3.842 1 83.81 101 THR B C 1
ATOM 2645 O O . THR B 1 101 ? 4.035 -13.148 4.219 1 83.81 101 THR B O 1
ATOM 2648 N N . GLU B 1 102 ? 4.672 -14.773 2.865 1 87.25 102 GLU B N 1
ATOM 2649 C CA . GLU B 1 102 ? 5.57 -13.891 2.129 1 87.25 102 GLU B CA 1
ATOM 2650 C C . GLU B 1 102 ? 4.797 -12.789 1.409 1 87.25 102 GLU B C 1
ATOM 2652 O O . GLU B 1 102 ? 5.184 -11.617 1.453 1 87.25 102 GLU B O 1
ATOM 2657 N N . VAL B 1 103 ? 3.721 -13.156 0.778 1 86.44 103 VAL B N 1
ATOM 2658 C CA . VAL B 1 103 ? 2.891 -12.188 0.068 1 86.44 103 VAL B CA 1
ATOM 2659 C C . VAL B 1 103 ? 2.377 -11.133 1.045 1 86.44 103 VAL B C 1
ATOM 2661 O O . VAL B 1 103 ? 2.385 -9.938 0.739 1 86.44 103 VAL B O 1
ATOM 2664 N N . CYS B 1 104 ? 1.991 -11.562 2.191 1 88.31 104 CYS B N 1
ATOM 2665 C CA . CYS B 1 104 ? 1.482 -10.648 3.209 1 88.31 104 CYS B CA 1
ATOM 2666 C C . CYS B 1 104 ? 2.568 -9.688 3.67 1 88.31 104 CYS B C 1
ATOM 2668 O O . CYS B 1 104 ? 2.338 -8.484 3.76 1 88.31 104 CYS B O 1
ATOM 2670 N N . ILE B 1 105 ? 3.713 -10.258 3.9 1 92.25 105 ILE B N 1
ATOM 2671 C CA . ILE B 1 105 ? 4.816 -9.445 4.406 1 92.25 105 ILE B CA 1
ATOM 2672 C C . ILE B 1 105 ? 5.219 -8.414 3.359 1 92.25 105 ILE B C 1
ATOM 2674 O O . ILE B 1 105 ? 5.352 -7.227 3.67 1 92.25 105 ILE B O 1
ATOM 2678 N N . TYR B 1 106 ? 5.402 -8.812 2.131 1 94.44 106 TYR B N 1
ATOM 2679 C CA . TYR B 1 106 ? 5.828 -7.914 1.065 1 94.44 106 TYR B CA 1
ATOM 2680 C C . TYR B 1 106 ? 4.785 -6.828 0.821 1 94.44 106 TYR B C 1
ATOM 2682 O O . TYR B 1 106 ? 5.133 -5.66 0.618 1 94.44 106 TYR B O 1
ATOM 2690 N N . SER B 1 107 ? 3.529 -7.227 0.855 1 93.31 107 SER B N 1
ATOM 2691 C CA . SER B 1 107 ? 2.465 -6.246 0.677 1 93.31 107 SER B CA 1
ATOM 2692 C C . SER B 1 107 ? 2.441 -5.242 1.824 1 93.31 107 SER B C 1
ATOM 2694 O O . SER B 1 107 ? 2.24 -4.043 1.605 1 93.31 107 SER B O 1
ATOM 2696 N N . ALA B 1 108 ? 2.646 -5.734 3.008 1 93.94 108 ALA B N 1
ATOM 2697 C CA . ALA B 1 108 ? 2.676 -4.867 4.18 1 93.94 108 ALA B CA 1
ATOM 2698 C C . ALA B 1 108 ? 3.812 -3.852 4.082 1 93.94 108 ALA B C 1
ATOM 2700 O O . ALA B 1 108 ? 3.6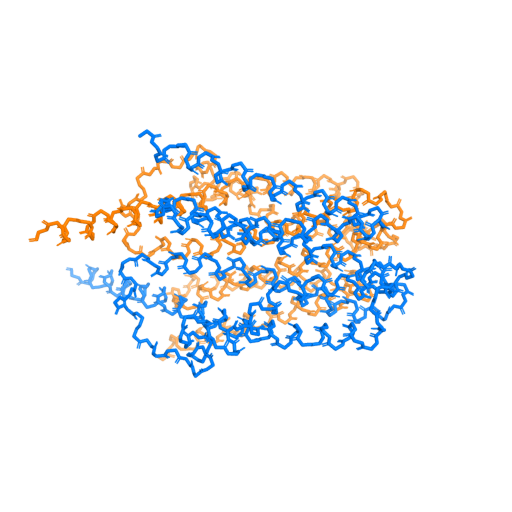64 -2.701 4.5 1 93.94 108 ALA B O 1
ATOM 2701 N N . ILE B 1 109 ? 4.91 -4.305 3.605 1 96.88 109 ILE B N 1
ATOM 2702 C CA . ILE B 1 109 ? 6.059 -3.422 3.453 1 96.88 109 ILE B CA 1
ATOM 2703 C C . ILE B 1 109 ? 5.723 -2.303 2.471 1 96.88 109 ILE B C 1
ATOM 2705 O O . ILE B 1 109 ? 6 -1.131 2.736 1 96.88 109 ILE B O 1
ATOM 2709 N N . VAL B 1 110 ? 5.113 -2.623 1.37 1 96.75 110 VAL B N 1
ATOM 2710 C CA . VAL B 1 110 ? 4.727 -1.643 0.362 1 96.75 110 VAL B CA 1
ATOM 2711 C C . VAL B 1 110 ? 3.781 -0.612 0.978 1 96.75 110 VAL B C 1
ATOM 2713 O O . VAL B 1 110 ? 3.973 0.594 0.808 1 96.75 110 VAL B O 1
ATOM 2716 N N . ILE B 1 111 ? 2.816 -1.091 1.72 1 95.94 111 ILE B N 1
ATOM 2717 C CA . ILE B 1 111 ? 1.848 -0.217 2.371 1 95.94 111 ILE B CA 1
ATOM 2718 C C . ILE B 1 111 ? 2.564 0.706 3.355 1 95.94 111 ILE B C 1
ATOM 2720 O O . ILE B 1 111 ? 2.34 1.918 3.355 1 95.94 111 ILE B O 1
ATOM 2724 N N . LEU B 1 112 ? 3.383 0.134 4.121 1 96.25 112 LEU B N 1
ATOM 2725 C CA . LEU B 1 112 ? 4.098 0.888 5.145 1 96.25 112 LEU B CA 1
ATOM 2726 C C . LEU B 1 112 ? 4.934 1.999 4.52 1 96.25 112 LEU B C 1
ATOM 2728 O O . LEU B 1 112 ? 4.965 3.121 5.027 1 96.25 112 LEU B O 1
ATOM 2732 N N . GLU B 1 113 ? 5.582 1.69 3.49 1 96.56 113 GLU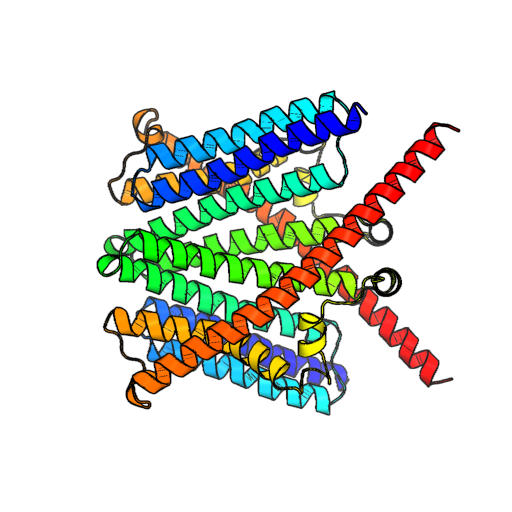 B N 1
ATOM 2733 C CA . GLU B 1 113 ? 6.441 2.68 2.848 1 96.56 113 GLU B CA 1
ATOM 2734 C C . GLU B 1 113 ? 5.633 3.867 2.338 1 96.56 113 GLU B C 1
ATOM 2736 O O . GLU B 1 113 ? 6.051 5.02 2.479 1 96.56 113 GLU B O 1
ATOM 2741 N N . TRP B 1 114 ? 4.496 3.617 1.766 1 96.31 114 TRP B N 1
ATOM 2742 C CA . TRP B 1 114 ? 3.678 4.695 1.224 1 96.31 114 TRP B CA 1
ATOM 2743 C C . TRP B 1 114 ? 3.02 5.496 2.344 1 96.31 114 TRP B C 1
ATOM 2745 O O . TRP B 1 114 ? 2.904 6.719 2.254 1 96.31 114 TRP B O 1
ATOM 2755 N N . VAL B 1 115 ? 2.584 4.828 3.359 1 94.25 115 VAL B N 1
ATOM 2756 C CA . VAL B 1 115 ? 2.008 5.512 4.512 1 94.25 115 VAL B CA 1
ATOM 2757 C C . VAL B 1 115 ? 3.061 6.406 5.164 1 94.25 115 VAL B C 1
ATOM 2759 O O . VAL B 1 115 ? 2.768 7.535 5.559 1 94.25 115 VAL B O 1
ATOM 2762 N N . THR B 1 116 ? 4.223 5.883 5.301 1 93.31 116 THR B N 1
ATOM 2763 C CA . THR B 1 116 ? 5.324 6.645 5.883 1 93.31 116 THR B CA 1
ATOM 2764 C C . THR B 1 116 ? 5.633 7.879 5.039 1 93.31 116 THR B C 1
ATOM 2766 O O . THR B 1 116 ? 5.875 8.961 5.578 1 93.31 116 THR B O 1
ATOM 2769 N N . PHE B 1 117 ? 5.594 7.684 3.785 1 92.62 117 PHE B N 1
ATOM 2770 C CA . PHE B 1 117 ? 5.836 8.797 2.871 1 92.62 117 PHE B CA 1
ATOM 2771 C C . PHE B 1 117 ? 4.852 9.93 3.127 1 92.62 117 PHE B C 1
ATOM 2773 O O . PHE B 1 117 ? 5.254 11.078 3.322 1 92.62 117 PHE B O 1
ATOM 2780 N N . VAL B 1 118 ? 3.607 9.672 3.166 1 90.31 118 VAL B N 1
ATOM 2781 C CA . VAL B 1 118 ? 2.59 10.703 3.326 1 90.31 118 VAL B CA 1
ATOM 2782 C C . VAL B 1 118 ? 2.672 11.297 4.734 1 90.31 118 VAL B C 1
ATOM 2784 O O . VAL B 1 118 ? 2.586 12.516 4.906 1 90.31 118 VAL B O 1
ATOM 2787 N N . SER B 1 119 ? 2.869 10.461 5.684 1 87.75 119 SER B N 1
ATOM 2788 C CA . SER B 1 119 ? 2.988 10.93 7.062 1 87.75 119 SER B CA 1
ATOM 2789 C C . SER B 1 119 ? 4.172 11.875 7.223 1 87.75 119 SER B C 1
ATOM 2791 O O . SER B 1 119 ? 4.074 12.883 7.926 1 87.75 119 SER B O 1
ATOM 2793 N N . SER B 1 120 ? 5.25 11.516 6.594 1 84.81 120 SER B N 1
ATOM 2794 C CA . SER B 1 120 ? 6.449 12.344 6.688 1 84.81 120 SER B CA 1
ATOM 2795 C C . SER B 1 120 ? 6.234 13.703 6.027 1 84.81 120 SER B C 1
ATOM 2797 O O . SER B 1 120 ? 6.762 14.711 6.492 1 84.81 120 SER B O 1
ATOM 2799 N N . GLN B 1 121 ? 5.469 13.719 4.98 1 82.12 121 GLN B N 1
ATOM 2800 C CA . GLN B 1 121 ? 5.176 14.984 4.312 1 82.12 121 GLN B CA 1
ATOM 2801 C C . GLN B 1 121 ? 4.238 15.844 5.156 1 82.12 121 GLN B C 1
ATOM 2803 O O . GLN B 1 121 ? 4.367 17.062 5.18 1 82.12 121 GLN B O 1
ATOM 2808 N N . ALA B 1 122 ? 3.342 15.258 5.773 1 76.31 122 ALA B N 1
ATOM 2809 C CA . ALA B 1 122 ? 2.379 15.969 6.605 1 76.31 122 ALA B CA 1
ATOM 2810 C C . ALA B 1 122 ? 3.064 16.625 7.801 1 76.31 122 ALA B C 1
ATOM 2812 O O . ALA B 1 122 ? 2.682 17.719 8.219 1 76.31 122 ALA B O 1
ATOM 2813 N N . THR B 1 123 ? 4.047 16.016 8.32 1 71.81 123 THR B N 1
ATOM 2814 C CA . THR B 1 123 ? 4.695 16.5 9.539 1 71.81 123 THR B CA 1
ATOM 2815 C C . THR B 1 123 ? 5.691 17.609 9.211 1 71.81 123 THR B C 1
ATOM 2817 O O . THR B 1 123 ? 6.129 18.344 10.102 1 71.81 123 THR B O 1
ATOM 2820 N N . GLN B 1 124 ? 6.188 17.672 8.086 1 63.94 124 GLN B N 1
ATOM 2821 C CA . GLN B 1 124 ? 7.133 18.719 7.703 1 63.94 124 GLN B CA 1
ATOM 2822 C C . GLN B 1 124 ? 6.441 20.078 7.609 1 63.94 124 GLN B C 1
ATOM 2824 O O . GLN B 1 124 ? 7.105 21.125 7.609 1 63.94 124 GLN B O 1
ATOM 2829 N N . THR B 1 125 ? 5.238 20.016 7.625 1 57.22 125 THR B N 1
ATOM 2830 C CA . THR B 1 125 ? 4.547 21.312 7.562 1 57.22 125 THR B CA 1
ATOM 2831 C C . THR B 1 125 ? 4.551 21.984 8.93 1 57.22 125 THR B C 1
ATOM 2833 O O . THR B 1 125 ? 4.656 21.328 9.961 1 57.22 125 THR B O 1
ATOM 2836 N N . SER B 1 126 ? 5.227 23.078 9.062 1 50.94 126 SER B N 1
ATOM 2837 C CA . SER B 1 126 ? 5.637 23.953 10.156 1 50.94 126 SER B CA 1
ATOM 2838 C C . SER B 1 126 ? 4.895 23.609 11.445 1 50.94 126 SER B C 1
ATOM 2840 O O . SER B 1 126 ? 5.473 23.641 12.531 1 50.94 126 SER B O 1
ATOM 2842 N N . HIS B 1 127 ? 3.688 23.516 11.422 1 47.38 127 HIS B N 1
ATOM 2843 C CA . HIS B 1 127 ? 2.992 23.484 12.703 1 47.38 127 HIS B CA 1
ATOM 2844 C C . HIS B 1 127 ? 3.307 22.188 13.461 1 47.38 127 HIS B C 1
ATOM 2846 O O . HIS B 1 127 ? 3.168 22.141 14.688 1 47.38 127 HIS B O 1
ATOM 2852 N N . TRP B 1 128 ? 3.764 21.281 12.789 1 50.59 128 TRP B N 1
ATOM 2853 C CA . TRP B 1 128 ? 3.965 19.969 13.398 1 50.59 128 TRP B CA 1
ATOM 2854 C C . TRP B 1 128 ? 5.258 19.938 14.211 1 50.59 128 TRP B C 1
ATOM 2856 O O . TRP B 1 128 ? 5.359 19.219 15.203 1 50.59 128 TRP B O 1
ATOM 2866 N N . LYS B 1 129 ? 6.34 20.578 13.734 1 50.81 129 LYS B N 1
ATOM 2867 C CA . LYS B 1 129 ? 7.605 20.594 14.461 1 50.81 129 LYS B CA 1
ATOM 2868 C C . LYS B 1 129 ? 7.406 21.062 15.898 1 50.81 129 LYS B C 1
ATOM 2870 O O . LYS B 1 129 ? 8.094 20.594 16.812 1 50.81 129 LYS B O 1
ATOM 2875 N N . LYS B 1 130 ? 6.559 21.859 16.031 1 49.12 130 LYS B N 1
ATOM 2876 C CA . LYS B 1 130 ? 6.371 22.344 17.391 1 49.12 130 LYS B CA 1
ATOM 2877 C C . LYS B 1 130 ? 5.734 21.266 18.281 1 49.12 130 LYS B C 1
ATOM 2879 O O . LYS B 1 130 ? 5.992 21.203 19.484 1 49.12 130 LYS B O 1
ATOM 2884 N N . GLU B 1 131 ? 4.934 20.422 17.656 1 47.88 131 GLU B N 1
ATOM 2885 C CA . GLU B 1 131 ? 4.191 19.469 18.484 1 47.88 131 GLU B CA 1
ATOM 2886 C C . GLU B 1 131 ? 4.949 18.156 18.609 1 47.88 131 GLU B C 1
ATOM 2888 O O . GLU B 1 131 ? 4.547 17.266 19.375 1 47.88 131 GLU B O 1
ATOM 2893 N N . MET B 1 132 ? 5.922 17.844 17.797 1 51.44 132 MET B N 1
ATOM 2894 C CA . MET B 1 132 ? 6.676 16.609 17.922 1 51.44 132 MET B CA 1
ATOM 2895 C C . MET B 1 132 ? 7.473 16.578 19.219 1 51.44 132 MET B C 1
ATOM 2897 O O . MET B 1 132 ? 8.656 16.922 19.234 1 51.44 132 MET B O 1
ATOM 2901 N N . GLU B 1 133 ? 6.883 16.781 20.266 1 48.72 133 GLU B N 1
ATOM 2902 C CA . GLU B 1 133 ? 7.531 16.75 21.562 1 48.72 133 GLU B CA 1
ATOM 2903 C C . GLU B 1 133 ? 8.172 15.391 21.844 1 48.72 133 GLU B C 1
ATOM 2905 O O . GLU B 1 133 ? 8.969 15.242 22.766 1 48.72 133 GLU B O 1
ATOM 2910 N N . THR B 1 134 ? 7.781 14.336 21.156 1 52.59 134 THR B N 1
ATOM 2911 C CA . THR B 1 134 ? 8.25 13.109 21.781 1 52.59 134 THR B CA 1
ATOM 2912 C C . THR B 1 134 ? 9.609 12.695 21.234 1 52.59 134 THR B C 1
ATOM 2914 O O . THR B 1 134 ? 9.836 12.75 20.016 1 52.59 134 THR B O 1
ATOM 2917 N N . GLU B 1 135 ? 10.602 12.57 22.062 1 56.84 135 GLU B N 1
ATOM 2918 C CA . GLU B 1 135 ? 11.953 12.094 21.766 1 56.84 135 GLU B CA 1
ATOM 2919 C C . GLU B 1 135 ? 11.914 10.773 21 1 56.84 135 GLU B C 1
ATOM 2921 O O . GLU B 1 135 ? 11.195 9.844 21.391 1 56.84 135 GLU B O 1
ATOM 2926 N N . PRO B 1 136 ? 12.391 10.758 19.828 1 62.81 136 PRO B N 1
ATOM 2927 C CA . PRO B 1 136 ? 12.43 9.5 19.078 1 62.81 136 PRO B CA 1
ATOM 2928 C C . PRO B 1 136 ? 13.133 8.375 19.828 1 62.81 136 PRO B C 1
ATOM 2930 O O . PRO B 1 136 ? 14.039 8.641 20.641 1 62.81 136 PRO B O 1
ATOM 2933 N N . PRO B 1 137 ? 12.594 7.133 19.781 1 58.25 137 PRO B N 1
ATOM 2934 C CA . PRO B 1 137 ? 13.281 5.988 20.375 1 58.25 137 PRO B CA 1
ATOM 2935 C C . PRO B 1 137 ? 14.719 5.844 19.891 1 58.25 137 PRO B C 1
ATOM 2937 O O . PRO B 1 137 ? 15.086 6.406 18.859 1 58.25 137 PRO B O 1
ATOM 2940 N N . ALA B 1 138 ? 15.469 5.145 20.703 1 52.03 138 ALA B N 1
ATOM 2941 C CA . ALA B 1 138 ? 16.906 4.996 20.5 1 52.03 138 ALA B CA 1
ATOM 2942 C C . ALA B 1 138 ? 17.219 4.469 19.094 1 52.03 138 ALA B C 1
ATOM 2944 O O . ALA B 1 138 ? 18.172 4.914 18.453 1 52.03 138 ALA B O 1
ATOM 2945 N N . VAL B 1 139 ? 16.438 3.621 18.719 1 62.69 139 VAL B N 1
ATOM 2946 C CA . VAL B 1 139 ? 16.688 3.01 17.406 1 62.69 139 VAL B CA 1
ATOM 2947 C C . VAL B 1 139 ? 16.516 4.055 16.312 1 62.69 139 VAL B C 1
ATOM 2949 O O . VAL B 1 139 ? 17.328 4.121 15.383 1 62.69 139 VAL B O 1
ATOM 2952 N N . VAL B 1 140 ? 15.578 4.77 16.5 1 67.88 140 VAL B N 1
ATOM 2953 C CA . VAL B 1 140 ? 15.328 5.828 15.523 1 67.88 140 VAL B CA 1
ATOM 2954 C C . VAL B 1 140 ? 16.453 6.855 15.578 1 67.88 140 VAL B C 1
ATOM 2956 O O . VAL B 1 140 ? 16.969 7.289 14.547 1 67.88 140 VAL B O 1
ATOM 2959 N N . ARG B 1 141 ? 16.844 7.102 16.797 1 65.62 141 ARG B N 1
ATOM 2960 C CA . ARG B 1 141 ? 17.938 8.055 16.984 1 65.62 141 ARG B CA 1
ATOM 2961 C C . ARG B 1 141 ? 19.234 7.52 16.375 1 65.62 141 ARG B C 1
ATOM 2963 O O . ARG B 1 141 ? 20 8.273 15.789 1 65.62 141 ARG B O 1
ATOM 2970 N N . SER B 1 142 ? 19.391 6.285 16.625 1 62.78 142 SER B N 1
ATOM 2971 C CA . SER B 1 142 ? 20.609 5.676 16.125 1 62.78 142 SER B CA 1
ATOM 2972 C C . SER B 1 142 ? 20.672 5.719 14.602 1 62.78 142 SER B C 1
ATOM 2974 O O . SER B 1 142 ? 21.75 5.918 14.023 1 62.78 142 SER B O 1
ATOM 2976 N N . VAL B 1 143 ? 19.562 5.621 14.039 1 64.94 143 VAL B N 1
ATOM 2977 C CA . VAL B 1 143 ? 19.516 5.613 12.578 1 64.94 143 VAL B CA 1
ATOM 2978 C C . VAL B 1 143 ? 19.734 7.027 12.047 1 64.94 143 VAL B C 1
ATOM 2980 O O . VAL B 1 143 ? 20.422 7.223 11.047 1 64.94 143 VAL B O 1
ATOM 2983 N N . PHE B 1 144 ? 19.234 7.875 12.82 1 58.88 144 PHE B N 1
ATOM 2984 C CA . PHE B 1 144 ? 19.281 9.25 12.344 1 58.88 144 PHE B CA 1
ATOM 2985 C C . PHE B 1 144 ? 20.547 9.953 12.828 1 58.88 144 PHE B C 1
ATOM 2987 O O . PHE B 1 144 ? 20.875 11.047 12.359 1 58.88 144 PHE B O 1
ATOM 2994 N N . LYS B 1 145 ? 21.172 9.211 13.688 1 54.19 145 LYS B N 1
ATOM 2995 C CA . LYS B 1 145 ? 22.375 9.82 14.219 1 54.19 145 LYS B CA 1
ATOM 2996 C C . LYS B 1 145 ? 23.375 10.133 13.102 1 54.19 145 LYS B C 1
ATOM 2998 O O . LYS B 1 145 ? 23.562 9.336 12.188 1 54.19 145 LYS B O 1
ATOM 3003 N N . ASN B 1 146 ? 23.891 11.305 13.039 1 54.91 146 ASN B N 1
ATOM 3004 C CA . ASN B 1 146 ? 24.875 11.82 12.094 1 54.91 146 ASN B CA 1
ATOM 3005 C C . ASN B 1 146 ? 24.312 11.883 10.68 1 54.91 146 ASN B C 1
ATOM 3007 O O . ASN B 1 146 ? 25.031 11.609 9.711 1 54.91 146 ASN B O 1
ATOM 3011 N N . GLY B 1 147 ? 23.078 12.062 10.508 1 53.06 147 GLY B N 1
ATOM 3012 C CA . GLY B 1 147 ? 22.453 12.203 9.195 1 53.06 147 GLY B CA 1
ATOM 3013 C C . GLY B 1 147 ? 22.438 10.906 8.406 1 53.06 147 GLY B C 1
ATOM 3014 O O . GLY B 1 147 ? 22.703 10.906 7.199 1 53.06 147 GLY B O 1
ATOM 3015 N N . PHE B 1 148 ? 22.438 9.875 9.023 1 55.53 148 PHE B N 1
ATOM 3016 C CA . PHE B 1 148 ? 22.391 8.547 8.43 1 55.53 148 PHE B CA 1
ATOM 3017 C C . PHE B 1 148 ? 23.797 8.062 8.086 1 55.53 148 PHE B C 1
ATOM 3019 O O . PHE B 1 148 ? 23.969 7 7.484 1 55.53 148 PHE B O 1
ATOM 3026 N N . ARG B 1 149 ? 24.719 8.898 8.484 1 60.28 149 ARG B N 1
ATOM 3027 C CA . ARG B 1 149 ? 26.094 8.531 8.211 1 60.28 149 ARG B CA 1
ATOM 3028 C C . ARG B 1 149 ? 26.672 7.688 9.344 1 60.28 149 ARG B C 1
ATOM 3030 O O . ARG B 1 149 ? 27.688 8.055 9.945 1 60.28 149 ARG B O 1
ATOM 3037 N N . ASN B 1 150 ? 25.969 6.859 9.766 1 70.81 150 ASN B N 1
ATOM 3038 C CA . ASN B 1 150 ? 26.344 5.859 10.758 1 70.81 150 ASN B CA 1
ATOM 3039 C C . ASN B 1 150 ? 26.016 4.445 10.289 1 70.81 150 ASN B C 1
ATOM 3041 O O . ASN B 1 150 ? 25.312 4.266 9.289 1 70.81 150 ASN B O 1
ATOM 3045 N N . PRO B 1 151 ? 26.672 3.533 10.812 1 74.38 151 PRO B N 1
ATOM 3046 C CA . PRO B 1 151 ? 26.453 2.156 10.352 1 74.38 151 PRO B CA 1
ATOM 3047 C C . PRO B 1 151 ? 24.984 1.749 10.359 1 74.38 151 PRO B C 1
ATOM 3049 O O . PRO B 1 151 ? 24.531 1.034 9.461 1 74.38 151 PRO B O 1
ATOM 3052 N N . ALA B 1 152 ? 24.281 2.205 11.266 1 76.5 152 ALA B N 1
ATOM 3053 C CA . ALA B 1 152 ? 22.859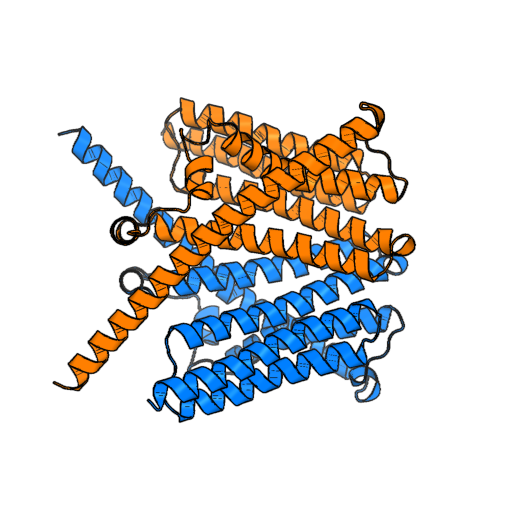 1.854 11.336 1 76.5 152 ALA B CA 1
ATOM 3054 C C . ALA B 1 152 ? 22.078 2.496 10.188 1 76.5 152 ALA B C 1
ATOM 3056 O O . ALA B 1 152 ? 21.188 1.874 9.617 1 76.5 152 ALA B O 1
ATOM 3057 N N . GLY B 1 153 ? 22.453 3.691 9.922 1 79.88 153 GLY B N 1
ATOM 3058 C CA . GLY B 1 153 ? 21.812 4.379 8.797 1 79.88 153 GLY B CA 1
ATOM 3059 C C . GLY B 1 153 ? 22.109 3.721 7.461 1 79.88 153 GLY B C 1
ATOM 3060 O O . GLY B 1 153 ? 21.203 3.576 6.629 1 79.88 153 GLY B O 1
ATOM 3061 N N . PHE B 1 154 ? 23.312 3.312 7.359 1 85.06 154 PHE B N 1
ATOM 3062 C CA . PHE B 1 154 ? 23.703 2.629 6.133 1 85.06 154 PHE B CA 1
ATOM 3063 C C . PHE B 1 154 ? 22.953 1.312 5.98 1 85.06 154 PHE B C 1
ATOM 3065 O O . PHE B 1 154 ? 22.484 0.98 4.891 1 85.06 154 PHE B O 1
ATOM 3072 N N . LEU B 1 155 ? 22.875 0.645 7.055 1 88.12 155 LEU B N 1
ATOM 3073 C CA . LEU B 1 155 ? 22.172 -0.636 7.027 1 88.12 155 LEU B CA 1
ATOM 3074 C C . LEU B 1 155 ? 20.688 -0.442 6.691 1 88.12 155 LEU B C 1
ATOM 3076 O O . LEU B 1 155 ? 20.109 -1.244 5.961 1 88.12 155 LEU B O 1
ATOM 3080 N N . ALA B 1 156 ? 20.141 0.563 7.172 1 88.12 156 ALA B N 1
ATOM 3081 C CA . ALA B 1 156 ? 18.734 0.85 6.902 1 88.12 156 ALA B CA 1
ATOM 3082 C C . ALA B 1 156 ? 18.516 1.168 5.426 1 88.12 156 ALA B C 1
ATOM 3084 O O . ALA B 1 156 ? 17.562 0.676 4.816 1 88.12 156 ALA B O 1
ATOM 3085 N N . VAL B 1 157 ? 19.438 1.934 4.934 1 85.81 157 VAL B N 1
ATOM 3086 C CA . VAL B 1 157 ? 19.328 2.301 3.527 1 85.81 157 VAL B CA 1
ATOM 3087 C C . VAL B 1 157 ? 19.578 1.078 2.65 1 85.81 157 VAL B C 1
ATOM 3089 O O . VAL B 1 157 ? 18.891 0.862 1.653 1 85.81 157 VAL B O 1
ATOM 3092 N N . TYR B 1 158 ? 20.547 0.389 3.066 1 90.94 158 TYR B N 1
ATOM 3093 C CA . TYR B 1 158 ? 20.828 -0.868 2.385 1 90.94 158 TYR B CA 1
ATOM 3094 C C . TYR B 1 158 ? 19.609 -1.777 2.379 1 90.94 158 TYR B C 1
ATOM 3096 O O . TYR B 1 158 ? 19.266 -2.355 1.346 1 90.94 158 TYR B O 1
ATOM 3104 N N . GLY B 1 159 ? 18.953 -1.909 3.449 1 93.06 159 GLY B N 1
ATOM 3105 C CA . GLY B 1 159 ? 17.766 -2.742 3.551 1 93.06 159 GLY B CA 1
ATOM 3106 C C . GLY B 1 159 ? 16.609 -2.236 2.709 1 93.06 159 GLY B C 1
ATOM 3107 O O . GLY B 1 159 ? 15.867 -3.029 2.129 1 93.06 159 GLY B O 1
ATOM 3108 N N . LEU B 1 160 ? 16.531 -1.004 2.607 1 91.12 160 LEU B N 1
ATOM 3109 C CA . LEU B 1 160 ? 15.445 -0.385 1.86 1 91.12 160 LEU B CA 1
ATOM 3110 C C . LEU B 1 160 ? 15.547 -0.708 0.374 1 91.12 160 LEU B C 1
ATOM 3112 O O . LEU B 1 160 ? 14.539 -0.982 -0.28 1 91.12 160 LEU B O 1
ATOM 3116 N N . PHE B 1 161 ? 16.766 -0.771 -0.119 1 90.62 161 PHE B N 1
ATOM 3117 C CA . PHE B 1 161 ? 16.906 -0.903 -1.563 1 90.62 161 PHE B CA 1
ATOM 3118 C C . PHE B 1 161 ? 17.266 -2.338 -1.941 1 90.62 161 PHE B C 1
ATOM 3120 O O . PHE B 1 161 ? 16.797 -2.846 -2.965 1 90.62 161 PHE B O 1
ATOM 3127 N N . VAL B 1 162 ? 17.938 -2.941 -1.129 1 94.5 162 VAL B N 1
ATOM 3128 C CA . VAL B 1 162 ? 18.484 -4.242 -1.524 1 94.5 162 VAL B CA 1
ATOM 3129 C C . VAL B 1 162 ? 17.516 -5.348 -1.112 1 94.5 162 VAL B C 1
ATOM 3131 O O . VAL B 1 162 ? 17.469 -6.406 -1.739 1 94.5 162 VAL B O 1
ATOM 3134 N N . ALA B 1 163 ? 16.75 -5.145 -0.122 1 96.31 163 ALA B N 1
ATOM 3135 C CA . ALA B 1 163 ? 15.844 -6.188 0.333 1 96.31 163 ALA B CA 1
ATOM 3136 C C . ALA B 1 163 ? 14.875 -6.598 -0.778 1 96.31 163 ALA B C 1
ATOM 3138 O O . ALA B 1 163 ? 14.695 -7.785 -1.047 1 96.31 163 ALA B O 1
ATOM 3139 N N . PRO B 1 164 ? 14.242 -5.656 -1.455 1 96.56 164 PRO B N 1
ATOM 3140 C CA . PRO B 1 164 ? 13.344 -6.078 -2.535 1 96.56 164 PRO B CA 1
ATOM 3141 C C . PRO B 1 164 ? 14.086 -6.758 -3.684 1 96.56 164 PRO B C 1
ATOM 3143 O O . PRO B 1 164 ? 13.594 -7.754 -4.23 1 96.56 164 PRO B O 1
ATOM 3146 N N . LEU B 1 165 ? 15.219 -6.27 -4.059 1 95.56 165 LEU B N 1
ATOM 3147 C CA . LEU B 1 165 ? 16 -6.863 -5.133 1 95.56 165 LEU B CA 1
ATOM 3148 C C . LEU B 1 165 ? 16.469 -8.266 -4.754 1 95.56 165 LEU B C 1
ATOM 3150 O O . LEU B 1 165 ? 16.391 -9.195 -5.562 1 95.56 165 LEU B O 1
ATOM 3154 N N . GLY B 1 166 ? 17 -8.297 -3.545 1 95.5 166 GLY B N 1
ATOM 3155 C CA . GLY B 1 166 ? 17.453 -9.586 -3.061 1 95.5 166 GLY B CA 1
ATOM 3156 C C . GLY B 1 166 ? 16.344 -10.625 -2.988 1 95.5 166 GLY B C 1
ATOM 3157 O O . GLY B 1 166 ? 16.578 -11.797 -3.291 1 95.5 166 GLY B O 1
ATOM 3158 N N . SER B 1 167 ? 15.188 -10.258 -2.551 1 94.25 167 SER B N 1
ATOM 3159 C CA . SER B 1 167 ? 14.055 -11.172 -2.502 1 94.25 167 SER B CA 1
ATOM 3160 C C . SER B 1 167 ? 13.68 -11.664 -3.896 1 94.25 167 SER B C 1
ATOM 3162 O O . SER B 1 167 ? 13.32 -12.828 -4.074 1 94.25 167 SER B O 1
ATOM 3164 N N . PHE B 1 168 ? 13.703 -10.75 -4.816 1 94.38 168 PHE B N 1
ATOM 3165 C CA . PHE B 1 168 ? 13.414 -11.125 -6.195 1 94.38 168 PHE B CA 1
ATOM 3166 C C . PHE B 1 168 ? 14.414 -12.156 -6.699 1 94.38 168 PHE B C 1
ATOM 3168 O O . PHE B 1 168 ? 14.023 -13.148 -7.324 1 94.38 168 PHE B O 1
ATOM 3175 N N . VAL B 1 169 ? 15.664 -11.914 -6.438 1 93.5 169 VAL B N 1
ATOM 3176 C CA . VAL B 1 169 ? 16.719 -12.844 -6.84 1 93.5 169 VAL B CA 1
ATOM 3177 C C . VAL B 1 169 ? 16.516 -14.195 -6.16 1 93.5 169 VAL B C 1
ATOM 3179 O O . VAL B 1 169 ? 16.641 -15.242 -6.797 1 93.5 169 VAL B O 1
ATOM 3182 N N . TRP B 1 170 ? 16.188 -14.086 -4.926 1 91.19 170 TRP B N 1
ATOM 3183 C CA . TRP B 1 170 ? 15.969 -15.305 -4.148 1 91.19 170 TRP B CA 1
ATOM 3184 C C . TRP B 1 170 ? 14.836 -16.125 -4.742 1 91.19 170 TRP B C 1
ATOM 3186 O O . TRP B 1 170 ? 14.992 -17.328 -4.977 1 91.19 170 TRP B O 1
ATOM 3196 N N . HIS B 1 171 ? 13.758 -15.586 -5.027 1 88.75 171 HIS B N 1
ATOM 3197 C CA . HIS B 1 171 ? 12.594 -16.312 -5.535 1 88.75 171 HIS B CA 1
ATOM 3198 C C . HIS B 1 171 ? 12.789 -16.734 -6.984 1 88.75 171 HIS B C 1
ATOM 3200 O O . HIS B 1 171 ? 12.305 -17.781 -7.398 1 88.75 171 HIS B O 1
ATOM 3206 N N . SER B 1 172 ? 13.43 -15.922 -7.75 1 87.56 172 SER B N 1
ATOM 3207 C CA . SER B 1 172 ? 13.719 -16.297 -9.133 1 87.56 172 SER B CA 1
ATOM 3208 C C . SER B 1 172 ? 14.609 -17.531 -9.195 1 87.56 172 SER B C 1
ATOM 3210 O O . SER B 1 172 ? 14.422 -18.406 -10.055 1 87.56 172 SER B O 1
ATOM 3212 N N . ALA B 1 173 ? 15.562 -17.594 -8.312 1 86.38 173 ALA B N 1
ATOM 3213 C CA . ALA B 1 173 ? 16.469 -18.75 -8.273 1 86.38 173 ALA B CA 1
ATOM 3214 C C . ALA B 1 173 ? 15.711 -20.016 -7.902 1 86.38 173 ALA B C 1
ATOM 3216 O O . ALA B 1 173 ? 16 -21.094 -8.422 1 86.38 173 ALA B O 1
ATOM 3217 N N . ARG B 1 174 ? 14.781 -19.922 -7.078 1 83.81 174 ARG B N 1
ATOM 3218 C CA . ARG B 1 174 ? 14.016 -21.078 -6.621 1 83.81 174 ARG B CA 1
ATOM 3219 C C . ARG B 1 174 ? 13.094 -21.594 -7.723 1 83.81 174 ARG B C 1
ATOM 3221 O O . ARG B 1 174 ? 12.664 -22.734 -7.691 1 83.81 174 ARG B O 1
ATOM 3228 N N . GLN B 1 175 ? 12.719 -20.734 -8.625 1 79.44 175 GLN B N 1
ATOM 3229 C CA . GLN B 1 175 ? 11.898 -21.156 -9.758 1 79.44 175 GLN B CA 1
ATOM 3230 C C . GLN B 1 175 ? 12.75 -21.703 -10.891 1 79.44 175 GLN B C 1
ATOM 3232 O O . GLN B 1 175 ? 12.234 -22.047 -11.961 1 79.44 175 GLN B O 1
ATOM 3237 N N . GLY B 1 176 ? 14.031 -21.797 -10.633 1 77.75 176 GLY B N 1
ATOM 3238 C CA . GLY B 1 176 ? 14.922 -22.344 -11.641 1 77.75 176 GLY B CA 1
ATOM 3239 C C . GLY B 1 176 ? 15.578 -21.266 -12.5 1 77.75 176 GLY B C 1
ATOM 3240 O O . GLY B 1 176 ? 16.297 -21.578 -13.445 1 77.75 176 GLY B O 1
ATOM 3241 N N . GLY B 1 177 ? 15.156 -20.062 -12.133 1 75.81 177 GLY B N 1
ATOM 3242 C CA . GLY B 1 177 ? 15.789 -18.969 -12.875 1 75.81 177 GLY B CA 1
ATOM 3243 C C . GLY B 1 177 ? 17.125 -18.547 -12.281 1 75.81 177 GLY B C 1
ATOM 3244 O O . GLY B 1 177 ? 17.391 -18.797 -11.109 1 75.81 177 GLY B O 1
ATOM 3245 N N . SER B 1 178 ? 18.062 -18.234 -13.164 1 76.5 178 SER B N 1
ATOM 3246 C CA . SER B 1 178 ? 19.344 -17.719 -12.703 1 76.5 178 SER B CA 1
ATOM 3247 C C . SER B 1 178 ? 19.547 -16.266 -13.125 1 76.5 178 SER B C 1
ATOM 3249 O O . SER B 1 178 ? 19.234 -15.898 -14.25 1 76.5 178 SER B O 1
ATOM 3251 N N . THR B 1 179 ? 19.875 -15.484 -12.109 1 84.75 179 THR B N 1
ATOM 3252 C CA . THR B 1 179 ? 20.25 -14.109 -12.406 1 84.75 179 THR B CA 1
ATOM 3253 C C . THR B 1 179 ? 21.766 -13.969 -12.523 1 84.75 179 THR B C 1
ATOM 3255 O O . THR B 1 179 ? 22.5 -14.852 -12.094 1 84.75 179 THR B O 1
ATOM 3258 N N . TRP B 1 180 ? 22.109 -12.883 -13.18 1 87.5 180 TRP B N 1
ATOM 3259 C CA . TRP B 1 180 ? 23.547 -12.664 -13.32 1 87.5 180 TRP B CA 1
ATOM 3260 C C . TRP B 1 180 ? 24.203 -12.484 -11.953 1 87.5 180 TRP B C 1
ATOM 3262 O O . TRP B 1 180 ? 25.391 -12.758 -11.789 1 87.5 180 TRP B O 1
ATOM 3272 N N . VAL B 1 181 ? 23.516 -12.133 -10.945 1 88.12 181 VAL B N 1
ATOM 3273 C CA . VAL B 1 181 ? 24.031 -12.039 -9.586 1 88.12 181 VAL B CA 1
ATOM 3274 C C . VAL B 1 181 ? 24.422 -13.422 -9.078 1 88.12 181 VAL B C 1
ATOM 3276 O O . VAL B 1 181 ? 25.484 -13.602 -8.484 1 88.12 181 VAL B O 1
ATOM 3279 N N . ASN B 1 182 ? 23.562 -14.375 -9.359 1 87.94 182 ASN B N 1
ATOM 3280 C CA . ASN B 1 182 ? 23.812 -15.742 -8.93 1 87.94 182 ASN B CA 1
ATOM 3281 C C . ASN B 1 182 ? 24.984 -16.359 -9.703 1 87.94 182 ASN B C 1
ATOM 3283 O O . ASN B 1 182 ? 25.625 -17.297 -9.227 1 87.94 182 ASN B O 1
ATOM 3287 N N . GLU B 1 183 ? 25.219 -15.867 -10.852 1 88.19 183 GLU B N 1
ATOM 3288 C CA . GLU B 1 183 ? 26.312 -16.391 -11.68 1 88.19 183 GLU B CA 1
ATOM 3289 C C . GLU B 1 183 ? 27.641 -15.75 -11.289 1 88.19 183 GLU B C 1
ATOM 3291 O O . GLU B 1 183 ? 28.703 -16.391 -11.391 1 88.19 183 GLU B O 1
ATOM 3296 N N . MET B 1 184 ? 27.562 -14.516 -10.891 1 90.38 184 MET B N 1
ATOM 3297 C CA . MET B 1 184 ? 28.781 -13.766 -10.617 1 90.38 184 MET B CA 1
ATOM 3298 C C . MET B 1 184 ? 29.266 -14.016 -9.195 1 90.38 184 MET B C 1
ATOM 3300 O O . MET B 1 184 ? 30.469 -13.969 -8.922 1 90.38 184 MET B O 1
ATOM 3304 N N . LEU B 1 185 ? 28.391 -14.297 -8.266 1 90.5 185 LEU B N 1
ATOM 3305 C CA . LEU B 1 185 ? 28.734 -14.43 -6.855 1 90.5 185 LEU B CA 1
ATOM 3306 C C . LEU B 1 185 ? 28.422 -15.836 -6.348 1 90.5 185 LEU B C 1
ATOM 3308 O O . LEU B 1 185 ? 27.453 -16.469 -6.797 1 90.5 185 LEU B O 1
ATOM 3312 N N . PRO B 1 186 ? 29.266 -16.328 -5.375 1 91.75 186 PRO B N 1
ATOM 3313 C CA . PRO B 1 186 ? 28.938 -17.625 -4.754 1 91.75 186 PRO B CA 1
ATOM 3314 C C . PRO B 1 186 ? 27.578 -17.594 -4.031 1 91.75 186 PRO B C 1
ATOM 3316 O O . PRO B 1 186 ? 27.203 -16.578 -3.451 1 91.75 186 PRO B O 1
ATOM 3319 N N . GLY B 1 187 ? 26.906 -18.719 -4.012 1 88.75 187 GLY B N 1
ATOM 3320 C CA . GLY B 1 187 ? 25.562 -18.844 -3.445 1 88.75 187 GLY B CA 1
ATOM 3321 C C . GLY B 1 187 ? 25.484 -18.375 -2.002 1 88.75 187 GLY B C 1
ATOM 3322 O O . GLY B 1 187 ? 24.562 -17.656 -1.625 1 88.75 187 GLY B O 1
ATOM 3323 N N . TRP B 1 188 ? 26.469 -18.812 -1.276 1 91.81 188 TRP B N 1
ATOM 3324 C CA . TRP B 1 188 ? 26.422 -18.469 0.141 1 91.81 188 TRP B CA 1
ATOM 3325 C C . TRP B 1 188 ? 26.547 -16.953 0.339 1 91.81 188 TRP B C 1
ATOM 3327 O O . TRP B 1 188 ? 25.969 -16.406 1.276 1 91.81 188 TRP B O 1
ATOM 3337 N N . PHE B 1 189 ? 27.281 -16.281 -0.457 1 93.44 189 PHE B N 1
ATOM 3338 C CA . PHE B 1 189 ? 27.469 -14.836 -0.357 1 93.44 189 PHE B CA 1
ATOM 3339 C C . PHE B 1 189 ? 26.188 -14.094 -0.688 1 93.44 189 PHE B C 1
ATOM 3341 O O . PHE B 1 189 ? 25.828 -13.117 -0.021 1 93.44 189 PHE B O 1
ATOM 3348 N N . VAL B 1 190 ? 25.531 -14.57 -1.676 1 93 190 VAL B N 1
ATOM 3349 C CA . VAL B 1 190 ? 24.266 -13.969 -2.068 1 93 190 VAL B CA 1
ATOM 3350 C C . VAL B 1 190 ? 23.266 -14.094 -0.925 1 93 190 VAL B C 1
ATOM 3352 O O . VAL B 1 190 ? 22.562 -13.133 -0.603 1 93 190 VAL B O 1
ATOM 3355 N N . VAL B 1 191 ? 23.281 -15.195 -0.252 1 93.31 191 VAL B N 1
ATOM 3356 C CA . VAL B 1 191 ? 22.344 -15.445 0.845 1 93.31 191 VAL B CA 1
ATOM 3357 C C . VAL B 1 191 ? 22.656 -14.5 2.006 1 93.31 191 VAL B C 1
ATOM 3359 O O . VAL B 1 191 ? 21.734 -13.93 2.604 1 93.31 191 VAL B O 1
ATOM 3362 N N . VAL B 1 192 ? 23.859 -14.336 2.252 1 94.44 192 VAL B N 1
ATOM 3363 C CA . VAL B 1 192 ? 24.266 -13.453 3.344 1 94.44 192 VAL B CA 1
ATOM 3364 C C . VAL B 1 192 ? 23.828 -12.023 3.041 1 94.44 192 VAL B C 1
ATOM 3366 O O . VAL B 1 192 ? 23.328 -11.32 3.918 1 94.44 192 VAL B O 1
ATOM 3369 N N . LEU B 1 193 ? 24.062 -11.602 1.848 1 94.25 193 LEU B N 1
ATOM 3370 C CA . LEU B 1 193 ? 23.688 -10.258 1.448 1 94.25 193 LEU B CA 1
ATOM 3371 C C . LEU B 1 193 ? 22.172 -10.055 1.582 1 94.25 193 LEU B C 1
ATOM 3373 O O . LEU B 1 193 ? 21.719 -8.992 2.004 1 94.25 193 LEU B O 1
ATOM 3377 N N . ILE B 1 194 ? 21.453 -11.062 1.251 1 95.19 194 ILE B N 1
ATOM 3378 C CA . ILE B 1 194 ? 20 -10.977 1.32 1 95.19 194 ILE B CA 1
ATOM 3379 C C . ILE B 1 194 ? 19.547 -10.914 2.779 1 95.19 194 ILE B C 1
ATOM 3381 O O . ILE B 1 194 ? 18.703 -10.094 3.145 1 95.19 194 ILE B O 1
ATOM 3385 N N . TYR B 1 195 ? 20.109 -11.688 3.617 1 95.75 195 TYR B N 1
ATOM 3386 C CA . TYR B 1 195 ? 19.734 -11.688 5.027 1 95.75 195 TYR B CA 1
ATOM 3387 C C . TYR B 1 195 ? 20.094 -10.359 5.684 1 95.75 195 TYR B C 1
ATOM 3389 O O . TYR B 1 195 ? 19.328 -9.836 6.496 1 95.75 195 TYR B O 1
ATOM 3397 N N . LEU B 1 196 ? 21.281 -9.891 5.328 1 95.06 196 LEU B N 1
ATOM 3398 C CA . LEU B 1 196 ? 21.672 -8.586 5.844 1 95.06 196 LEU B CA 1
ATOM 3399 C C . LEU B 1 196 ? 20.688 -7.504 5.402 1 95.06 196 LEU B C 1
ATOM 3401 O O . LEU B 1 196 ? 20.391 -6.578 6.164 1 95.06 196 LEU B O 1
ATOM 3405 N N . SER B 1 197 ? 20.234 -7.609 4.203 1 96 197 SER B N 1
ATOM 3406 C CA . SER B 1 197 ? 19.281 -6.629 3.701 1 96 197 SER B CA 1
ATOM 3407 C C . SER B 1 197 ? 17.953 -6.715 4.453 1 96 197 SER B C 1
ATOM 3409 O O . SER B 1 197 ? 17.281 -5.699 4.656 1 96 197 SER B O 1
ATOM 3411 N N . TYR B 1 198 ? 17.562 -7.867 4.938 1 96.06 198 TYR B N 1
ATOM 3412 C CA . TYR B 1 198 ? 16.328 -8.008 5.711 1 96.06 198 TYR B CA 1
ATOM 3413 C C . TYR B 1 198 ? 16.484 -7.398 7.098 1 96.06 198 TYR B C 1
ATOM 3415 O O . TYR B 1 198 ? 15.523 -6.844 7.645 1 96.06 198 TYR B O 1
ATOM 3423 N N . VAL B 1 199 ? 17.672 -7.559 7.602 1 94.5 199 VAL B N 1
ATOM 3424 C CA . VAL B 1 199 ? 17.938 -6.91 8.883 1 94.5 199 VAL B CA 1
ATOM 3425 C C . VAL B 1 199 ? 17.812 -5.395 8.727 1 94.5 199 VAL B C 1
ATOM 3427 O O . VAL B 1 199 ? 17.188 -4.727 9.547 1 94.5 199 VAL B O 1
ATOM 3430 N N . GLY B 1 200 ? 18.422 -4.902 7.727 1 93.81 200 GLY B N 1
ATOM 3431 C CA . GLY B 1 200 ? 18.312 -3.48 7.441 1 93.81 200 GLY B CA 1
ATOM 3432 C C . GLY B 1 200 ? 16.875 -3.037 7.207 1 93.81 200 GLY B C 1
ATOM 3433 O O . GLY B 1 200 ? 16.469 -1.975 7.676 1 93.81 200 GLY B O 1
ATOM 3434 N N . ARG B 1 201 ? 16.141 -3.812 6.488 1 95.31 201 ARG B N 1
ATOM 3435 C CA . ARG B 1 201 ? 14.734 -3.498 6.23 1 95.31 201 ARG B CA 1
ATOM 3436 C C . ARG B 1 201 ? 13.922 -3.492 7.523 1 95.31 201 ARG B C 1
ATOM 3438 O O . ARG B 1 201 ? 13 -2.693 7.68 1 95.31 201 ARG B O 1
ATOM 3445 N N . GLY B 1 202 ? 14.297 -4.445 8.375 1 94 202 GLY B N 1
ATOM 3446 C CA . GLY B 1 202 ? 13.68 -4.445 9.695 1 94 202 GLY B CA 1
ATOM 3447 C C . GLY B 1 202 ? 13.93 -3.168 10.469 1 94 202 GLY B C 1
ATOM 3448 O O . GLY B 1 202 ? 13.008 -2.621 11.086 1 94 202 GLY B O 1
ATOM 3449 N N . LEU B 1 203 ? 15.094 -2.701 10.422 1 89.94 203 LEU B N 1
ATOM 3450 C CA . LEU B 1 203 ? 15.445 -1.444 11.07 1 89.94 203 LEU B CA 1
ATOM 3451 C C . LEU B 1 203 ? 14.648 -0.286 10.484 1 89.94 203 LEU B C 1
ATOM 3453 O O . LEU B 1 203 ? 14.117 0.549 11.219 1 89.94 203 LEU B O 1
ATOM 3457 N N . SER B 1 204 ? 14.609 -0.235 9.195 1 91.44 204 SER B N 1
ATOM 3458 C CA . SER B 1 204 ? 13.844 0.818 8.531 1 91.44 204 SER B CA 1
ATOM 3459 C C . SER B 1 204 ? 12.367 0.743 8.898 1 91.44 204 SER B C 1
ATOM 3461 O O . SER B 1 204 ? 11.703 1.773 9.039 1 91.44 204 SER B O 1
ATOM 3463 N N . ALA B 1 205 ? 11.914 -0.448 9.039 1 93.88 205 ALA B N 1
ATOM 3464 C CA . ALA B 1 205 ? 10.5 -0.63 9.375 1 93.88 205 ALA B CA 1
ATOM 3465 C C . ALA B 1 205 ? 10.195 -0.073 10.758 1 93.88 205 ALA B C 1
ATOM 3467 O O . ALA B 1 205 ? 9.133 0.517 10.977 1 93.88 205 ALA B O 1
ATOM 3468 N N . VAL B 1 206 ? 11.086 -0.258 11.625 1 89.5 206 VAL B N 1
ATOM 3469 C CA . VAL B 1 206 ? 10.898 0.245 12.984 1 89.5 206 VAL B CA 1
ATOM 3470 C C . VAL B 1 206 ? 10.828 1.771 12.961 1 89.5 206 VAL B C 1
ATOM 3472 O O . VAL B 1 206 ? 9.953 2.365 13.602 1 89.5 206 VAL B O 1
ATOM 3475 N N . VAL B 1 207 ? 11.672 2.369 12.297 1 87.25 207 VAL B N 1
ATOM 3476 C CA . VAL B 1 207 ? 11.688 3.824 12.18 1 87.25 207 VAL B CA 1
ATOM 3477 C C . VAL B 1 207 ? 10.398 4.305 11.523 1 87.25 207 VAL B C 1
ATOM 3479 O O . VAL B 1 207 ? 9.789 5.273 11.977 1 87.25 207 VAL B O 1
ATOM 3482 N N . GLU B 1 208 ? 10.031 3.65 10.492 1 91.5 208 GLU B N 1
ATOM 3483 C CA . GLU B 1 208 ? 8.828 4.023 9.766 1 91.5 208 GLU B CA 1
ATOM 3484 C C . GLU B 1 208 ? 7.59 3.895 10.648 1 91.5 208 GLU B C 1
ATOM 3486 O O . GLU B 1 208 ? 6.719 4.766 10.633 1 91.5 208 GLU B O 1
ATOM 3491 N N . LEU B 1 209 ? 7.543 2.812 11.352 1 90.25 209 LEU B N 1
ATOM 3492 C CA . LEU B 1 209 ? 6.41 2.605 12.242 1 90.25 209 LEU B CA 1
ATOM 3493 C C . LEU B 1 209 ? 6.352 3.695 13.305 1 90.25 209 LEU B C 1
ATOM 3495 O O . LEU B 1 209 ? 5.266 4.172 13.656 1 90.25 209 LEU B O 1
ATOM 3499 N N . TRP B 1 210 ? 7.441 4.016 13.766 1 86.56 210 TRP B N 1
ATOM 3500 C CA . TRP B 1 210 ? 7.496 5.086 14.75 1 86.56 210 TRP B CA 1
ATOM 3501 C C . TRP B 1 210 ? 6.98 6.395 14.164 1 86.56 210 TRP B C 1
ATOM 3503 O O . TRP B 1 210 ? 6.207 7.109 14.805 1 86.56 210 TRP B O 1
ATOM 3513 N N . MET B 1 211 ? 7.398 6.676 13.047 1 85.19 211 MET B N 1
ATOM 3514 C CA . MET B 1 211 ? 6.98 7.91 12.391 1 85.19 211 MET B CA 1
ATOM 3515 C C . MET B 1 211 ? 5.473 7.926 12.172 1 85.19 211 MET B C 1
ATOM 3517 O O . MET B 1 211 ? 4.816 8.945 12.406 1 85.19 211 MET B O 1
ATOM 3521 N N . CYS B 1 212 ? 4.945 6.883 11.773 1 87.5 212 CYS B N 1
ATOM 3522 C CA . CYS B 1 212 ? 3.514 6.789 11.5 1 87.5 212 CYS B CA 1
ATOM 3523 C C . CYS B 1 212 ? 2.709 6.91 12.789 1 87.5 212 CYS B C 1
ATOM 3525 O O . CYS B 1 212 ? 1.675 7.578 12.82 1 87.5 212 CYS B O 1
ATOM 3527 N N . CYS B 1 213 ? 3.254 6.32 13.805 1 84.12 213 CYS B N 1
ATOM 3528 C CA . CYS B 1 213 ? 2.562 6.395 15.086 1 84.12 213 CYS B CA 1
ATOM 3529 C C . CYS B 1 213 ? 2.6 7.812 15.641 1 84.12 213 CYS B C 1
ATOM 3531 O O . CYS B 1 213 ? 1.628 8.273 16.25 1 84.12 213 CYS B O 1
ATOM 3533 N N . ASN B 1 214 ? 3.641 8.398 15.508 1 81.06 214 ASN B N 1
ATOM 3534 C CA . ASN B 1 214 ? 3.742 9.797 15.938 1 81.06 214 ASN B CA 1
ATOM 3535 C C . ASN B 1 214 ? 2.768 10.688 15.172 1 81.06 214 ASN B C 1
ATOM 3537 O O . ASN B 1 214 ? 2.117 11.555 15.766 1 81.06 214 ASN B O 1
ATOM 3541 N N . PHE B 1 215 ? 2.721 10.516 13.961 1 83.44 215 PHE B N 1
ATOM 3542 C CA . PHE B 1 215 ? 1.789 11.266 13.125 1 83.44 215 PHE B CA 1
ATOM 3543 C C . PHE B 1 215 ? 0.354 11.047 13.594 1 83.44 215 PHE B C 1
ATOM 3545 O O . PHE B 1 215 ? -0.401 12.008 13.758 1 83.44 215 PHE B O 1
ATOM 3552 N N . LEU B 1 216 ? 0.011 9.852 13.789 1 82.75 216 LEU B N 1
ATOM 3553 C CA . LEU B 1 216 ? -1.352 9.539 14.203 1 82.75 216 LEU B CA 1
ATOM 3554 C C . LEU B 1 216 ? -1.648 10.109 15.586 1 82.75 216 LEU B C 1
ATOM 3556 O O . LEU B 1 216 ? -2.783 10.5 15.875 1 82.75 216 LEU B O 1
ATOM 3560 N N . GLY B 1 217 ? -0.636 10.125 16.406 1 80.81 217 GLY B N 1
ATOM 3561 C CA . GLY B 1 217 ? -0.796 10.75 17.703 1 80.81 217 GLY B CA 1
ATOM 3562 C C . GLY B 1 217 ? -1.141 12.227 17.625 1 80.81 217 GLY B C 1
ATOM 3563 O O . GLY B 1 217 ? -1.995 12.719 18.359 1 80.81 217 GLY B O 1
ATOM 3564 N N . VAL B 1 218 ? -0.537 12.836 16.766 1 77.06 218 VAL B N 1
ATOM 3565 C CA . VAL B 1 218 ? -0.786 14.258 16.562 1 77.06 218 VAL B CA 1
ATOM 3566 C C . VAL B 1 218 ? -2.201 14.469 16.031 1 77.06 218 VAL B C 1
ATOM 3568 O O . VAL B 1 218 ? -2.902 15.391 16.453 1 77.06 218 VAL B O 1
ATOM 3571 N N . VAL B 1 219 ? -2.613 13.719 15.164 1 77.69 219 VAL B N 1
ATOM 3572 C CA . VAL B 1 219 ? -3.938 13.82 14.562 1 77.69 219 VAL B CA 1
ATOM 3573 C C . VAL B 1 219 ? -5.008 13.633 15.633 1 77.69 219 VAL B C 1
ATOM 3575 O O . VAL B 1 219 ? -5.988 14.383 15.68 1 77.69 219 VAL B O 1
ATOM 3578 N N . ILE B 1 220 ? -4.793 12.664 16.469 1 79.94 220 ILE B N 1
ATOM 3579 C CA . ILE B 1 220 ? -5.762 12.359 17.516 1 79.94 220 ILE B CA 1
ATOM 3580 C C . ILE B 1 220 ? -5.836 13.516 18.516 1 79.94 220 ILE B C 1
ATOM 3582 O O . ILE B 1 220 ? -6.926 13.906 18.938 1 79.94 220 ILE B O 1
ATOM 3586 N N . SER B 1 221 ? -4.727 14 18.812 1 78.31 221 SER B N 1
ATOM 3587 C CA . SER B 1 221 ? -4.688 15.117 19.766 1 78.31 221 SER B CA 1
ATOM 3588 C C . SER B 1 221 ? -5.363 16.359 19.188 1 78.31 221 SER B C 1
ATOM 3590 O O . SER B 1 221 ? -6.059 17.078 19.906 1 78.31 221 SER B O 1
ATOM 3592 N N . ALA B 1 222 ? -5.191 16.578 17.953 1 74.81 222 ALA B N 1
ATOM 3593 C CA . ALA B 1 222 ? -5.797 17.734 17.281 1 74.81 222 ALA B CA 1
ATOM 3594 C C . ALA B 1 222 ? -7.316 17.594 17.219 1 74.81 222 ALA B C 1
ATOM 3596 O O . ALA B 1 222 ? -8.039 18.578 17.391 1 74.81 222 ALA B O 1
ATOM 3597 N N . ASP B 1 223 ? -7.781 16.484 16.953 1 73.94 223 ASP B N 1
ATOM 3598 C CA . ASP B 1 223 ? -9.219 16.234 16.875 1 73.94 223 ASP B CA 1
ATOM 3599 C C . ASP B 1 223 ? -9.875 16.391 18.25 1 73.94 223 ASP B C 1
ATOM 3601 O O . ASP B 1 223 ? -10.984 16.922 18.344 1 73.94 223 ASP B O 1
ATOM 3605 N N . GLU B 1 224 ? -9.203 15.914 19.188 1 73.69 224 GLU B N 1
ATOM 3606 C CA . GLU B 1 224 ? -9.734 16.047 20.547 1 73.69 224 GLU B CA 1
ATOM 3607 C C . GLU B 1 224 ? -9.781 17.516 20.984 1 73.69 224 GLU B C 1
ATOM 3609 O O . GLU B 1 224 ? -10.727 17.938 21.641 1 73.69 224 GLU B O 1
ATOM 3614 N N . ALA B 1 225 ? -8.773 18.188 20.594 1 70.88 225 ALA B N 1
ATOM 3615 C CA . ALA B 1 225 ? -8.75 19.609 20.906 1 70.88 225 ALA B CA 1
ATOM 3616 C C . ALA B 1 225 ? -9.875 20.344 20.188 1 70.88 225 ALA B C 1
ATOM 3618 O O . ALA B 1 225 ? -10.508 21.234 20.75 1 70.88 225 ALA B O 1
ATOM 3619 N N . GLY B 1 226 ? -10.055 19.922 18.984 1 68.94 226 GLY B N 1
ATOM 3620 C CA . GLY B 1 226 ? -11.133 20.547 18.219 1 68.94 226 GLY B CA 1
ATOM 3621 C C . GLY B 1 226 ? -12.508 20.234 18.781 1 68.94 226 GLY B C 1
ATOM 3622 O O . GLY B 1 226 ? -13.383 21.109 18.797 1 68.94 226 GLY B O 1
ATOM 3623 N N . ARG B 1 227 ? -12.812 19.172 19.266 1 70.38 227 ARG B N 1
ATOM 3624 C CA . ARG B 1 227 ? -14.086 18.797 19.859 1 70.38 227 ARG B CA 1
ATOM 3625 C C . ARG B 1 227 ? -14.328 19.531 21.188 1 70.38 227 ARG B C 1
ATOM 3627 O O . ARG B 1 227 ? -15.453 19.922 21.484 1 70.38 227 ARG B O 1
ATOM 3634 N N . GLY B 1 228 ? -13.242 19.5 21.797 1 65.62 228 GLY B N 1
ATOM 3635 C CA . GLY B 1 228 ? -13.328 20.25 23.047 1 65.62 228 GLY B CA 1
ATOM 3636 C C . GLY B 1 228 ? -13.727 21.703 22.828 1 65.62 228 GLY B C 1
ATOM 3637 O O . GLY B 1 228 ? -14.555 22.234 23.578 1 65.62 228 GLY B O 1
ATOM 3638 N N . ASP B 1 229 ? -13.203 22.266 21.812 1 66.88 229 ASP B N 1
ATOM 3639 C CA . ASP B 1 229 ? -13.516 23.656 21.5 1 66.88 229 ASP B CA 1
ATOM 3640 C C . ASP B 1 229 ? -14.977 23.812 21.078 1 66.88 229 ASP B C 1
ATOM 3642 O O . ASP B 1 229 ? -15.648 24.766 21.453 1 66.88 229 ASP B O 1
ATOM 3646 N N . ASN B 1 230 ? -15.414 22.891 20.328 1 65.25 230 ASN B N 1
ATOM 3647 C CA . ASN B 1 230 ? -16.797 22.938 19.859 1 65.25 230 ASN B CA 1
ATOM 3648 C C . ASN B 1 230 ? -17.781 22.766 21.016 1 65.25 230 ASN B C 1
ATOM 3650 O O . ASN B 1 230 ? -18.844 23.406 21.031 1 65.25 230 ASN B O 1
ATOM 3654 N N . GLU B 1 231 ? -17.516 21.891 21.906 1 64.81 231 GLU B N 1
ATOM 3655 C CA . GLU B 1 231 ? -18.359 21.688 23.062 1 64.81 231 GLU B CA 1
ATOM 3656 C C . GLU B 1 231 ? -18.422 22.953 23.922 1 64.81 231 GLU B C 1
ATOM 3658 O O . GLU B 1 231 ? -19.484 23.297 24.453 1 64.81 231 GLU B O 1
ATOM 3663 N N . LYS B 1 232 ? -17.391 23.688 24.109 1 67.81 232 LYS B N 1
ATOM 3664 C CA . LYS B 1 232 ? -17.359 24.938 24.859 1 67.81 232 LYS B CA 1
ATOM 3665 C C . LYS B 1 232 ? -18.219 26.016 24.188 1 67.81 232 LYS B C 1
ATOM 3667 O O . LYS B 1 232 ? -18.938 26.75 24.859 1 67.81 232 LYS B O 1
ATOM 3672 N N . LYS B 1 233 ? -18.172 26.031 22.938 1 72.31 233 LYS B N 1
ATOM 3673 C CA . LYS B 1 233 ? -18.969 27 22.188 1 72.31 233 LYS B CA 1
ATOM 3674 C C . LYS B 1 233 ? -20.453 26.703 22.312 1 72.31 233 LYS B C 1
ATOM 3676 O O . LYS B 1 233 ? -21.281 27.641 22.328 1 72.31 233 LYS B O 1
ATOM 3681 N N . ARG B 1 234 ? -20.797 25.547 22.344 1 67.62 234 ARG B N 1
ATOM 3682 C CA . ARG B 1 234 ? -22.203 25.188 22.469 1 67.62 234 ARG B CA 1
ATOM 3683 C C . ARG B 1 234 ? -22.719 25.453 23.875 1 67.62 234 ARG B C 1
ATOM 3685 O O . ARG B 1 234 ? -23.906 25.672 24.078 1 67.62 234 ARG B O 1
ATOM 3692 N N . SER B 1 235 ? -21.891 25.281 24.734 1 67.38 235 SER B N 1
ATOM 3693 C CA . SER B 1 235 ? -22.281 25.516 26.125 1 67.38 235 SER B CA 1
ATOM 3694 C C . SER B 1 235 ? -22.391 27 26.438 1 67.38 235 SER B C 1
ATOM 3696 O O . SER B 1 235 ? -22.938 27.391 27.469 1 67.38 235 SER B O 1
ATOM 3698 N N . GLN B 1 236 ? -21.875 27.844 25.688 1 59.91 236 GLN B N 1
ATOM 3699 C CA . GLN B 1 236 ? -22.062 29.281 25.875 1 59.91 236 GLN B CA 1
ATOM 3700 C C . GLN B 1 236 ? -23.312 29.781 25.156 1 59.91 236 GLN B C 1
ATOM 3702 O O . GLN B 1 236 ? -24 30.688 25.641 1 59.91 236 GLN B O 1
#

Radius of gyration: 23.46 Å; Cα contacts (8 Å, |Δi|>4): 528; chains: 2; bounding box: 56×66×53 Å

Secondary structure (DSSP, 8-state):
-HHHHHHHHHHHHHHHHHHHHHHHHHHHHTT-HHHHHHHHHHHHHHHHHHHHHHHHHT---HHHHHHHHHHHHHHHHHHHHHHHHHHHHHTTTS-HHHHHHHHHHHHHHHHHHHHHHHHHHHHTSHHHHHH--SPPPHHHHHHHGGGG-SHHHHHHHHHHHHHHHHHHHHHHHHTT---HHHHHS-HHHHHHHHHHHHHHHHHHHHHHHHHHHHHHHHHHHHHHHHHHHHHHHHH-/-HHHHHHHHHHHHHHHHHHHHHHHHHHHHTT-HHHHHHHHHHHHHHHHHHHHHHHHHT---HHHHHHHHHHHHHHHHHHHHHHHHHHHHHTTTS-HHHHHHHHHHHHHHHHHHHHHHHHHHHHTSHHHHHH--SPPPHHHHHHHGGGG-SHHHHHHHHHHHHHHHHHHHHHHHHTT---HHHHHS-HHHHHHHHHHHHHHHHHHHHHHHHHHHHHHHHHHHHHHHHHHHHHHHHH-

Organism: Thalassiosira oceanica (NCBI:txid159749)

pLDDT: mean 80.0, std 15.11, range [31.39, 96.88]

Sequence (472 aa):
MFTTRTDQSNTRFLSLRIALSFRGLRFAVRKQHNDALTNWILASLLDLIDGIAARRLGQCSSFGILLDVIADNVLRSIVWIATISEACREEQISSPDEAMTEVCIYSAIVILEWVTFVSSQATQTSHWKKEMETEPPAVVRSVFKNGFRNPAGFLAVYGLFVAPLGSFVWHSARQGGSTWVNEMLPGWFVVVLIYLSYVGRGLSAVVELWMCCNFLGVVISADEAGRGDNEKKRSQMFTTRTDQSNTRFLSLRIALSFRGLRFAVRKQHNDALTNWILASLLDLIDGIAARRLGQCSSFGILLDVIADNVLRSIVWIATISEACREEQISSPDEAMTEVCIYSAIVILEWVTFVSSQATQTSHWKKEMETEPPAVVRSVFKNGFRNPAGFLAVYGLFVAPLGSFVWHSARQGGSTWVNEMLPGWFVVVLIYLSYVGRGLSAVVELWMCCNFLGVVISADEAGRGDNEKKRSQ